Protein AF-A0A4V0YIN4-F1 (afdb_monomer)

Secondary structure (DSSP, 8-state):
---------------------------------------S-----------EE--THHHHHHHHHHHHHHHHHHHHHHHHTTTTHHHHHHHHHHHHHHHHHHHHHHHHHH-EEEE-SSEEEEEE-SSS-EEEEEEGGGEEEEEEEEEHHHHHTTEEEEEEEESSSSS-SEEEEEEEHHHHHHHHHHHHHHHHHHHHTTS-S---SS-SSSTTTS-EEEEE--HHHHHHHHHH---HHHHHHHHHHHHHTHHHHHHHH---SS-HHHHHHHHHHHHTT---HHHHHHHHHHHHHHHHHHHHHHHHHHHTT-EEEEETTEEEEEE-SSEEEEEEEEGGGEEEEEEEEEHHHHHTT-EEEEEEESS--TTTTSEEEEEEEE-HHHHHHHHHTTSS--PPPTT--EEPPTHHHHHHHHHHHHHHHHHHHHHHHH-GGGGGGGGGHHHHHHHHHHHHHH-EEEEETTEEEEEE-SSEEEEEEEEGGGEEEEEEE--HHHHHTTEEEEEEEETT--TTS--EEEEEEHHHHHHHHHHHHHHHHHHHHHT--

pLDDT: mean 79.29, std 19.13, range [27.84, 97.19]

Sequence (545 aa):
MQGQPAGSPYRRYRQQPGRGAWAQPRGRRKHARRHPCADPAGGVVSDVAADRRIHPGAIALRFLRAAPRTVLAIPAAVAFASDRGLLGGLAVAAVIGAALLFGQWLHWYHFRYGVGAHEIVIESGLLNRNRRSIPFDRIQDVDIERALLARLFGLAKVKIETGAGGKDEGVLDSVSTGEAARLREAVRAWRDDAGRHLAPAVELAAGGEADDLLQRPLFTMPLDRVLLFGLFDFSLVYIGGVFAALQAFDDPLKALFGIDIYDAGRWIGLADKAAHSSISLAAIAFVTILAILLGVITSILRVLARDFGFRLTAEGDRFRRERGLLTRTEAVIAKKRIQLAYVETGLVRRRFGWFWLSFQTLGEGADGSGHQVAAPFAQRDEIDLILDETVRFRLPPPPTLQMVSQRHVVRALIRKLLPPTIVIVVAAFWWRPALFFLAGLPVVGLVAAIERRFHRYALDGDLLFVARGVLKQRLFVVPVASMQTVSIVRGWLQRRLGVASVMIDTAGASLTKSPSIIDLPLETARMLAAEIAARRLAARRRGGA

Solvent-accessible surface area (backbone atoms only — not comparable to full-atom values): 30362 Å² total; per-residue (Å²): 143,84,84,87,86,86,85,87,90,84,87,80,91,77,92,79,88,81,87,79,90,80,87,85,82,89,86,82,93,78,94,76,83,87,71,85,78,82,77,96,68,87,73,75,76,72,86,56,60,54,80,43,62,55,42,74,66,36,34,59,52,53,50,60,69,44,36,74,67,50,58,60,44,42,59,54,42,36,60,73,22,64,91,56,48,71,69,42,15,50,51,54,44,50,52,53,50,50,53,53,48,49,52,37,45,51,50,53,73,48,28,25,30,22,79,49,95,59,32,39,29,41,34,36,52,90,88,65,76,43,76,45,78,46,43,50,90,47,54,72,39,68,32,42,39,26,40,52,71,35,49,76,70,49,23,25,28,39,40,34,33,36,77,79,71,56,52,70,74,41,73,48,73,28,31,40,46,67,56,50,51,50,53,51,48,51,54,50,50,52,50,52,50,59,51,52,77,75,47,88,90,80,86,91,82,70,85,84,74,53,71,78,77,55,59,48,73,67,45,73,41,56,70,68,56,32,49,53,45,6,65,73,60,60,57,69,70,54,52,54,49,52,52,52,51,54,56,72,44,32,66,58,35,31,74,76,69,68,45,68,84,76,48,60,67,60,53,47,53,52,45,48,63,36,50,79,56,60,74,41,73,64,55,57,48,49,55,50,50,50,54,51,49,52,44,37,51,53,23,24,56,48,35,37,34,55,43,30,70,24,36,26,28,40,54,90,70,26,37,40,37,38,25,15,64,43,43,32,39,38,44,60,43,52,48,85,45,50,37,32,42,38,40,36,28,39,59,70,40,50,79,74,51,36,31,28,35,30,33,32,27,61,35,40,35,100,85,76,61,8,60,46,78,67,37,78,74,32,42,65,69,54,48,44,58,58,28,54,77,56,71,72,48,72,76,84,63,89,87,62,66,41,66,47,38,75,60,36,29,58,53,42,34,54,69,63,44,50,60,58,52,50,52,32,57,60,44,26,74,84,41,61,75,40,54,63,61,59,74,53,49,64,57,55,46,50,50,25,51,51,41,42,78,36,27,27,36,36,79,56,89,67,33,37,38,41,34,34,46,69,66,50,33,36,36,38,40,31,32,41,75,38,51,73,47,80,45,80,51,65,53,75,67,30,59,76,66,55,24,26,25,42,40,42,41,42,61,49,54,52,88,91,72,49,58,65,49,66,30,28,44,46,65,58,42,50,51,52,50,51,51,49,51,52,53,26,54,52,45,51,60,66,72,72,110

Structure (mmCIF, N/CA/C/O backbone):
data_AF-A0A4V0YIN4-F1
#
_entry.id   AF-A0A4V0YIN4-F1
#
loop_
_atom_site.group_PDB
_atom_site.id
_atom_site.type_symbol
_atom_site.label_atom_id
_atom_site.label_alt_id
_atom_site.label_comp_id
_atom_site.label_asym_id
_atom_site.label_entity_id
_atom_site.label_seq_id
_atom_site.pdbx_PDB_ins_code
_atom_site.Cartn_x
_atom_site.Cartn_y
_atom_site.Cartn_z
_atom_site.occupancy
_atom_site.B_iso_or_equiv
_atom_site.auth_seq_id
_atom_site.auth_comp_id
_atom_site.auth_asym_id
_atom_site.auth_atom_id
_atom_site.pdbx_PDB_model_num
ATOM 1 N N . MET A 1 1 ? 5.498 42.102 -50.483 1.00 37.88 1 MET A N 1
ATOM 2 C CA . MET A 1 1 ? 6.237 41.710 -49.262 1.00 37.88 1 MET A CA 1
ATOM 3 C C . MET A 1 1 ? 5.254 41.668 -48.096 1.00 37.88 1 MET A C 1
ATOM 5 O O . MET A 1 1 ? 4.932 42.704 -47.537 1.00 37.88 1 MET A O 1
ATOM 9 N N . GLN A 1 2 ? 4.692 40.494 -47.810 1.00 33.38 2 GLN A N 1
ATOM 10 C CA . GLN A 1 2 ? 3.706 40.239 -46.749 1.00 33.38 2 GLN A CA 1
ATOM 11 C C . GLN A 1 2 ? 3.943 38.826 -46.195 1.00 33.38 2 GLN A C 1
ATOM 13 O O . GLN A 1 2 ? 4.221 37.926 -46.984 1.00 33.38 2 GLN A O 1
ATOM 18 N N . GLY A 1 3 ? 3.788 38.639 -44.876 1.00 27.84 3 GLY A N 1
ATOM 19 C CA . GLY A 1 3 ? 3.571 37.320 -44.259 1.00 27.84 3 GLY A CA 1
ATOM 20 C C . GLY A 1 3 ? 4.339 37.025 -42.960 1.00 27.84 3 GLY A C 1
ATOM 21 O O . GLY A 1 3 ? 5.432 36.477 -43.000 1.00 27.84 3 GLY A O 1
ATOM 22 N N . GLN A 1 4 ? 3.726 37.332 -41.811 1.00 37.44 4 GLN A N 1
ATOM 23 C CA . GLN A 1 4 ? 3.963 36.748 -40.463 1.00 37.44 4 GLN A CA 1
ATOM 24 C C . GLN A 1 4 ? 3.744 35.194 -40.454 1.00 37.44 4 GLN A C 1
ATOM 26 O O . GLN A 1 4 ? 3.189 34.735 -41.455 1.00 37.44 4 GLN A O 1
ATOM 31 N N . PRO A 1 5 ? 4.042 34.362 -39.395 1.00 46.94 5 PRO A N 1
ATOM 32 C CA . PRO A 1 5 ? 3.700 34.654 -37.983 1.00 46.94 5 PRO A CA 1
ATOM 33 C C . P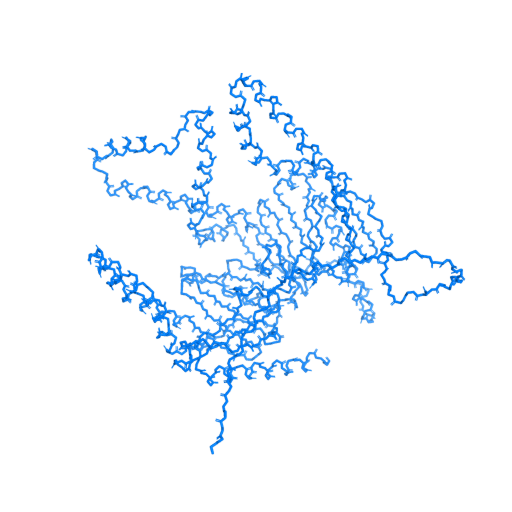RO A 1 5 ? 4.411 33.930 -36.786 1.00 46.94 5 PRO A C 1
ATOM 35 O O . PRO A 1 5 ? 5.173 32.979 -36.914 1.00 46.94 5 PRO A O 1
ATOM 38 N N . ALA A 1 6 ? 4.016 34.420 -35.596 1.00 32.12 6 ALA A N 1
ATOM 39 C CA . ALA A 1 6 ? 3.615 33.753 -34.336 1.00 32.12 6 ALA A CA 1
ATOM 40 C C . ALA A 1 6 ? 4.598 32.955 -33.447 1.00 32.12 6 ALA A C 1
ATOM 42 O O . ALA A 1 6 ? 5.044 31.851 -33.748 1.00 32.12 6 ALA A O 1
ATOM 43 N N . GLY A 1 7 ? 4.775 33.499 -32.235 1.00 29.23 7 GLY A N 1
ATOM 44 C CA . GLY A 1 7 ? 5.466 32.907 -31.096 1.00 29.23 7 GLY A CA 1
ATOM 45 C C . GLY A 1 7 ? 4.603 32.067 -30.139 1.00 29.23 7 GLY A C 1
ATOM 46 O O . GLY A 1 7 ? 3.376 32.033 -30.178 1.00 29.23 7 GLY A O 1
ATOM 47 N N . SER A 1 8 ? 5.349 31.386 -29.271 1.00 30.80 8 SER A N 1
ATOM 48 C CA . SER A 1 8 ? 5.004 30.405 -28.233 1.00 30.80 8 SER A CA 1
ATOM 49 C C . SER A 1 8 ? 4.109 30.920 -27.084 1.00 30.80 8 SER A C 1
ATOM 51 O O . SER A 1 8 ? 4.332 32.036 -26.613 1.00 30.80 8 SER A O 1
ATOM 53 N N . PRO A 1 9 ? 3.196 30.096 -26.517 1.00 38.75 9 PRO A N 1
ATOM 54 C CA . PRO A 1 9 ? 2.507 30.396 -25.267 1.00 38.75 9 PRO A CA 1
ATOM 55 C C . PRO A 1 9 ? 2.984 29.492 -24.113 1.00 38.75 9 PRO A C 1
ATOM 57 O O . PRO A 1 9 ? 2.715 28.295 -24.095 1.00 38.75 9 PRO A O 1
ATOM 60 N N . TYR A 1 10 ? 3.604 30.070 -23.082 1.00 31.25 10 TYR A N 1
ATOM 61 C CA . TYR A 1 10 ? 3.584 29.503 -21.725 1.00 31.25 10 TYR A CA 1
ATOM 62 C C . TYR A 1 10 ? 3.506 30.640 -20.699 1.00 31.25 10 TYR A C 1
ATOM 64 O O . TYR A 1 10 ? 4.492 31.306 -20.393 1.00 31.25 10 TYR A O 1
ATOM 72 N N . ARG A 1 11 ? 2.298 30.868 -20.166 1.00 32.34 11 ARG A N 1
ATOM 73 C CA . ARG A 1 11 ? 1.997 31.843 -19.107 1.00 32.34 11 ARG A CA 1
ATOM 74 C C . ARG A 1 11 ? 2.069 31.139 -17.745 1.00 32.34 11 ARG A C 1
ATOM 76 O O . ARG A 1 11 ? 1.261 30.259 -17.465 1.00 32.34 11 ARG A O 1
ATOM 83 N N . ARG A 1 12 ? 3.022 31.532 -16.891 1.00 31.02 12 ARG A N 1
ATOM 84 C CA . ARG A 1 12 ? 3.016 31.255 -15.440 1.00 31.02 12 ARG A CA 1
ATOM 85 C C . ARG A 1 12 ? 2.318 32.414 -14.730 1.00 31.02 12 ARG A C 1
ATOM 87 O O . ARG A 1 12 ? 2.761 33.550 -14.859 1.00 31.02 12 ARG A O 1
ATOM 94 N N . TYR A 1 13 ? 1.279 32.126 -13.951 1.00 29.86 13 TYR A N 1
ATOM 95 C CA . TYR A 1 13 ? 0.720 33.080 -12.993 1.00 29.86 13 TYR A CA 1
ATOM 96 C C . TYR A 1 13 ? 1.623 33.155 -11.755 1.00 29.86 13 TYR A C 1
ATOM 98 O O . TYR A 1 13 ? 1.870 32.146 -11.095 1.00 29.86 13 TYR A O 1
ATOM 106 N N . ARG A 1 14 ? 2.112 34.360 -11.449 1.00 29.91 14 ARG A N 1
ATOM 107 C CA . ARG A 1 14 ? 2.771 34.724 -10.190 1.00 29.91 14 ARG A CA 1
ATOM 108 C C . ARG A 1 14 ? 1.871 35.752 -9.510 1.00 29.91 14 ARG A C 1
ATOM 110 O O . ARG A 1 14 ? 1.542 36.765 -10.118 1.00 29.91 14 ARG A O 1
ATOM 117 N N . GLN A 1 15 ? 1.436 35.454 -8.291 1.00 32.38 15 GLN A N 1
ATOM 118 C CA . GLN A 1 15 ? 0.645 36.362 -7.465 1.00 32.38 15 GLN A CA 1
ATOM 119 C C . GLN A 1 15 ? 1.544 37.484 -6.920 1.00 32.38 15 GLN A C 1
ATOM 121 O O . GLN A 1 15 ? 2.651 37.214 -6.453 1.00 32.38 15 GLN A O 1
ATOM 126 N N . GLN A 1 16 ? 1.060 38.725 -6.968 1.00 31.11 16 GLN A N 1
ATOM 127 C CA . GLN A 1 16 ? 1.580 39.866 -6.209 1.00 31.11 16 GLN A CA 1
ATOM 128 C C . GLN A 1 16 ? 0.425 40.469 -5.390 1.00 31.11 16 GLN A C 1
ATOM 130 O O . GLN A 1 16 ? -0.693 40.534 -5.905 1.00 31.11 16 GLN A O 1
ATOM 135 N N . PRO A 1 17 ? 0.662 40.897 -4.136 1.00 32.84 17 PRO A N 1
ATOM 136 C CA . PRO A 1 17 ? -0.373 41.440 -3.266 1.00 32.84 17 PRO A CA 1
ATOM 137 C C . PRO A 1 17 ? -0.510 42.958 -3.461 1.00 32.84 17 PRO A C 1
ATOM 139 O O . PRO A 1 17 ? 0.460 43.703 -3.328 1.00 32.84 17 PRO A O 1
ATOM 142 N N . GLY A 1 18 ? -1.724 43.423 -3.754 1.00 29.83 18 GLY A N 1
ATOM 143 C CA . GLY A 1 18 ? -2.053 44.846 -3.820 1.00 29.83 18 GLY A CA 1
ATOM 144 C C . GLY A 1 18 ? -2.460 45.391 -2.452 1.00 29.83 18 GLY A C 1
ATOM 145 O O . GLY A 1 18 ? -3.486 44.995 -1.905 1.00 29.83 18 GLY A O 1
ATOM 146 N N . ARG A 1 19 ? -1.660 46.321 -1.917 1.00 33.06 19 ARG A N 1
ATOM 147 C CA . ARG A 1 19 ? -2.083 47.281 -0.888 1.00 33.06 19 ARG A CA 1
ATOM 148 C C . ARG A 1 19 ? -3.012 48.312 -1.538 1.00 33.06 19 ARG A C 1
ATOM 150 O O . ARG A 1 19 ? -2.677 48.839 -2.592 1.00 33.06 19 ARG A O 1
ATOM 157 N N . GLY A 1 20 ? -4.123 48.641 -0.885 1.00 30.03 20 GLY A N 1
ATOM 158 C CA . GLY A 1 20 ? -5.011 49.731 -1.291 1.00 30.03 20 GLY A CA 1
ATOM 159 C C . GLY A 1 20 ? -5.926 50.128 -0.139 1.00 30.03 20 GLY A C 1
ATOM 160 O O . GLY A 1 20 ? -6.839 49.389 0.214 1.00 30.03 20 GLY A O 1
ATOM 161 N N . ALA A 1 21 ? -5.606 51.261 0.480 1.00 32.19 21 ALA A N 1
ATOM 162 C CA . ALA A 1 21 ? -6.331 51.878 1.580 1.00 32.19 21 ALA A CA 1
ATOM 163 C C . ALA A 1 21 ? -7.722 52.362 1.138 1.00 32.19 21 ALA A C 1
ATOM 165 O O . ALA A 1 21 ? -7.857 52.927 0.056 1.00 32.19 21 ALA A O 1
ATOM 166 N N . TRP A 1 22 ? -8.727 52.210 2.004 1.00 31.45 22 TRP A N 1
ATOM 167 C CA . TRP A 1 22 ? -10.036 52.841 1.831 1.00 31.45 22 TRP A CA 1
ATOM 168 C C . TRP A 1 22 ? -10.365 53.712 3.041 1.00 31.45 22 TRP A C 1
ATOM 170 O O . TRP A 1 22 ? -10.489 53.232 4.168 1.00 31.45 22 TRP A O 1
ATOM 180 N N . ALA A 1 23 ? -10.483 55.011 2.771 1.00 30.31 23 ALA A N 1
ATOM 181 C CA . ALA A 1 23 ? -11.002 56.026 3.669 1.00 30.31 23 ALA A CA 1
ATOM 182 C C . ALA A 1 23 ? -12.524 55.868 3.838 1.00 30.31 23 ALA A C 1
ATOM 184 O O . ALA A 1 23 ? -13.248 55.626 2.873 1.00 30.31 23 ALA A O 1
ATOM 185 N N . GLN A 1 24 ? -13.008 56.029 5.070 1.00 34.97 24 GLN A N 1
ATOM 186 C CA . GLN A 1 24 ? -14.434 56.125 5.388 1.00 34.97 24 GLN A CA 1
ATOM 187 C C . GLN A 1 24 ? -14.949 57.553 5.164 1.00 34.97 24 GLN A C 1
ATOM 189 O O . GLN A 1 24 ? -14.273 58.503 5.563 1.00 34.97 24 GLN A O 1
ATOM 194 N N . PRO A 1 25 ? -16.210 57.714 4.731 1.00 32.97 25 PRO A N 1
ATOM 195 C CA . PRO A 1 25 ? -17.023 58.850 5.128 1.00 32.97 25 PRO A CA 1
ATOM 196 C C . PRO A 1 25 ? -18.183 58.414 6.035 1.00 32.97 25 PRO A C 1
ATOM 198 O O . PRO A 1 25 ? -18.895 57.440 5.788 1.00 32.97 25 PRO A O 1
ATOM 201 N N . ARG A 1 26 ? -18.371 59.180 7.112 1.00 32.56 26 ARG A N 1
ATOM 202 C CA . ARG A 1 26 ? -19.504 59.094 8.038 1.00 32.56 26 ARG A CA 1
ATOM 203 C C . ARG A 1 26 ? -20.794 59.605 7.384 1.00 32.56 26 ARG A C 1
ATOM 205 O O . ARG A 1 26 ? -20.802 60.688 6.812 1.00 32.56 26 ARG A O 1
ATOM 212 N N . GLY A 1 27 ? -21.902 58.916 7.671 1.00 31.05 27 GLY A N 1
ATOM 213 C CA . GLY A 1 27 ? -23.199 59.553 7.930 1.00 31.05 27 GLY A CA 1
ATOM 214 C C . GLY A 1 27 ? -24.347 59.217 6.973 1.00 31.05 27 GLY A C 1
ATOM 215 O O . GLY A 1 27 ? -24.418 59.751 5.877 1.00 31.05 27 GLY A O 1
ATOM 216 N N . ARG A 1 28 ? -25.337 58.454 7.459 1.00 31.19 28 ARG A N 1
ATOM 217 C CA . ARG A 1 28 ? -26.711 58.922 7.773 1.00 31.19 28 ARG A CA 1
ATOM 218 C C . ARG A 1 28 ? -27.649 57.729 7.995 1.00 31.19 28 ARG A C 1
ATOM 220 O O . ARG A 1 28 ? -27.735 56.816 7.184 1.00 31.19 28 ARG A O 1
ATOM 227 N N . ARG A 1 29 ? -28.383 57.775 9.112 1.00 37.53 29 ARG A N 1
ATOM 228 C CA . ARG A 1 29 ? -29.499 56.880 9.448 1.00 37.53 29 ARG A CA 1
ATOM 229 C C . ARG A 1 29 ? -30.652 57.068 8.459 1.00 37.53 29 ARG A C 1
ATOM 231 O O . ARG A 1 29 ? -31.077 58.206 8.281 1.00 37.53 29 ARG A O 1
ATOM 238 N N . LYS A 1 30 ? -31.243 55.974 7.967 1.00 32.53 30 LYS A N 1
ATOM 239 C CA . LYS A 1 30 ? -32.690 55.876 7.702 1.00 32.53 30 LYS A CA 1
ATOM 240 C C . LYS A 1 30 ? -33.177 54.453 7.990 1.00 32.53 30 LYS A C 1
ATOM 242 O O . LYS A 1 30 ? -32.625 53.483 7.487 1.00 32.53 30 LYS A O 1
ATOM 247 N N . HIS A 1 31 ? -34.193 54.369 8.845 1.00 38.03 31 HIS A N 1
ATOM 248 C CA . HIS A 1 31 ? -34.966 53.167 9.135 1.00 38.03 31 HIS A CA 1
ATOM 249 C C . HIS A 1 31 ? -35.627 52.639 7.855 1.00 38.03 31 HIS A C 1
ATOM 251 O O . HIS A 1 31 ? -36.320 53.393 7.177 1.00 38.03 31 HIS A O 1
ATOM 257 N N . ALA A 1 32 ? -35.479 51.345 7.574 1.00 33.53 32 ALA A N 1
ATOM 258 C CA . ALA A 1 32 ? -36.335 50.624 6.640 1.00 33.53 32 ALA A CA 1
ATOM 259 C C . ALA A 1 32 ? -36.618 49.220 7.192 1.00 33.53 32 ALA A C 1
ATOM 261 O O . ALA A 1 32 ? -35.765 48.579 7.802 1.00 33.53 32 ALA A O 1
ATOM 262 N N . ARG A 1 33 ? -37.881 48.828 7.049 1.00 32.50 33 ARG A N 1
ATOM 263 C CA . ARG A 1 33 ? -38.572 47.703 7.683 1.00 32.50 33 ARG A CA 1
ATOM 264 C C . ARG A 1 33 ? -37.908 46.362 7.345 1.00 32.50 33 ARG A C 1
ATOM 266 O O . ARG A 1 33 ? -37.580 46.107 6.191 1.00 32.50 33 ARG A O 1
ATOM 273 N N . ARG A 1 34 ? -37.747 45.495 8.350 1.00 29.58 34 ARG A N 1
ATOM 274 C CA . ARG A 1 34 ? -37.333 44.099 8.158 1.00 29.58 34 ARG A CA 1
ATOM 275 C C . ARG A 1 34 ? -38.500 43.319 7.551 1.00 29.58 34 ARG A C 1
ATOM 277 O O . ARG A 1 34 ? -39.437 42.976 8.264 1.00 29.58 34 ARG A O 1
ATOM 284 N N . HIS A 1 35 ? -38.430 43.039 6.256 1.00 33.84 35 HIS A N 1
ATOM 285 C CA . HIS A 1 35 ? -39.064 41.849 5.697 1.00 33.84 35 HIS A CA 1
ATOM 286 C C . HIS A 1 35 ? -38.120 40.664 5.960 1.00 33.84 35 HIS A C 1
ATOM 288 O O . HIS A 1 35 ? -36.915 40.817 5.742 1.00 33.84 35 HIS A O 1
ATOM 294 N N . PRO A 1 36 ? -38.600 39.509 6.451 1.00 35.44 36 PRO A N 1
ATOM 295 C CA . PRO A 1 36 ? -37.772 38.318 6.505 1.00 35.44 36 PRO A CA 1
ATOM 296 C C . PRO A 1 36 ? -37.576 37.813 5.073 1.00 35.44 36 PRO A C 1
ATOM 298 O O . PRO A 1 36 ? -38.519 37.338 4.444 1.00 35.44 36 PRO A O 1
ATOM 301 N N . CYS A 1 37 ? -36.357 37.938 4.546 1.00 33.78 37 CYS A N 1
ATOM 302 C CA . CYS A 1 37 ? -35.935 37.123 3.414 1.00 33.78 37 CYS A CA 1
ATOM 303 C C . CYS A 1 37 ? -35.925 35.666 3.881 1.00 33.78 37 CYS A C 1
ATOM 305 O O . CYS A 1 37 ? -35.163 35.307 4.777 1.00 33.78 37 CYS A O 1
ATOM 307 N N . ALA A 1 38 ? -36.787 34.849 3.284 1.00 37.94 38 ALA A N 1
ATOM 308 C CA . ALA A 1 38 ? -36.620 33.408 3.285 1.00 37.94 38 ALA A CA 1
ATOM 309 C C . ALA A 1 38 ? -35.352 33.086 2.481 1.00 37.94 38 ALA A C 1
ATOM 311 O O . ALA A 1 38 ? -35.265 33.430 1.303 1.00 37.94 38 ALA A O 1
ATOM 312 N N . ASP A 1 39 ? -34.370 32.477 3.139 1.00 34.38 39 ASP A N 1
ATOM 313 C CA . ASP A 1 39 ? -33.147 31.969 2.520 1.00 34.38 39 ASP A CA 1
ATOM 314 C C . ASP A 1 39 ? -33.454 30.614 1.849 1.00 34.38 39 ASP A C 1
ATOM 316 O O . ASP A 1 39 ? -33.822 29.664 2.548 1.00 34.38 39 ASP A O 1
ATOM 320 N N . PRO A 1 40 ? -33.316 30.460 0.518 1.00 42.31 40 PRO A N 1
ATOM 321 C CA . PRO A 1 40 ? -33.465 29.180 -0.154 1.00 42.31 40 PRO A CA 1
ATOM 322 C C . PRO A 1 40 ? -32.092 28.499 -0.238 1.00 42.31 40 PRO A C 1
ATOM 324 O O . PRO A 1 40 ? -31.500 28.373 -1.306 1.00 42.31 40 PRO A O 1
ATOM 327 N N . ALA A 1 41 ? -31.559 28.086 0.908 1.00 40.12 41 ALA A N 1
ATOM 328 C CA . ALA A 1 41 ? -30.404 27.196 0.992 1.00 40.12 41 ALA A CA 1
ATOM 329 C C . ALA A 1 41 ? -30.452 26.472 2.340 1.00 40.12 41 ALA A C 1
ATOM 331 O O . ALA A 1 41 ? -29.819 26.879 3.311 1.00 40.12 41 ALA A O 1
ATOM 332 N N . GLY A 1 42 ? -31.258 25.410 2.404 1.00 35.97 42 GLY A N 1
ATOM 333 C CA . GLY A 1 42 ? -31.388 24.547 3.574 1.00 35.97 42 GLY A CA 1
ATOM 334 C C . GLY A 1 42 ? -30.080 23.828 3.900 1.00 35.97 42 GLY A C 1
ATOM 335 O O . GLY A 1 42 ? -29.891 22.668 3.549 1.00 35.97 42 GLY A O 1
ATOM 336 N N . GLY A 1 43 ? -29.177 24.508 4.603 1.00 37.88 43 GLY A N 1
ATOM 337 C CA . GLY A 1 43 ? -28.279 23.846 5.531 1.00 37.88 43 GLY A CA 1
ATOM 338 C C . GLY A 1 43 ? -29.129 23.399 6.707 1.00 37.88 43 GLY A C 1
ATOM 339 O O . GLY A 1 43 ? -29.402 24.199 7.597 1.00 37.88 43 GLY A O 1
ATOM 340 N N . VAL A 1 44 ? -29.603 22.153 6.685 1.00 50.09 44 VAL A N 1
ATOM 341 C CA . VAL A 1 44 ? -30.217 21.546 7.868 1.00 50.09 44 VAL A CA 1
ATOM 342 C C . VAL A 1 44 ? -29.152 21.593 8.958 1.00 50.09 44 VAL A C 1
ATOM 344 O O . VAL A 1 44 ? -28.116 20.932 8.863 1.00 50.09 44 VAL A O 1
ATOM 347 N N . VAL A 1 45 ? -29.353 22.449 9.956 1.00 53.19 45 VAL A N 1
ATOM 348 C CA . VAL A 1 45 ? -28.579 22.371 11.188 1.00 53.19 45 VAL A CA 1
ATOM 349 C C . VAL A 1 45 ? -28.988 21.041 11.799 1.00 53.19 45 VAL A C 1
ATOM 351 O O . VAL A 1 45 ? -30.126 20.883 12.207 1.00 53.19 45 VAL A O 1
ATOM 354 N N . SER A 1 46 ? -28.086 20.063 11.758 1.00 59.22 46 SER A N 1
ATOM 355 C CA . SER A 1 46 ? -28.248 18.755 12.402 1.00 59.22 46 SER A CA 1
ATOM 356 C C . SER A 1 46 ? -28.839 18.926 13.809 1.00 59.22 46 SER A C 1
ATOM 358 O O . SER A 1 46 ? -28.169 19.519 14.664 1.00 59.22 46 SER A O 1
ATOM 360 N N . ASP A 1 47 ? -30.037 18.402 14.060 1.00 67.88 47 ASP A N 1
ATOM 361 C CA . ASP A 1 47 ? -30.668 18.418 15.391 1.00 67.88 47 ASP A CA 1
ATOM 362 C C . ASP A 1 47 ? -30.035 17.386 16.342 1.00 67.88 47 ASP A C 1
ATOM 364 O O . ASP A 1 47 ? -30.331 17.331 17.536 1.00 67.88 47 ASP A O 1
ATOM 368 N N . VAL A 1 48 ? -29.119 16.563 15.824 1.00 78.81 48 VAL A N 1
ATOM 369 C CA . VAL A 1 48 ? -28.395 15.557 16.596 1.00 78.81 48 VAL A CA 1
ATOM 370 C C . VAL A 1 48 ? -27.359 16.228 17.500 1.00 78.81 48 VAL A C 1
ATOM 372 O O . VAL A 1 48 ? -26.356 16.797 17.052 1.00 78.81 48 VAL A O 1
ATOM 375 N N . ALA A 1 49 ? -27.590 16.130 18.807 1.00 82.94 49 ALA A N 1
ATOM 376 C CA . ALA A 1 49 ? -26.651 16.575 19.825 1.00 82.94 49 ALA A CA 1
ATOM 377 C C . ALA A 1 49 ? -25.482 15.584 19.970 1.00 82.94 49 ALA A C 1
ATOM 379 O O . ALA A 1 49 ? -25.686 14.373 20.033 1.00 82.94 49 ALA A O 1
ATOM 380 N N . ALA A 1 50 ? -24.250 16.095 20.075 1.00 84.31 50 ALA A N 1
ATOM 381 C CA . ALA A 1 50 ? -23.080 15.300 20.450 1.00 84.31 50 ALA A CA 1
ATOM 382 C C . ALA A 1 50 ? -23.030 15.118 21.980 1.00 84.31 50 ALA A C 1
ATOM 384 O O . ALA A 1 50 ? -22.266 15.775 22.694 1.00 84.31 50 ALA A O 1
ATOM 385 N N . ASP A 1 51 ? -23.907 14.264 22.498 1.00 88.31 51 ASP A N 1
ATOM 386 C CA . ASP A 1 51 ? -24.137 14.057 23.930 1.00 88.31 51 ASP A CA 1
ATOM 387 C C . ASP A 1 51 ? -23.157 13.058 24.569 1.00 88.31 51 ASP A C 1
ATOM 389 O O . ASP A 1 51 ? -22.859 13.149 25.764 1.00 88.31 51 ASP A O 1
ATOM 393 N N . ARG A 1 52 ? -22.592 12.139 23.779 1.00 90.75 52 ARG A N 1
ATOM 394 C CA . ARG A 1 52 ? -21.713 11.070 24.267 1.00 90.75 52 ARG A CA 1
ATOM 395 C C . ARG A 1 52 ? -20.244 11.442 24.176 1.00 90.75 52 ARG A C 1
ATOM 397 O O . ARG A 1 52 ? -19.807 12.207 23.322 1.00 90.75 52 ARG A O 1
ATOM 404 N N . ARG A 1 53 ? -19.447 10.844 25.060 1.00 91.31 53 ARG A N 1
ATOM 405 C CA . ARG A 1 53 ? -17.980 10.929 25.045 1.00 91.31 53 ARG A CA 1
ATOM 406 C C . ARG A 1 53 ? -17.381 9.599 24.631 1.00 91.31 53 ARG A C 1
ATOM 408 O O . ARG A 1 53 ? -17.981 8.543 24.829 1.00 91.31 53 ARG A O 1
ATOM 415 N N . ILE A 1 54 ? -16.168 9.652 24.091 1.00 92.19 54 ILE A N 1
ATOM 416 C CA . ILE A 1 54 ? -15.351 8.449 23.894 1.00 92.19 54 ILE A CA 1
ATOM 417 C C . ILE A 1 54 ? -15.002 7.804 25.244 1.00 92.19 54 ILE A C 1
ATOM 419 O O . ILE A 1 54 ? -15.122 8.421 26.308 1.00 92.19 54 ILE A O 1
ATOM 423 N N . HIS A 1 55 ? -14.569 6.545 25.213 1.00 93.06 55 HIS A N 1
ATOM 424 C CA . HIS A 1 55 ? -14.319 5.783 26.430 1.00 93.06 55 HIS A CA 1
ATOM 425 C C . HIS A 1 55 ? -13.205 6.439 27.276 1.00 93.06 55 HIS A C 1
ATOM 427 O O . HIS A 1 55 ? -12.180 6.827 26.714 1.00 93.06 55 HIS A O 1
ATOM 433 N N . PRO A 1 56 ? -13.327 6.539 28.615 1.00 90.62 56 PRO A N 1
ATOM 434 C CA . PRO A 1 56 ? -12.304 7.164 29.471 1.00 90.62 56 PRO A CA 1
ATOM 435 C C . PRO A 1 56 ? -10.932 6.482 29.382 1.00 90.62 56 PRO A C 1
ATOM 437 O O . PRO A 1 56 ? -9.894 7.138 29.464 1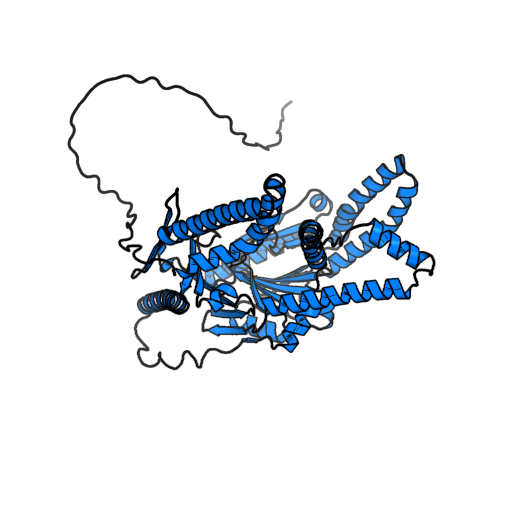.00 90.62 56 PRO A O 1
ATOM 440 N N . GLY A 1 57 ? -10.911 5.178 29.095 1.00 91.00 57 GLY A N 1
ATOM 441 C CA . GLY A 1 57 ? -9.688 4.429 28.774 1.00 91.00 57 GLY A CA 1
ATOM 442 C C . GLY A 1 57 ? -8.883 4.995 27.590 1.00 91.00 57 GLY A C 1
ATOM 443 O O . GLY A 1 57 ? -7.704 4.676 27.459 1.00 91.00 57 GLY A O 1
ATOM 444 N N . ALA A 1 58 ? -9.462 5.885 26.772 1.00 88.81 58 ALA A N 1
ATOM 445 C CA . ALA A 1 58 ? -8.743 6.650 25.756 1.00 88.81 58 ALA A CA 1
ATOM 446 C C . ALA A 1 58 ? -7.583 7.467 26.345 1.00 88.81 58 ALA A C 1
ATOM 448 O O . ALA A 1 58 ? -6.547 7.597 25.695 1.00 88.81 58 ALA A O 1
ATOM 449 N N . ILE A 1 59 ? -7.725 7.988 27.571 1.00 90.69 59 ILE A N 1
ATOM 450 C CA . ILE A 1 59 ? -6.680 8.771 28.247 1.00 90.69 59 ILE A CA 1
ATOM 451 C C . ILE A 1 59 ? -5.444 7.894 28.465 1.00 90.69 59 ILE A C 1
ATOM 453 O O . ILE A 1 59 ? -4.361 8.212 27.970 1.00 90.69 59 ILE A O 1
ATOM 457 N N . ALA A 1 60 ? -5.630 6.754 29.139 1.00 89.88 60 ALA A N 1
ATOM 458 C CA . ALA A 1 60 ? -4.564 5.799 29.425 1.00 89.88 60 ALA A CA 1
ATOM 459 C C . ALA A 1 60 ? -3.947 5.240 28.135 1.00 89.88 60 ALA A C 1
ATOM 461 O O . ALA A 1 60 ? -2.726 5.207 27.986 1.00 89.88 60 ALA A O 1
ATOM 462 N N . LEU A 1 61 ? -4.782 4.870 27.159 1.00 90.06 61 LEU A N 1
ATOM 463 C CA . LEU A 1 61 ? -4.333 4.313 25.887 1.00 90.06 61 LEU A CA 1
ATOM 464 C C . LEU A 1 61 ? -3.492 5.307 25.074 1.00 90.06 61 LEU A C 1
ATOM 466 O O . LEU A 1 61 ? -2.453 4.934 24.528 1.00 90.06 61 LEU A O 1
ATOM 470 N N . ARG A 1 62 ? -3.915 6.572 24.978 1.00 88.19 62 ARG A N 1
ATOM 471 C CA . ARG A 1 62 ? -3.178 7.611 24.241 1.00 88.19 62 ARG A CA 1
ATOM 472 C C . ARG A 1 62 ? -1.896 8.010 24.949 1.00 88.19 62 ARG A C 1
ATOM 474 O O . ARG A 1 62 ? -0.886 8.211 24.278 1.00 88.19 62 ARG A O 1
ATOM 481 N N . PHE A 1 63 ? -1.923 8.075 26.277 1.00 86.50 63 PHE A N 1
ATOM 482 C CA . PHE A 1 63 ? -0.726 8.297 27.076 1.00 86.50 63 PHE A CA 1
ATOM 483 C C . PHE A 1 63 ? 0.301 7.179 26.853 1.00 86.50 63 PHE A C 1
ATOM 485 O O . PHE A 1 63 ? 1.447 7.454 26.502 1.00 86.50 63 PHE A O 1
ATOM 492 N N . LEU A 1 64 ? -0.128 5.916 26.925 1.00 86.94 64 LEU A N 1
ATOM 493 C CA . LEU A 1 64 ? 0.750 4.765 26.714 1.00 86.94 64 LEU A CA 1
ATOM 494 C C . LEU A 1 64 ? 1.267 4.672 25.269 1.00 86.94 64 LEU A C 1
ATOM 496 O O . LEU A 1 64 ? 2.425 4.336 25.047 1.00 86.94 64 LEU A O 1
ATOM 500 N N . ARG A 1 65 ? 0.454 5.034 24.267 1.00 84.94 65 ARG A N 1
ATOM 501 C CA . ARG A 1 65 ? 0.911 5.141 22.866 1.00 84.94 65 ARG A CA 1
ATOM 502 C C . ARG A 1 65 ? 1.933 6.262 22.656 1.00 84.94 65 ARG A C 1
ATOM 504 O O . ARG A 1 65 ? 2.767 6.146 21.762 1.00 84.94 65 ARG A O 1
ATOM 511 N N . ALA A 1 66 ? 1.869 7.338 23.440 1.00 81.69 66 ALA A N 1
ATOM 512 C CA . ALA A 1 66 ? 2.856 8.413 23.394 1.00 81.69 66 ALA A CA 1
ATOM 513 C C . ALA A 1 66 ? 4.174 8.031 24.094 1.00 81.69 66 ALA A C 1
ATOM 515 O O . ALA A 1 66 ? 5.210 8.601 2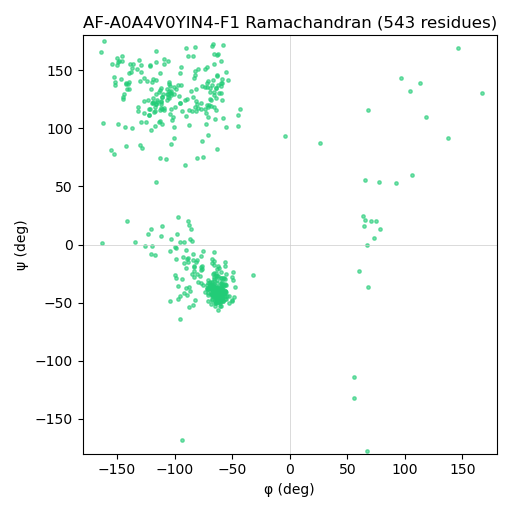3.752 1.00 81.69 66 ALA A O 1
ATOM 516 N N . ALA A 1 67 ? 4.145 7.030 24.989 1.00 76.62 67 ALA A N 1
ATOM 517 C CA . ALA A 1 67 ? 5.259 6.622 25.844 1.00 76.62 67 ALA A CA 1
ATOM 518 C C . ALA A 1 67 ? 6.605 6.438 25.124 1.00 76.62 67 ALA A C 1
ATOM 520 O O . ALA A 1 67 ? 7.581 6.977 25.626 1.00 76.62 67 ALA A O 1
ATOM 521 N N . PRO A 1 68 ? 6.727 5.783 23.950 1.00 73.69 68 PRO A N 1
ATOM 522 C CA . PRO A 1 68 ? 8.035 5.617 23.304 1.00 73.69 68 PRO A CA 1
ATOM 523 C C . PRO A 1 68 ? 8.728 6.948 22.974 1.00 73.69 68 PRO A C 1
ATOM 525 O O . PRO A 1 68 ? 9.947 7.051 23.058 1.00 73.69 68 PRO A O 1
ATOM 528 N N . ARG A 1 69 ? 7.952 7.991 22.644 1.00 70.12 69 ARG A N 1
ATOM 529 C CA . ARG A 1 69 ? 8.486 9.344 22.412 1.00 70.12 69 ARG A CA 1
ATOM 530 C C . ARG A 1 69 ? 8.860 10.032 23.722 1.00 70.12 69 ARG A C 1
ATOM 532 O O . ARG A 1 69 ? 9.827 10.780 23.760 1.00 70.12 69 ARG A O 1
ATOM 539 N N . THR A 1 70 ? 8.108 9.777 24.786 1.00 68.12 70 THR A N 1
ATOM 540 C CA . THR A 1 70 ? 8.360 10.339 26.116 1.00 68.12 70 THR A CA 1
ATOM 541 C C . THR A 1 70 ? 9.504 9.657 26.850 1.00 68.12 70 THR A C 1
ATOM 543 O O . THR A 1 70 ? 10.225 10.325 27.575 1.00 68.12 70 THR A O 1
ATOM 546 N N . VAL A 1 71 ? 9.714 8.357 26.644 1.00 66.50 71 VAL A N 1
ATOM 547 C CA . VAL A 1 71 ? 10.831 7.599 27.222 1.00 66.50 71 VAL A CA 1
ATOM 548 C C . VAL A 1 71 ? 12.161 8.138 26.701 1.00 66.50 71 VAL A C 1
ATOM 550 O O . VAL A 1 71 ? 13.087 8.271 27.486 1.00 66.50 71 VAL A O 1
ATOM 553 N N . LEU A 1 72 ? 12.237 8.566 25.434 1.00 62.53 72 LEU A N 1
ATOM 554 C CA . LEU A 1 72 ? 13.396 9.295 24.893 1.00 62.53 72 LEU A CA 1
ATOM 555 C C . LEU A 1 72 ? 13.592 10.682 25.531 1.00 62.53 72 LEU A C 1
ATOM 557 O O . LEU A 1 72 ? 14.715 11.171 25.615 1.00 62.53 72 LEU A O 1
ATOM 561 N N . ALA A 1 73 ? 12.518 11.316 26.010 1.00 64.25 73 ALA A N 1
ATOM 562 C CA . ALA A 1 73 ? 12.604 12.598 26.703 1.00 64.25 73 ALA A CA 1
ATOM 563 C C . ALA A 1 73 ? 13.131 12.462 28.144 1.00 64.25 73 ALA A C 1
ATOM 565 O O . ALA A 1 73 ? 13.598 13.451 28.697 1.00 64.25 73 ALA A O 1
ATOM 566 N N . ILE A 1 74 ? 13.098 11.264 28.746 1.00 66.12 74 ILE A N 1
ATOM 567 C CA . ILE A 1 74 ? 13.584 11.033 30.117 1.00 66.12 74 ILE A CA 1
ATOM 568 C C . ILE A 1 74 ? 15.116 11.181 30.195 1.00 66.12 74 ILE A C 1
ATOM 570 O O . ILE A 1 74 ? 15.561 11.986 31.006 1.00 66.12 74 ILE A O 1
ATOM 574 N N . PRO A 1 75 ? 15.943 10.532 29.346 1.00 62.12 75 PRO A N 1
ATOM 575 C CA . PRO A 1 75 ? 17.384 10.778 29.306 1.00 62.12 75 PRO A CA 1
ATOM 576 C C . PRO A 1 75 ? 17.736 12.231 28.992 1.00 62.12 75 PRO A C 1
ATOM 578 O O . PRO A 1 75 ? 18.626 12.779 29.625 1.00 62.12 75 PRO A O 1
ATOM 581 N N . ALA A 1 76 ? 17.012 12.884 28.075 1.00 64.44 76 ALA A N 1
ATOM 582 C CA . ALA A 1 76 ? 17.220 14.301 27.773 1.00 64.44 76 ALA A CA 1
ATOM 583 C C . ALA A 1 76 ? 16.891 15.204 28.976 1.00 64.44 76 ALA A C 1
ATOM 585 O O . ALA A 1 76 ? 17.630 16.140 29.262 1.00 64.44 76 ALA A O 1
ATOM 586 N N . ALA A 1 77 ? 15.821 14.902 29.718 1.00 64.50 77 ALA A N 1
ATOM 587 C CA . ALA A 1 77 ? 15.460 15.606 30.947 1.00 64.50 77 ALA A CA 1
ATOM 588 C C . ALA A 1 77 ? 16.462 15.348 32.084 1.00 64.50 77 ALA A C 1
ATOM 590 O O . ALA A 1 77 ? 16.762 16.262 32.846 1.00 64.50 77 ALA A O 1
ATOM 591 N N . VAL A 1 78 ? 17.004 14.131 32.181 1.00 63.56 78 VAL A N 1
ATOM 592 C CA . VAL A 1 78 ? 18.044 13.755 33.152 1.00 63.56 78 VAL A CA 1
ATOM 593 C C . VAL A 1 78 ? 19.387 14.407 32.805 1.00 63.56 78 VAL A C 1
ATOM 595 O O . VAL A 1 78 ? 20.040 14.937 33.696 1.00 63.56 78 VAL A O 1
ATOM 598 N N . ALA A 1 79 ? 19.766 14.450 31.526 1.00 64.38 79 ALA A N 1
ATOM 599 C CA . ALA A 1 79 ? 20.968 15.128 31.043 1.00 64.38 79 ALA A CA 1
ATOM 600 C C . ALA A 1 79 ? 20.872 16.653 31.198 1.00 64.38 79 ALA A C 1
ATOM 602 O O . ALA A 1 79 ? 21.836 17.289 31.601 1.00 64.38 79 ALA A O 1
ATOM 603 N N . PHE A 1 80 ? 19.697 17.244 30.952 1.00 63.31 80 PHE A N 1
ATOM 604 C CA . PHE A 1 80 ? 19.436 18.659 31.240 1.00 63.31 80 PHE A CA 1
ATOM 605 C C . PHE A 1 80 ? 19.441 18.958 32.749 1.00 63.31 80 PHE A C 1
ATOM 607 O O . PHE A 1 80 ? 19.720 20.077 33.169 1.00 63.31 80 PHE A O 1
ATOM 614 N N . ALA A 1 81 ? 19.147 17.955 33.580 1.00 63.84 81 ALA A N 1
ATOM 615 C CA . ALA A 1 81 ? 19.231 18.034 35.033 1.00 63.84 81 ALA A CA 1
ATOM 616 C C . ALA A 1 81 ? 20.627 17.667 35.578 1.00 63.84 81 ALA A C 1
ATOM 618 O O . ALA A 1 81 ? 20.726 17.353 36.767 1.00 63.84 81 ALA A O 1
ATOM 619 N N . SER A 1 82 ? 21.687 17.726 34.754 1.00 63.28 82 SER A N 1
ATOM 620 C CA . SER A 1 82 ? 23.069 17.359 35.118 1.00 63.28 82 SER A CA 1
ATOM 621 C C . SER A 1 82 ? 23.554 17.995 36.423 1.00 63.28 82 SER A C 1
ATOM 623 O O . SER A 1 82 ? 24.288 17.357 37.171 1.00 63.28 82 SER A O 1
ATOM 625 N N . ASP A 1 83 ? 23.066 19.193 36.753 1.00 63.19 83 ASP A N 1
ATOM 626 C CA . ASP A 1 83 ? 23.467 19.933 37.956 1.00 63.19 83 ASP A CA 1
ATOM 627 C C . ASP A 1 83 ? 22.605 19.621 39.202 1.00 63.19 83 ASP A C 1
ATOM 629 O O . ASP A 1 83 ? 22.881 20.123 40.289 1.00 63.19 83 ASP A O 1
ATOM 633 N N . ARG A 1 84 ? 21.535 18.815 39.076 1.00 66.25 84 ARG A N 1
ATOM 634 C CA . ARG A 1 84 ? 20.547 18.539 40.150 1.00 66.25 84 ARG A CA 1
ATOM 635 C C . ARG A 1 84 ? 20.420 17.065 40.560 1.00 66.25 84 ARG A C 1
ATOM 637 O O . ARG A 1 84 ? 19.628 16.748 41.450 1.00 66.25 84 ARG A O 1
ATOM 644 N N . GLY A 1 85 ? 21.169 16.164 39.924 1.00 69.69 85 GLY A N 1
ATOM 645 C CA . GLY A 1 85 ? 21.158 14.729 40.224 1.00 69.69 85 GLY A CA 1
ATOM 646 C C . GLY A 1 85 ? 19.845 14.002 39.875 1.00 69.69 85 GLY A C 1
ATOM 647 O O . GLY A 1 85 ? 18.891 14.579 39.348 1.00 69.69 85 GLY A O 1
ATOM 648 N N . LEU A 1 86 ? 19.790 12.699 40.183 1.00 69.31 86 LEU A N 1
ATOM 649 C CA . LEU A 1 86 ? 18.695 11.786 39.807 1.00 69.31 86 LEU A CA 1
ATOM 650 C C . LEU A 1 86 ? 17.310 12.259 40.289 1.00 69.31 86 LEU A C 1
ATOM 652 O O . LEU A 1 86 ? 16.336 12.178 39.543 1.00 69.31 86 LEU A O 1
ATOM 656 N N . LEU A 1 87 ? 17.221 12.801 41.509 1.00 76.19 87 LEU A N 1
ATOM 657 C CA . LEU A 1 87 ? 15.966 13.318 42.072 1.00 76.19 87 LEU A CA 1
ATOM 658 C C . LEU A 1 87 ? 15.430 14.522 41.280 1.00 76.19 87 LEU A C 1
ATOM 660 O O . LEU A 1 87 ? 14.228 14.600 41.025 1.00 76.19 87 LEU A O 1
ATOM 664 N N . GLY A 1 88 ? 16.311 15.425 40.836 1.00 73.81 88 GLY A N 1
ATOM 665 C CA . GLY A 1 88 ? 15.941 16.553 39.981 1.00 73.81 88 GLY A CA 1
ATOM 666 C C . GLY A 1 88 ? 15.433 16.099 38.612 1.00 73.81 88 GLY A C 1
ATOM 667 O O . GLY A 1 88 ? 14.401 16.583 38.147 1.00 73.81 88 GLY A O 1
ATOM 668 N N . GLY A 1 89 ? 16.105 15.118 38.002 1.00 73.19 89 GLY A N 1
ATOM 669 C CA . GLY A 1 89 ? 15.669 14.507 36.743 1.00 73.19 89 GLY A CA 1
ATOM 670 C C . GLY A 1 89 ? 14.299 13.825 36.853 1.00 73.19 89 GLY A C 1
ATOM 671 O O . GLY A 1 89 ? 13.434 14.035 36.001 1.00 73.19 89 GLY A O 1
ATOM 672 N N . LEU A 1 90 ? 14.058 13.072 37.933 1.00 77.31 90 LEU A N 1
ATOM 673 C CA . LEU A 1 90 ? 12.768 12.423 38.198 1.00 77.31 90 LEU A CA 1
ATOM 674 C C . LEU A 1 90 ? 11.639 13.435 38.429 1.00 77.31 90 LEU A C 1
ATOM 676 O O . LEU A 1 90 ? 10.541 13.239 37.910 1.00 77.31 90 LEU A O 1
ATOM 680 N N . ALA A 1 91 ? 11.895 14.531 39.149 1.00 82.19 91 ALA A N 1
ATOM 681 C CA . ALA A 1 91 ? 10.905 15.588 39.357 1.00 82.19 91 ALA A CA 1
ATOM 682 C C . ALA A 1 91 ? 10.502 16.260 38.033 1.00 82.19 91 ALA A C 1
ATOM 684 O O . ALA A 1 91 ? 9.313 16.432 37.760 1.00 82.19 91 ALA A O 1
ATOM 685 N N . VAL A 1 92 ? 11.474 16.577 37.169 1.00 79.56 92 VAL A N 1
ATOM 686 C CA . VAL A 1 92 ? 11.207 17.132 35.830 1.00 79.56 92 VAL A CA 1
ATOM 687 C C . VAL A 1 92 ? 10.420 16.135 34.975 1.00 79.56 92 VAL A C 1
ATOM 689 O O . VAL A 1 92 ? 9.414 16.506 34.368 1.00 79.56 92 VAL A O 1
ATOM 692 N N . ALA A 1 93 ? 10.816 14.860 34.971 1.00 77.56 93 ALA A N 1
ATOM 693 C CA . ALA A 1 93 ? 10.102 13.811 34.249 1.00 77.56 93 ALA A CA 1
ATOM 694 C C . ALA A 1 93 ? 8.653 13.642 34.746 1.00 77.56 93 ALA A C 1
ATOM 696 O O . ALA A 1 93 ? 7.743 13.496 33.929 1.00 77.56 93 ALA A O 1
ATOM 697 N N . ALA A 1 94 ? 8.418 13.720 36.060 1.00 84.69 94 ALA A N 1
ATOM 698 C CA . ALA A 1 94 ? 7.084 13.646 36.653 1.00 84.69 94 ALA A CA 1
ATOM 699 C C . ALA A 1 94 ? 6.199 14.831 36.238 1.00 84.69 94 ALA A C 1
ATOM 701 O O . ALA A 1 94 ? 5.049 14.624 35.849 1.00 84.69 94 ALA A O 1
ATOM 702 N N . VAL A 1 95 ? 6.735 16.058 36.243 1.00 87.94 95 VAL A N 1
ATOM 703 C CA . VAL A 1 95 ? 6.011 17.259 35.786 1.00 87.94 95 VAL A CA 1
ATOM 704 C C . VAL A 1 95 ? 5.647 17.150 34.304 1.00 87.94 95 VAL A C 1
ATOM 706 O O . VAL A 1 95 ? 4.500 17.402 33.932 1.00 87.94 95 VAL A O 1
ATOM 709 N N . ILE A 1 96 ? 6.586 16.713 33.458 1.00 84.12 96 ILE A N 1
ATOM 710 C CA . ILE A 1 96 ? 6.329 16.480 32.028 1.00 84.12 96 ILE A CA 1
ATOM 711 C C . ILE A 1 96 ? 5.257 15.396 31.850 1.00 84.12 96 ILE A C 1
ATOM 713 O O . ILE A 1 96 ? 4.309 15.580 31.087 1.00 84.12 96 ILE A O 1
ATOM 717 N N . GLY A 1 97 ? 5.365 14.283 32.581 1.00 84.94 97 GLY A N 1
ATOM 718 C CA . GLY A 1 97 ? 4.386 13.198 32.559 1.00 84.94 97 GLY A CA 1
ATOM 719 C C . GLY A 1 97 ? 2.982 13.664 32.951 1.00 84.94 97 GLY A C 1
ATOM 720 O O . GLY A 1 97 ? 2.018 13.370 32.242 1.00 84.94 97 GLY A O 1
ATOM 721 N N . ALA A 1 98 ? 2.868 14.451 34.023 1.00 89.31 98 ALA A N 1
ATOM 722 C CA . ALA A 1 98 ? 1.608 15.025 34.489 1.00 89.31 98 ALA A CA 1
ATOM 723 C C . ALA A 1 98 ? 1.006 16.005 33.470 1.00 89.31 98 ALA A C 1
ATOM 725 O O . ALA A 1 98 ? -0.183 15.912 33.162 1.00 89.31 98 ALA A O 1
ATOM 726 N N . ALA A 1 99 ? 1.817 16.891 32.883 1.00 89.75 99 ALA A N 1
ATOM 727 C CA . ALA A 1 99 ? 1.369 17.817 31.844 1.00 89.75 99 ALA A CA 1
ATOM 728 C C . ALA A 1 99 ? 0.841 17.076 30.601 1.00 89.75 99 ALA A C 1
ATOM 730 O O . ALA A 1 99 ? -0.191 17.443 30.035 1.00 89.75 99 ALA A O 1
ATOM 731 N N . LEU A 1 100 ? 1.506 15.989 30.198 1.00 89.06 100 LEU A N 1
ATOM 732 C CA . LEU A 1 100 ? 1.068 15.155 29.078 1.00 89.06 100 LEU A CA 1
ATOM 733 C C . LEU A 1 100 ? -0.221 14.388 29.389 1.00 89.06 100 LEU A C 1
ATOM 735 O O . LEU A 1 100 ? -1.109 14.344 28.535 1.00 89.06 100 LEU A O 1
ATOM 739 N N . LEU A 1 101 ? -0.353 13.819 30.593 1.00 90.06 101 LEU A N 1
ATOM 740 C CA . LEU A 1 101 ? -1.595 13.191 31.060 1.00 90.06 101 LEU A CA 1
ATOM 741 C C . LEU A 1 101 ? -2.752 14.189 31.058 1.00 90.06 101 LEU A C 1
ATOM 743 O O . LEU A 1 101 ? -3.820 13.882 30.528 1.00 90.06 101 LEU A O 1
ATOM 747 N N . PHE A 1 102 ? -2.522 15.396 31.578 1.00 92.00 102 PHE A N 1
ATOM 748 C CA . PHE A 1 102 ? -3.509 16.470 31.580 1.00 92.00 102 PHE A CA 1
ATOM 749 C C . PHE A 1 102 ? -3.935 16.851 30.156 1.00 92.00 102 PHE A C 1
ATOM 751 O O . PHE A 1 102 ? -5.127 16.978 29.878 1.00 92.00 102 PHE A O 1
ATOM 758 N N . GLY A 1 103 ? -2.988 16.927 29.217 1.00 90.62 103 GLY A N 1
ATOM 759 C CA . GLY A 1 103 ? -3.290 17.134 27.800 1.00 90.62 103 GLY A CA 1
ATOM 760 C C . GLY A 1 103 ? -4.187 16.039 27.201 1.00 90.62 103 GLY A C 1
ATOM 761 O O . GLY A 1 103 ? -5.121 16.348 26.457 1.00 90.62 103 GLY A O 1
ATOM 762 N N . GLN A 1 104 ? -3.957 14.761 27.541 1.00 91.12 104 GLN A N 1
ATOM 763 C CA . GLN A 1 104 ? -4.822 13.661 27.083 1.00 91.12 104 GLN A CA 1
ATOM 764 C C . GLN A 1 104 ? -6.202 13.682 27.749 1.00 91.12 104 GLN A C 1
ATOM 766 O O . GLN A 1 104 ? -7.201 13.410 27.081 1.00 91.12 104 GLN A O 1
ATOM 771 N N . TRP A 1 105 ? -6.273 14.036 29.033 1.00 92.94 105 TRP A N 1
ATOM 772 C CA . TRP A 1 105 ? -7.536 14.225 29.744 1.00 92.94 105 TRP A CA 1
ATOM 773 C C . TRP A 1 105 ? -8.369 15.345 29.118 1.00 92.94 105 TRP A C 1
ATOM 775 O O . TRP A 1 105 ? -9.551 15.148 28.840 1.00 92.94 105 TRP A O 1
ATOM 785 N N . LEU A 1 106 ? -7.746 16.485 28.806 1.00 92.31 106 LEU A N 1
ATOM 786 C CA . LEU A 1 106 ? -8.423 17.616 28.178 1.00 92.31 106 LEU A CA 1
ATOM 787 C C . LEU A 1 106 ? -8.941 17.241 26.784 1.00 92.31 106 LEU A C 1
ATOM 789 O O . LEU A 1 106 ? -10.067 17.577 26.422 1.00 92.31 106 LEU A O 1
ATOM 793 N N . HIS A 1 107 ? -8.164 16.466 26.021 1.00 90.31 107 HIS A N 1
ATOM 794 C CA . HIS A 1 107 ? -8.639 15.919 24.756 1.00 90.31 107 HIS A CA 1
ATOM 795 C C . HIS A 1 107 ? -9.877 15.030 24.933 1.00 90.31 107 HIS A C 1
ATOM 797 O O . HIS A 1 107 ? -10.855 15.215 24.216 1.00 90.31 107 HIS A O 1
ATOM 803 N N . TRP A 1 108 ? -9.851 14.087 25.881 1.00 92.81 108 TRP A N 1
ATOM 804 C CA . TRP A 1 108 ? -10.997 13.221 26.177 1.00 92.81 108 TRP A CA 1
ATOM 805 C C . TRP A 1 108 ? -12.233 14.023 26.608 1.00 92.81 108 TRP A C 1
ATOM 807 O O . TRP A 1 108 ? -13.338 13.750 26.147 1.00 92.81 108 TRP A O 1
ATOM 817 N N . TYR A 1 109 ? -12.051 15.044 27.448 1.00 90.75 109 TYR A N 1
ATOM 818 C CA . TYR A 1 109 ? -13.143 15.869 27.963 1.00 90.75 109 TYR A CA 1
ATOM 819 C C . TYR A 1 109 ? -13.867 16.657 26.858 1.00 90.75 109 TYR A C 1
ATOM 821 O O . TYR A 1 109 ? -15.092 16.811 26.897 1.00 90.75 109 TYR A O 1
ATOM 829 N N . HIS A 1 110 ? -13.114 17.145 25.868 1.00 89.75 110 HIS A N 1
ATOM 830 C CA . HIS A 1 110 ? -13.638 17.933 24.751 1.00 89.75 110 HIS A CA 1
ATOM 831 C C . HIS A 1 110 ? -14.105 17.101 23.550 1.00 89.75 110 HIS A C 1
ATOM 833 O O . HIS A 1 110 ? -14.799 17.642 22.694 1.00 89.75 110 HIS A O 1
ATOM 839 N N . PHE A 1 111 ? -13.744 15.818 23.464 1.00 93.25 111 PHE A N 1
ATOM 840 C CA . PHE A 1 111 ? -14.147 14.961 22.352 1.00 93.25 111 PHE A CA 1
ATOM 841 C C . PHE A 1 111 ? -15.534 14.360 22.603 1.00 93.25 111 PHE A C 1
ATOM 843 O O . PHE A 1 111 ? -15.716 13.542 23.512 1.00 93.25 111 PHE A O 1
ATOM 850 N N . ARG A 1 112 ? -16.510 14.739 21.775 1.00 92.56 112 ARG A N 1
ATOM 851 C CA . ARG A 1 112 ? -17.897 14.273 21.872 1.00 92.56 112 ARG A CA 1
ATOM 852 C C . ARG A 1 112 ? -18.409 13.754 20.539 1.00 92.56 112 ARG A C 1
ATOM 854 O O . ARG A 1 112 ? -17.926 14.148 19.481 1.00 92.56 112 ARG A O 1
ATOM 861 N N . TYR A 1 113 ? -19.385 12.863 20.588 1.00 93.88 113 TYR A N 1
ATOM 862 C CA . TYR A 1 113 ? -20.083 12.383 19.405 1.00 93.88 113 TYR A CA 1
ATOM 863 C C . TYR A 1 113 ? -21.554 12.113 19.720 1.00 93.88 113 TYR A C 1
ATOM 865 O O . TYR A 1 113 ? -21.925 11.922 20.875 1.00 93.88 113 TYR A O 1
ATOM 873 N N . GLY A 1 114 ? -22.381 12.108 18.684 1.00 92.06 114 GLY A N 1
ATOM 874 C CA . GLY A 1 114 ? -23.802 11.787 18.741 1.00 92.06 114 GLY A CA 1
ATOM 875 C C . GLY A 1 114 ? -24.190 10.953 17.530 1.00 92.06 114 GLY A C 1
ATOM 876 O O . GLY A 1 114 ? -23.606 11.102 16.456 1.00 92.06 114 GLY A O 1
ATOM 877 N N . VAL A 1 115 ? -25.153 10.053 17.708 1.00 90.75 115 VAL A N 1
ATOM 878 C CA . VAL A 1 115 ? -25.680 9.194 16.641 1.00 90.75 115 VAL A CA 1
ATOM 879 C C . VAL A 1 115 ? -27.172 9.463 16.546 1.00 90.75 115 VAL A C 1
ATOM 881 O O . VAL A 1 115 ? -27.905 9.156 17.483 1.00 90.75 115 VAL A O 1
ATOM 884 N N . GLY A 1 116 ? -27.600 10.077 15.448 1.00 86.75 116 GLY A N 1
ATOM 885 C CA . GLY A 1 116 ? -29.010 10.309 15.154 1.00 86.75 116 GLY A CA 1
ATOM 886 C C . GLY A 1 116 ? -29.618 9.207 14.297 1.00 86.75 116 GLY A C 1
ATOM 887 O O . GLY A 1 116 ? -29.005 8.169 14.061 1.00 86.75 116 GLY A O 1
ATOM 888 N N . ALA A 1 117 ? -30.823 9.467 13.785 1.00 84.06 117 ALA A N 1
ATOM 889 C CA . ALA A 1 117 ? -31.521 8.551 12.880 1.00 84.06 117 ALA A CA 1
ATOM 890 C C . ALA A 1 117 ? -30.879 8.472 11.482 1.00 84.06 117 ALA A C 1
ATOM 892 O O . ALA A 1 117 ? -30.954 7.434 10.827 1.00 84.06 117 ALA A O 1
ATOM 893 N N . HIS A 1 118 ? -30.259 9.564 11.020 1.00 85.81 118 HIS A N 1
ATOM 894 C CA . HIS A 1 118 ? -29.743 9.692 9.650 1.00 85.81 118 HIS A CA 1
ATOM 895 C C . HIS A 1 118 ? -28.327 10.274 9.571 1.00 85.81 118 HIS A C 1
ATOM 897 O O . HIS A 1 118 ? -27.818 10.481 8.476 1.00 85.81 118 HIS A O 1
ATOM 903 N N . GLU A 1 119 ? -27.679 10.571 10.698 1.00 89.06 119 GLU A N 1
ATOM 904 C CA . GLU A 1 119 ? -26.356 11.199 10.710 1.00 89.06 119 GLU A CA 1
ATOM 905 C C . GLU A 1 119 ? -25.565 10.880 11.984 1.00 89.06 119 GLU A C 1
ATOM 907 O O . GLU A 1 119 ? -26.129 10.605 13.047 1.00 89.06 119 GLU A O 1
ATOM 912 N N . ILE A 1 120 ? -24.239 10.960 11.879 1.00 91.31 120 ILE A N 1
ATOM 913 C CA . ILE A 1 120 ? -23.303 10.935 13.005 1.00 91.31 120 ILE A CA 1
ATOM 914 C C . ILE A 1 120 ? -22.683 12.318 13.133 1.00 91.31 120 ILE A C 1
ATOM 916 O O . ILE A 1 120 ? -22.093 12.834 12.185 1.00 91.31 120 ILE A O 1
ATOM 920 N N . VAL A 1 121 ? -22.749 12.890 14.331 1.00 91.81 121 VAL A N 1
ATOM 921 C CA . VAL A 1 121 ? -22.096 14.160 14.652 1.00 91.81 121 VAL A CA 1
ATOM 922 C C . VAL A 1 121 ? -20.854 13.887 15.488 1.00 91.81 121 VAL A C 1
ATOM 924 O O . VAL A 1 121 ? -20.916 13.173 16.485 1.00 91.81 121 VAL A O 1
ATOM 927 N N . ILE A 1 122 ? -19.719 14.471 15.102 1.00 93.06 122 ILE A N 1
ATOM 928 C CA . ILE A 1 122 ? -18.449 14.390 15.832 1.00 93.06 122 ILE A CA 1
ATOM 929 C C . ILE A 1 122 ? -17.966 15.803 16.150 1.00 93.06 122 ILE A C 1
ATOM 931 O O . ILE A 1 122 ? -17.769 16.630 15.256 1.00 93.06 122 ILE A O 1
ATOM 935 N N . GLU A 1 123 ? -17.722 16.062 17.429 1.00 92.00 123 GLU A N 1
ATOM 936 C CA . GLU A 1 123 ? -17.196 17.316 17.955 1.00 92.00 123 GLU A CA 1
ATOM 937 C C . GLU A 1 123 ? -15.817 17.085 18.573 1.00 92.00 123 GLU A C 1
ATOM 939 O O . GLU A 1 123 ? -15.624 16.235 19.442 1.00 92.00 123 GLU A O 1
ATOM 944 N N . SER A 1 124 ? -14.822 17.837 18.105 1.00 89.50 124 SER A N 1
ATOM 945 C CA . SER A 1 124 ? -13.438 17.669 18.547 1.00 89.50 124 SER A CA 1
ATOM 946 C C . SER A 1 124 ? -12.647 18.974 18.500 1.00 89.50 124 SER A C 1
ATOM 948 O O . SER A 1 124 ? -13.002 19.910 17.790 1.00 89.50 124 SER A O 1
ATOM 950 N N . GLY A 1 125 ? -11.536 19.017 19.238 1.00 85.75 125 GLY A N 1
ATOM 951 C CA . GLY A 1 125 ? -10.596 20.139 19.245 1.00 85.75 125 GLY A CA 1
ATOM 952 C C . GLY A 1 125 ? -10.561 20.890 20.576 1.00 85.75 125 GLY A C 1
ATOM 953 O O . GLY A 1 125 ? -11.587 21.100 21.215 1.00 85.75 125 GLY A O 1
ATOM 954 N N . LEU A 1 126 ? -9.349 21.260 21.007 1.00 84.69 126 LEU A N 1
ATOM 955 C CA . LEU A 1 126 ? -9.119 21.936 22.290 1.00 84.69 126 LEU A CA 1
ATOM 956 C C . LEU A 1 126 ? -9.253 23.460 22.152 1.00 84.69 126 LEU A C 1
ATOM 958 O O . LEU A 1 126 ? -10.025 24.083 22.872 1.00 84.69 126 LEU A O 1
ATOM 962 N N . LEU A 1 127 ? -8.511 24.049 21.208 1.00 84.50 127 LEU A N 1
ATOM 963 C CA . LEU A 1 127 ? -8.517 25.493 20.935 1.00 84.50 127 LEU A CA 1
ATOM 964 C C . LEU A 1 127 ? -9.447 25.843 19.770 1.00 84.50 127 LEU A C 1
ATOM 966 O O . LEU A 1 127 ? -10.258 26.757 19.863 1.00 84.50 127 LEU A O 1
ATOM 970 N N . ASN A 1 128 ? -9.340 25.084 18.679 1.00 87.06 128 ASN A N 1
ATOM 971 C CA . ASN A 1 128 ? -10.192 25.222 17.508 1.00 87.06 128 ASN A CA 1
ATOM 972 C C . ASN A 1 128 ? -11.240 24.106 17.523 1.00 87.06 128 ASN A C 1
ATOM 974 O O . ASN A 1 128 ? -10.890 22.941 17.323 1.00 87.06 128 ASN A O 1
ATOM 978 N N . ARG A 1 129 ? -12.496 24.453 17.816 1.00 87.12 129 ARG A N 1
ATOM 979 C CA . ARG A 1 129 ? -13.600 23.491 17.900 1.00 87.12 129 ARG A CA 1
ATOM 980 C C . ARG A 1 129 ? -14.100 23.163 16.500 1.00 87.12 129 ARG A C 1
ATOM 982 O O . ARG A 1 129 ? -14.540 24.043 15.770 1.00 87.12 129 ARG A O 1
ATOM 989 N N . ASN A 1 130 ? -14.042 21.889 16.148 1.00 88.88 130 ASN A N 1
ATOM 990 C CA . ASN A 1 130 ? -14.497 21.359 14.878 1.00 88.88 130 ASN A CA 1
ATOM 991 C C . ASN A 1 130 ? -15.727 20.480 15.112 1.00 88.88 130 ASN A C 1
ATOM 993 O O . ASN A 1 130 ? -15.651 19.519 15.880 1.00 88.88 130 ASN A O 1
ATOM 997 N N . ARG A 1 131 ? -16.835 20.795 14.441 1.00 90.56 131 ARG A N 1
ATOM 998 C CA . ARG A 1 131 ? -18.072 20.011 14.459 1.00 90.56 131 ARG A CA 1
ATOM 999 C C . ARG A 1 131 ? -18.326 19.486 13.057 1.00 90.56 131 ARG A C 1
ATOM 1001 O O . ARG A 1 131 ? -18.430 20.269 12.117 1.00 90.56 131 ARG A O 1
ATOM 1008 N N . ARG A 1 132 ? -18.398 18.168 12.917 1.00 89.56 132 ARG A N 1
ATOM 1009 C CA . ARG A 1 132 ? -18.629 17.486 11.642 1.00 89.56 132 ARG A CA 1
ATOM 1010 C C . ARG A 1 132 ? -19.913 16.689 11.751 1.00 89.56 132 ARG A C 1
ATOM 1012 O O . ARG A 1 132 ? -20.000 15.846 12.637 1.00 89.56 132 ARG A O 1
ATOM 1019 N N . SER A 1 133 ? -20.875 16.959 10.873 1.00 90.38 133 SER A N 1
ATOM 1020 C CA . SER A 1 133 ? -22.015 16.064 10.681 1.00 90.38 133 SER A CA 1
ATOM 1021 C C . SER A 1 133 ? -21.787 15.216 9.436 1.00 90.38 133 SER A C 1
ATOM 1023 O O . SER A 1 133 ? -21.444 15.751 8.379 1.00 90.38 133 SER A O 1
ATOM 1025 N N . ILE A 1 134 ? -21.947 13.906 9.588 1.00 90.38 134 ILE A N 1
ATOM 1026 C CA . ILE A 1 134 ? -21.749 12.899 8.553 1.00 90.38 134 ILE A CA 1
ATOM 1027 C C . ILE A 1 134 ? -23.081 12.156 8.379 1.00 90.38 134 ILE A C 1
ATOM 1029 O O . ILE A 1 134 ? -23.384 11.264 9.175 1.00 90.38 134 ILE A O 1
ATOM 1033 N N . PRO A 1 135 ? -23.891 12.513 7.368 1.00 88.81 135 PRO A N 1
ATOM 1034 C CA . PRO A 1 135 ? -25.109 11.782 7.037 1.00 88.81 135 PRO A CA 1
ATOM 1035 C C . PRO A 1 135 ? -24.805 10.322 6.697 1.00 88.81 135 PRO A C 1
ATOM 1037 O O . PRO A 1 135 ? -23.815 10.047 6.014 1.00 88.81 135 PRO A O 1
ATOM 1040 N N . PHE A 1 136 ? -25.668 9.396 7.111 1.00 88.31 136 PHE A N 1
ATOM 1041 C CA . PHE A 1 136 ? -25.535 7.972 6.809 1.00 88.31 136 PHE A CA 1
ATOM 1042 C C . PHE A 1 136 ? -25.516 7.705 5.297 1.00 88.31 136 PHE A C 1
ATOM 1044 O O . PHE A 1 136 ? -24.734 6.865 4.859 1.00 88.31 136 PHE A O 1
ATOM 1051 N N . ASP A 1 137 ? -26.229 8.503 4.490 1.00 83.12 137 ASP A N 1
ATOM 1052 C CA . ASP A 1 137 ? -26.180 8.454 3.017 1.00 83.12 137 ASP A CA 1
ATOM 1053 C C . ASP A 1 137 ? -24.772 8.641 2.441 1.00 83.12 137 ASP A C 1
ATOM 1055 O O . ASP A 1 137 ? -24.457 8.165 1.347 1.00 83.12 137 ASP A O 1
ATOM 1059 N N . ARG A 1 138 ? -23.916 9.386 3.152 1.00 84.44 138 ARG A N 1
ATOM 1060 C CA . ARG A 1 138 ? -22.547 9.669 2.714 1.00 84.44 138 ARG A CA 1
ATOM 1061 C C . ARG A 1 138 ? -21.553 8.628 3.197 1.00 84.44 138 ARG A C 1
ATOM 1063 O O . ARG A 1 138 ? -20.476 8.548 2.603 1.00 84.44 138 ARG A O 1
ATOM 1070 N N . ILE A 1 139 ? -21.888 7.859 4.233 1.00 85.19 139 ILE A N 1
ATOM 1071 C CA . ILE A 1 139 ? -21.014 6.822 4.780 1.00 85.19 139 ILE A CA 1
ATOM 1072 C C . ILE A 1 139 ? -20.966 5.659 3.798 1.00 85.19 139 ILE A C 1
ATOM 1074 O O . ILE A 1 139 ? -21.979 5.043 3.479 1.00 85.19 139 ILE A O 1
ATOM 1078 N N . GLN A 1 140 ? -19.766 5.357 3.314 1.00 77.38 140 GLN A N 1
ATOM 1079 C CA . GLN A 1 140 ? -19.559 4.276 2.358 1.00 77.38 140 GLN A CA 1
ATOM 1080 C C . GLN A 1 140 ? -18.949 3.054 3.030 1.00 77.38 140 GLN A C 1
ATOM 1082 O O . GLN A 1 140 ? -19.483 1.958 2.859 1.00 77.38 140 GLN A O 1
ATOM 1087 N N . ASP A 1 141 ? -17.886 3.263 3.814 1.00 78.00 141 ASP A N 1
ATOM 1088 C CA . ASP A 1 141 ? -17.209 2.213 4.573 1.00 78.00 141 ASP A CA 1
ATOM 1089 C C . ASP A 1 141 ? -17.035 2.621 6.041 1.00 78.00 141 ASP A C 1
ATOM 1091 O O . ASP A 1 141 ? -16.875 3.798 6.384 1.00 78.00 141 ASP A O 1
ATOM 1095 N N . VAL A 1 142 ? -17.067 1.608 6.909 1.00 86.12 142 VAL A N 1
ATOM 1096 C CA . VAL A 1 142 ? -16.810 1.730 8.344 1.00 86.12 142 VAL A CA 1
ATOM 1097 C C . VAL A 1 142 ? -15.782 0.674 8.727 1.00 86.12 142 VAL A C 1
ATOM 1099 O O . VAL A 1 142 ? -16.103 -0.512 8.822 1.00 86.12 142 VAL A O 1
ATOM 1102 N N . ASP A 1 143 ? -14.555 1.121 8.962 1.00 86.69 143 ASP A N 1
ATOM 1103 C CA . ASP A 1 143 ? -13.429 0.263 9.314 1.00 86.69 143 ASP A CA 1
ATOM 1104 C C . ASP A 1 143 ? -13.222 0.244 10.831 1.00 86.69 143 ASP A C 1
ATOM 1106 O O . ASP A 1 143 ? -13.269 1.281 11.506 1.00 86.69 143 ASP A O 1
ATOM 1110 N N . ILE A 1 144 ? -12.956 -0.943 11.381 1.00 90.62 144 ILE A N 1
ATOM 1111 C CA . ILE A 1 144 ? -12.731 -1.140 12.817 1.00 90.62 144 ILE A CA 1
ATOM 1112 C C . ILE A 1 144 ? -11.297 -1.618 13.048 1.00 90.62 144 ILE A C 1
ATOM 1114 O O . ILE A 1 144 ? -10.874 -2.680 12.589 1.00 90.62 144 ILE A O 1
ATOM 1118 N N . GLU A 1 145 ? -10.542 -0.846 13.828 1.00 91.56 145 GLU A N 1
ATOM 1119 C CA . GLU A 1 145 ? -9.159 -1.145 14.192 1.00 91.56 145 GLU A CA 1
ATOM 1120 C C . GLU A 1 145 ? -9.014 -1.375 15.698 1.00 91.56 145 GLU A C 1
ATOM 1122 O O . GLU A 1 145 ? -9.402 -0.555 16.534 1.00 91.56 145 GLU A O 1
ATOM 1127 N N . ARG A 1 146 ? -8.381 -2.488 16.067 1.00 92.69 146 ARG A N 1
ATOM 1128 C CA . ARG A 1 146 ? -8.118 -2.883 17.455 1.00 92.69 146 ARG A CA 1
ATOM 1129 C C . ARG A 1 146 ? -6.642 -3.224 17.633 1.00 92.69 146 ARG A C 1
ATOM 1131 O O . ARG A 1 146 ? -6.239 -4.385 17.572 1.00 92.69 146 ARG A O 1
ATOM 1138 N N . ALA A 1 147 ? -5.829 -2.190 17.848 1.00 91.25 147 ALA A N 1
ATOM 1139 C CA . ALA A 1 147 ? -4.424 -2.329 18.246 1.00 91.25 147 ALA A CA 1
ATOM 1140 C C . ALA A 1 147 ? -4.287 -3.086 19.577 1.00 91.25 147 ALA A C 1
ATOM 1142 O O . ALA A 1 147 ? -5.214 -3.062 20.382 1.00 91.25 147 ALA A O 1
ATOM 1143 N N . LEU A 1 148 ? -3.122 -3.684 19.847 1.00 90.81 148 LEU A N 1
ATOM 1144 C CA . LEU A 1 148 ? -2.920 -4.596 20.981 1.00 90.81 148 LEU A CA 1
ATOM 1145 C C . LEU A 1 148 ? -3.356 -3.962 22.303 1.00 90.81 148 LEU A C 1
ATOM 1147 O O . LEU A 1 148 ? -4.176 -4.527 23.018 1.00 90.81 148 LEU A O 1
ATOM 1151 N N . LEU A 1 149 ? -2.876 -2.746 22.571 1.00 90.00 149 LEU A N 1
ATOM 1152 C CA . LEU A 1 149 ? -3.253 -1.990 23.763 1.00 90.00 149 LEU A CA 1
ATOM 1153 C C . LEU A 1 149 ? -4.758 -1.696 23.796 1.00 90.00 149 LEU A C 1
ATOM 1155 O O . LEU A 1 149 ? -5.397 -1.910 24.816 1.00 90.00 149 LEU A O 1
ATOM 1159 N N . ALA A 1 150 ? -5.356 -1.280 22.676 1.00 90.50 150 ALA A N 1
ATOM 1160 C CA . ALA A 1 150 ? -6.800 -1.046 22.614 1.00 90.50 150 ALA A CA 1
ATOM 1161 C C . ALA A 1 150 ? -7.583 -2.331 22.918 1.00 90.50 150 ALA A C 1
ATOM 1163 O O . ALA A 1 150 ? -8.536 -2.297 23.683 1.00 90.50 150 ALA A O 1
ATOM 1164 N N . ARG A 1 151 ? -7.129 -3.479 22.401 1.00 90.50 151 ARG A N 1
ATOM 1165 C CA . ARG A 1 151 ? -7.740 -4.787 22.644 1.00 90.50 151 ARG A CA 1
ATOM 1166 C C . ARG A 1 151 ? -7.669 -5.191 24.116 1.00 90.50 151 ARG A C 1
ATOM 1168 O O . ARG A 1 151 ? -8.673 -5.679 24.621 1.00 90.50 151 ARG A O 1
ATOM 1175 N N . LEU A 1 152 ? -6.537 -4.950 24.784 1.00 90.19 152 LEU A N 1
ATOM 1176 C CA . LEU A 1 152 ? -6.370 -5.189 26.224 1.00 90.19 152 LEU A CA 1
ATOM 1177 C C . LEU A 1 152 ? -7.323 -4.328 27.067 1.00 90.19 152 LEU A C 1
ATOM 1179 O O . LEU A 1 152 ? -7.864 -4.813 28.051 1.00 90.19 152 LEU A O 1
ATOM 1183 N N . PHE A 1 153 ? -7.587 -3.087 26.650 1.00 88.69 153 PHE A N 1
ATOM 1184 C CA . PHE A 1 153 ? -8.541 -2.191 27.317 1.00 88.69 153 PHE A CA 1
ATOM 1185 C C . PHE A 1 153 ? -10.001 -2.350 26.839 1.00 88.69 153 PHE A C 1
ATOM 1187 O O . PHE A 1 153 ? -10.855 -1.562 27.237 1.00 88.69 153 PHE A O 1
ATOM 1194 N N . GLY A 1 154 ? -10.313 -3.319 25.966 1.00 91.00 154 GLY A N 1
ATOM 1195 C CA . GLY A 1 154 ? -11.673 -3.514 25.435 1.00 91.00 154 GLY A CA 1
ATOM 1196 C C . GLY A 1 154 ? -12.151 -2.425 24.459 1.00 91.00 154 GLY A C 1
ATOM 1197 O O . GLY A 1 154 ? -13.355 -2.273 24.235 1.00 91.00 154 GLY A O 1
ATOM 1198 N N . LEU A 1 155 ? -11.216 -1.681 23.864 1.00 94.44 155 LEU A N 1
ATOM 1199 C CA . LEU A 1 155 ? -11.442 -0.526 22.995 1.00 94.44 155 LEU A CA 1
ATOM 1200 C C . LEU A 1 155 ? -11.200 -0.840 21.516 1.00 94.44 155 LEU A C 1
ATOM 1202 O O . LEU A 1 155 ? -10.456 -1.754 21.145 1.00 94.44 155 LEU A O 1
ATOM 1206 N N . ALA A 1 156 ? -11.812 -0.022 20.669 1.00 93.44 156 ALA A N 1
ATOM 1207 C CA . ALA A 1 156 ? -11.667 -0.023 19.227 1.00 93.44 156 ALA A CA 1
ATOM 1208 C C . ALA A 1 156 ? -11.597 1.413 18.694 1.00 93.44 156 ALA A C 1
ATOM 1210 O O . ALA A 1 156 ? -12.081 2.364 19.310 1.00 93.44 156 ALA A O 1
ATOM 1211 N N . LYS A 1 157 ? -10.971 1.566 17.534 1.00 93.12 157 LYS A N 1
ATOM 1212 C CA . LYS A 1 157 ? -10.992 2.786 16.737 1.00 93.12 157 LYS A CA 1
ATOM 1213 C C . LYS A 1 157 ? -11.895 2.540 15.535 1.00 93.12 157 LYS A C 1
ATOM 1215 O O . LYS A 1 157 ? -11.689 1.557 14.831 1.00 93.12 157 LYS A O 1
ATOM 1220 N N . VAL A 1 158 ? -12.867 3.418 15.319 1.00 92.62 158 VAL A N 1
ATOM 1221 C CA . VAL A 1 158 ? -13.776 3.366 14.167 1.00 92.62 158 VAL A CA 1
ATOM 1222 C C . VAL A 1 158 ? -13.385 4.472 13.199 1.00 92.62 158 VAL A C 1
ATOM 1224 O O . VAL A 1 158 ? -13.304 5.640 13.591 1.00 92.62 158 VAL A O 1
ATOM 1227 N N . LYS A 1 159 ? -13.110 4.107 11.951 1.00 89.69 159 LYS A N 1
ATOM 1228 C CA . LYS A 1 159 ? -12.856 5.040 10.852 1.00 89.69 159 LYS A CA 1
ATOM 1229 C C . LYS A 1 159 ? -14.070 5.045 9.936 1.00 89.69 159 LYS A C 1
ATOM 1231 O O . LYS A 1 159 ? -14.557 3.984 9.559 1.00 89.69 159 LYS A O 1
ATOM 1236 N N . ILE A 1 160 ? -14.570 6.234 9.632 1.00 87.88 160 ILE A N 1
ATOM 1237 C CA . ILE A 1 160 ? -15.743 6.448 8.791 1.00 87.88 160 ILE A CA 1
ATOM 1238 C C . ILE A 1 160 ? -15.260 7.120 7.513 1.00 87.88 160 ILE A C 1
ATOM 1240 O O . ILE A 1 160 ? -14.761 8.252 7.544 1.00 87.88 160 ILE A O 1
ATOM 1244 N N . GLU A 1 161 ? -15.424 6.415 6.401 1.00 81.12 161 GLU A N 1
ATOM 1245 C CA . GLU A 1 161 ? -15.083 6.909 5.076 1.00 81.12 161 GLU A CA 1
ATOM 1246 C C . GLU A 1 161 ? -16.342 7.314 4.319 1.00 81.12 161 GLU A C 1
ATOM 1248 O O . GLU A 1 161 ? -17.349 6.599 4.271 1.00 81.12 161 GLU A O 1
ATOM 1253 N N . THR A 1 162 ? -16.258 8.463 3.667 1.00 78.44 162 THR A N 1
ATOM 1254 C CA . THR A 1 162 ? -17.291 8.985 2.780 1.00 78.44 162 THR A CA 1
ATOM 1255 C C . THR A 1 162 ? -16.704 9.198 1.389 1.00 78.44 162 THR A C 1
ATOM 1257 O O . THR A 1 162 ? -15.508 9.428 1.203 1.00 78.44 162 THR A O 1
ATOM 1260 N N . GLY A 1 163 ? -17.545 9.141 0.360 1.00 60.91 163 GLY A N 1
ATOM 1261 C CA . GLY A 1 163 ? -17.077 9.234 -1.029 1.00 60.91 163 GLY A CA 1
ATOM 1262 C C . GLY A 1 163 ? -16.471 10.583 -1.436 1.00 60.91 163 GLY A C 1
ATOM 1263 O O . GLY A 1 163 ? -15.979 10.704 -2.559 1.00 60.91 163 GLY A O 1
ATOM 1264 N N . ALA A 1 164 ? -16.523 11.608 -0.577 1.00 54.12 164 ALA A N 1
ATOM 1265 C CA . ALA A 1 164 ? -16.166 12.983 -0.902 1.00 54.12 164 ALA A CA 1
ATOM 1266 C C . ALA A 1 164 ? -14.779 13.356 -0.352 1.00 54.12 164 ALA A C 1
ATOM 1268 O O . ALA A 1 164 ? -14.634 13.971 0.696 1.00 54.12 164 ALA A O 1
ATOM 1269 N N . GLY A 1 165 ? -13.736 13.061 -1.130 1.00 53.22 165 GLY A N 1
ATOM 1270 C CA . GLY A 1 165 ? -12.455 13.754 -0.978 1.00 53.22 165 GLY A CA 1
ATOM 1271 C C . GLY A 1 165 ? -11.437 13.099 -0.051 1.00 53.22 165 GLY A C 1
ATOM 1272 O O . GLY A 1 165 ? -10.857 13.786 0.783 1.00 53.22 165 GLY A O 1
ATOM 1273 N N . GLY A 1 166 ? -11.140 11.818 -0.274 1.00 51.84 166 GLY A N 1
ATOM 1274 C CA . GLY A 1 166 ? -9.874 11.169 0.094 1.00 51.84 166 GLY A CA 1
ATOM 1275 C C . GLY A 1 166 ? -9.586 10.996 1.588 1.00 51.84 166 GLY A C 1
ATOM 1276 O O . GLY A 1 166 ? -9.058 9.984 1.975 1.00 51.84 166 GLY A O 1
ATOM 1277 N N . LYS A 1 167 ? -9.938 11.901 2.489 1.00 59.34 167 LYS A N 1
ATOM 1278 C CA . LYS A 1 167 ? -9.607 11.750 3.913 1.00 59.34 167 LYS A CA 1
ATOM 1279 C C . LYS A 1 167 ? -10.766 11.131 4.684 1.00 59.34 167 LYS A C 1
ATOM 1281 O O . LYS A 1 167 ? -11.911 11.454 4.383 1.00 59.34 167 LYS A O 1
ATOM 1286 N N . ASP A 1 168 ? -10.453 10.353 5.728 1.00 64.56 168 ASP A N 1
ATOM 1287 C CA . ASP A 1 168 ? -11.418 9.929 6.752 1.00 64.56 168 ASP A CA 1
ATOM 1288 C C . ASP A 1 168 ? -12.272 11.139 7.178 1.00 64.56 168 ASP A C 1
ATOM 1290 O O . ASP A 1 168 ? -11.770 12.095 7.793 1.00 64.56 168 ASP A O 1
ATOM 1294 N N . GLU A 1 169 ? -13.563 11.124 6.842 1.00 76.25 169 GLU A N 1
ATOM 1295 C CA . GLU A 1 169 ? -14.468 12.225 7.186 1.00 76.25 169 GLU A CA 1
ATOM 1296 C C . GLU A 1 169 ? -14.704 12.261 8.705 1.00 76.25 169 GLU A C 1
ATOM 1298 O O . GLU A 1 169 ? -14.768 13.344 9.305 1.00 76.25 169 GLU A O 1
ATOM 1303 N N . GLY A 1 170 ? -14.694 11.085 9.349 1.00 83.62 170 GLY A N 1
ATOM 1304 C CA . GLY A 1 170 ? -14.813 10.926 10.796 1.00 83.62 170 GLY A CA 1
ATOM 1305 C C . GLY A 1 170 ? -13.940 9.805 11.358 1.00 83.62 170 GLY A C 1
ATOM 1306 O O . GLY A 1 170 ? -13.871 8.711 10.808 1.00 83.62 170 GLY A O 1
ATOM 1307 N N . VAL A 1 171 ? -13.294 10.061 12.499 1.00 88.31 171 VAL A N 1
ATOM 1308 C CA . VAL A 1 171 ? -12.528 9.048 13.240 1.00 88.31 171 VAL A CA 1
ATOM 1309 C C . VAL A 1 171 ? -12.926 9.093 14.707 1.00 88.31 171 VAL A C 1
ATOM 1311 O O . VAL A 1 171 ? -12.697 10.092 15.387 1.00 88.31 171 VAL A O 1
ATOM 1314 N N . LEU A 1 172 ? -13.471 7.987 15.203 1.00 90.31 172 LEU A N 1
ATOM 1315 C CA . LEU A 1 172 ? -13.760 7.770 16.616 1.00 90.31 172 LEU A CA 1
ATOM 1316 C C . LEU A 1 172 ? -12.643 6.902 17.202 1.00 90.31 172 LEU A C 1
ATOM 1318 O O . LEU A 1 172 ? -12.679 5.672 17.138 1.00 90.31 172 LEU A O 1
ATOM 1322 N N . ASP A 1 173 ? -11.602 7.543 17.733 1.00 86.94 173 ASP A N 1
ATOM 1323 C CA . ASP A 1 173 ? -10.495 6.840 18.385 1.00 86.94 173 ASP A CA 1
ATOM 1324 C C . ASP A 1 173 ? -10.874 6.496 19.826 1.00 86.94 173 ASP A C 1
ATOM 1326 O O . ASP A 1 173 ? -11.062 7.393 20.646 1.00 86.94 173 ASP A O 1
ATOM 1330 N N . SER A 1 174 ? -10.905 5.195 20.140 1.00 88.50 174 SER A N 1
ATOM 1331 C CA . SER A 1 174 ? -11.110 4.653 21.490 1.00 88.50 174 SER A CA 1
ATOM 1332 C C . SER A 1 174 ? -12.567 4.669 21.986 1.00 88.50 174 SER A C 1
ATOM 1334 O O . SER A 1 174 ? -12.871 5.152 23.077 1.00 88.50 174 SER A O 1
ATOM 1336 N N . VAL A 1 175 ? -13.472 4.082 21.201 1.00 92.06 175 VAL A N 1
ATOM 1337 C CA . VAL A 1 175 ? -14.810 3.652 21.654 1.00 92.06 175 VAL A CA 1
ATOM 1338 C C . VAL A 1 175 ? -14.752 2.222 22.201 1.00 92.06 175 VAL A C 1
ATOM 1340 O O . VAL A 1 175 ? -13.787 1.502 21.941 1.00 92.06 175 VAL A O 1
ATOM 1343 N N . SER A 1 176 ? -15.749 1.789 22.978 1.00 92.62 176 SER A N 1
ATOM 1344 C CA . SER A 1 176 ? -15.804 0.385 23.408 1.00 92.62 176 SER A CA 1
ATOM 1345 C C . SER A 1 176 ? -16.038 -0.534 22.205 1.00 92.62 176 SER A C 1
ATOM 1347 O O . SER A 1 176 ? -16.566 -0.129 21.169 1.00 92.62 176 SER A O 1
ATOM 1349 N N . THR A 1 177 ? -15.627 -1.790 22.323 1.00 89.25 177 THR A N 1
ATOM 1350 C CA . THR A 1 177 ? -15.800 -2.776 21.243 1.00 89.25 177 THR A CA 1
ATOM 1351 C C . THR A 1 177 ? -17.263 -3.051 20.900 1.00 89.25 177 THR A C 1
ATOM 1353 O O . THR A 1 177 ? -17.587 -3.139 19.718 1.00 89.25 177 THR A O 1
ATOM 1356 N N . GLY A 1 178 ? -18.145 -3.109 21.902 1.00 90.94 178 GLY A N 1
ATOM 1357 C CA . GLY A 1 178 ? -19.591 -3.200 21.682 1.00 90.94 178 GLY A CA 1
ATOM 1358 C C . GLY A 1 178 ? -20.165 -1.948 21.013 1.00 90.94 178 GLY A C 1
ATOM 1359 O O . GLY A 1 178 ? -20.968 -2.060 20.095 1.00 90.94 178 GLY A O 1
ATOM 1360 N N . GLU A 1 179 ? -19.692 -0.756 21.392 1.00 91.50 179 GLU A N 1
ATOM 1361 C CA . GLU A 1 179 ? -20.110 0.501 20.756 1.00 91.50 179 GLU A CA 1
ATOM 1362 C C . GLU A 1 179 ? -19.697 0.558 19.281 1.00 91.50 179 GLU A C 1
ATOM 1364 O O . GLU A 1 179 ? -20.487 0.963 18.434 1.00 91.50 179 GLU A O 1
ATOM 1369 N N . ALA A 1 180 ? -18.478 0.118 18.958 1.00 91.62 180 ALA A N 1
ATOM 1370 C CA . ALA A 1 180 ? -18.002 0.040 17.580 1.00 91.62 180 ALA A CA 1
ATOM 1371 C C . ALA A 1 180 ? -18.862 -0.904 16.725 1.00 91.62 180 ALA A C 1
ATOM 1373 O O . ALA A 1 180 ? -19.213 -0.553 15.598 1.00 91.62 180 ALA A O 1
ATOM 1374 N N . ALA A 1 181 ? -19.231 -2.070 17.268 1.00 89.56 181 ALA A N 1
ATOM 1375 C CA . ALA A 1 181 ? -20.138 -3.002 16.602 1.00 89.56 181 ALA A CA 1
ATOM 1376 C C . ALA A 1 181 ? -21.523 -2.372 16.390 1.00 89.56 181 ALA A C 1
ATOM 1378 O O . ALA A 1 181 ? -22.011 -2.356 15.261 1.00 89.56 181 ALA A O 1
ATOM 1379 N N . ARG A 1 182 ? -22.083 -1.735 17.428 1.00 91.00 182 ARG A N 1
ATOM 1380 C CA . ARG A 1 182 ? -23.382 -1.054 17.359 1.00 91.00 182 ARG A CA 1
ATOM 1381 C C . ARG A 1 182 ? -23.403 0.077 16.330 1.00 91.00 182 ARG A C 1
ATOM 1383 O O . ARG A 1 182 ? -24.381 0.232 15.611 1.00 91.00 182 ARG A O 1
ATOM 1390 N N . LEU A 1 183 ? -22.345 0.888 16.251 1.00 89.50 183 LEU A N 1
ATOM 1391 C CA . LEU A 1 183 ? -22.225 1.969 15.261 1.00 89.50 183 LEU A CA 1
ATOM 1392 C C . LEU A 1 183 ? -22.254 1.430 13.831 1.00 89.50 183 LEU A C 1
ATOM 1394 O O . LEU A 1 183 ? -22.946 1.971 12.974 1.00 89.50 183 LEU A O 1
ATOM 1398 N N . ARG A 1 184 ? -21.520 0.346 13.582 1.00 86.94 184 ARG A N 1
ATOM 1399 C CA . ARG A 1 184 ? -21.503 -0.316 12.280 1.00 86.94 184 ARG A CA 1
ATOM 1400 C C . ARG A 1 184 ? -22.863 -0.920 11.935 1.00 86.94 184 ARG A C 1
ATOM 1402 O O . ARG A 1 184 ? -23.321 -0.763 10.808 1.00 86.94 184 ARG A O 1
ATOM 1409 N N . GLU A 1 185 ? -23.498 -1.592 12.890 1.00 86.75 185 GLU A N 1
ATOM 1410 C CA . GLU A 1 185 ? -24.842 -2.153 12.723 1.00 86.75 185 GLU A CA 1
ATOM 1411 C C . GLU A 1 185 ? -25.878 -1.063 12.457 1.00 86.75 185 GLU A C 1
ATOM 1413 O O . GLU A 1 185 ? -26.694 -1.233 11.563 1.00 86.75 185 GLU A O 1
ATOM 1418 N N . ALA A 1 186 ? -25.799 0.087 13.132 1.00 86.62 186 ALA A N 1
ATOM 1419 C CA . ALA A 1 186 ? -26.686 1.222 12.880 1.00 86.62 186 ALA A CA 1
ATOM 1420 C C . ALA A 1 186 ? -26.555 1.754 11.441 1.00 86.62 186 ALA A C 1
ATOM 1422 O O . ALA A 1 186 ? -27.562 1.960 10.766 1.00 86.62 186 ALA A O 1
ATOM 1423 N N . VAL A 1 187 ? -25.322 1.912 10.939 1.00 86.56 187 VAL A N 1
ATOM 1424 C CA . VAL A 1 187 ? -25.074 2.320 9.542 1.00 86.56 187 VAL A CA 1
ATOM 1425 C C . VAL A 1 187 ? -25.577 1.258 8.559 1.00 86.56 187 VAL A C 1
ATOM 1427 O O . VAL A 1 187 ? -26.159 1.595 7.527 1.00 86.56 187 VAL A O 1
ATOM 1430 N N . ARG A 1 188 ? -25.377 -0.031 8.868 1.00 82.75 188 ARG A N 1
ATOM 1431 C CA . ARG A 1 188 ? -25.869 -1.141 8.041 1.00 82.75 188 ARG A CA 1
ATOM 1432 C C . ARG A 1 188 ? -27.400 -1.160 7.996 1.00 82.75 188 ARG A C 1
ATOM 1434 O O . ARG A 1 188 ? -27.954 -1.169 6.903 1.00 82.75 188 ARG A O 1
ATOM 1441 N N . ALA A 1 189 ? -28.056 -1.104 9.151 1.00 84.38 189 ALA A N 1
ATOM 1442 C CA . ALA A 1 189 ? -29.507 -1.149 9.285 1.00 84.38 189 ALA A CA 1
ATOM 1443 C C . ALA A 1 189 ? -30.186 0.012 8.552 1.00 84.38 189 ALA A C 1
ATOM 1445 O O . ALA A 1 189 ? -31.106 -0.227 7.776 1.00 84.38 189 ALA A O 1
ATOM 1446 N N . TRP A 1 190 ? -29.678 1.242 8.709 1.00 85.00 190 TRP A N 1
ATOM 1447 C CA . TRP A 1 190 ? -30.197 2.402 7.979 1.00 85.00 190 TRP A CA 1
ATOM 1448 C C . TRP A 1 190 ? -30.112 2.208 6.459 1.00 85.00 190 TRP A C 1
ATOM 1450 O O . TRP A 1 190 ? -31.048 2.534 5.732 1.00 85.00 190 TRP A O 1
ATOM 1460 N N . ARG A 1 191 ? -29.009 1.636 5.963 1.00 77.88 191 ARG A N 1
ATOM 1461 C CA . ARG A 1 191 ? -28.829 1.386 4.529 1.00 77.88 191 ARG A CA 1
ATOM 1462 C C . ARG A 1 191 ? -29.756 0.284 4.018 1.00 77.88 191 ARG A C 1
ATOM 1464 O O . ARG A 1 191 ? -30.239 0.371 2.891 1.00 77.88 191 ARG A O 1
ATOM 1471 N N . ASP A 1 192 ? -29.988 -0.741 4.832 1.00 78.56 192 ASP A N 1
ATOM 1472 C CA . ASP A 1 192 ? -30.906 -1.830 4.507 1.00 78.56 192 ASP A CA 1
ATOM 1473 C C . ASP A 1 192 ? -32.366 -1.319 4.502 1.00 78.56 192 ASP A C 1
ATOM 1475 O O . ASP A 1 192 ? -33.121 -1.668 3.598 1.00 78.56 192 ASP A O 1
ATOM 1479 N N . ASP A 1 193 ? -32.742 -0.411 5.413 1.00 74.44 193 ASP A N 1
ATOM 1480 C CA . ASP A 1 193 ? -34.032 0.305 5.391 1.00 74.44 193 ASP A CA 1
ATOM 1481 C C . ASP A 1 193 ? -34.178 1.234 4.180 1.00 74.44 193 ASP A C 1
ATOM 1483 O O . ASP A 1 193 ? -35.200 1.204 3.492 1.00 74.44 193 ASP A O 1
ATOM 1487 N N . ALA A 1 194 ? -33.142 2.011 3.852 1.00 66.56 194 ALA A N 1
ATOM 1488 C CA . ALA A 1 194 ? -33.128 2.836 2.647 1.00 66.56 194 ALA A CA 1
ATOM 1489 C C . ALA A 1 194 ? -33.293 1.978 1.377 1.00 66.56 194 ALA A C 1
ATOM 1491 O O . ALA A 1 194 ? -34.014 2.362 0.460 1.00 66.56 194 ALA A O 1
ATOM 1492 N N . GLY A 1 195 ? -32.685 0.786 1.339 1.00 58.97 195 GLY A N 1
ATOM 1493 C CA . GLY A 1 195 ? -32.862 -0.192 0.263 1.00 58.97 195 GLY A CA 1
ATOM 1494 C C . GLY A 1 195 ? -34.272 -0.794 0.203 1.00 58.97 195 GLY A C 1
ATOM 1495 O O . GLY A 1 195 ? -34.815 -0.952 -0.891 1.00 58.97 195 GLY A O 1
ATOM 1496 N N . ARG A 1 196 ? -34.898 -1.066 1.358 1.00 57.53 196 ARG A N 1
ATOM 1497 C CA . ARG A 1 196 ? -36.293 -1.538 1.463 1.00 57.53 196 ARG A CA 1
ATOM 1498 C C . ARG A 1 196 ? -37.307 -0.518 0.939 1.00 57.53 196 ARG A C 1
ATOM 1500 O O . ARG A 1 196 ? -38.333 -0.911 0.400 1.00 57.53 196 ARG A O 1
ATOM 1507 N N . HIS A 1 197 ? -37.026 0.779 1.038 1.00 53.03 197 HIS A N 1
ATOM 1508 C CA . HIS A 1 197 ? -37.903 1.821 0.491 1.00 53.03 197 HIS A CA 1
ATOM 1509 C C . HIS A 1 197 ? -37.813 1.991 -1.039 1.00 53.03 197 HIS A C 1
ATOM 1511 O O . HIS A 1 197 ? -38.656 2.674 -1.618 1.00 53.03 197 HIS A O 1
ATOM 1517 N N . LEU A 1 198 ? -36.842 1.352 -1.708 1.00 48.94 198 LEU A N 1
ATOM 1518 C CA . LEU A 1 198 ? -36.678 1.363 -3.171 1.00 48.94 198 LEU A CA 1
ATOM 1519 C C . LEU A 1 198 ? -37.123 0.064 -3.873 1.00 48.94 198 LEU A C 1
ATOM 1521 O O . LEU A 1 198 ? -37.153 0.032 -5.102 1.00 48.94 198 LEU A O 1
ATOM 1525 N N . ALA A 1 199 ? -37.502 -0.984 -3.136 1.00 36.97 199 ALA A N 1
ATOM 1526 C CA . ALA A 1 199 ? -38.024 -2.233 -3.694 1.00 36.97 199 ALA A CA 1
ATOM 1527 C C . ALA A 1 199 ? -39.378 -2.580 -3.044 1.00 36.97 199 ALA A C 1
ATOM 1529 O O . ALA A 1 199 ? -39.444 -2.682 -1.819 1.00 36.97 199 ALA A O 1
ATOM 1530 N N . PRO A 1 200 ? -40.475 -2.758 -3.809 1.00 38.59 200 PRO A N 1
ATOM 1531 C CA . PRO A 1 200 ? -41.756 -3.097 -3.211 1.00 38.59 200 PRO A CA 1
ATOM 1532 C C . PRO A 1 200 ? -41.724 -4.524 -2.645 1.00 38.59 200 PRO A C 1
ATOM 1534 O O . PRO A 1 200 ? -41.403 -5.484 -3.338 1.00 38.59 200 PRO A O 1
ATOM 1537 N N . ALA A 1 201 ? -42.064 -4.600 -1.360 1.00 42.50 201 ALA A N 1
ATOM 1538 C CA . ALA A 1 201 ? -42.505 -5.739 -0.560 1.00 42.50 201 ALA A CA 1
ATOM 1539 C C . ALA A 1 201 ? -42.705 -7.093 -1.278 1.00 42.50 201 ALA A C 1
ATOM 1541 O O . ALA A 1 201 ? -43.818 -7.421 -1.679 1.00 42.50 201 ALA A O 1
ATOM 1542 N N . VAL A 1 202 ? -41.668 -7.933 -1.282 1.00 41.12 202 VAL A N 1
ATOM 1543 C CA . VAL A 1 202 ? -41.774 -9.390 -1.082 1.00 41.12 202 VAL A CA 1
ATOM 1544 C C . VAL A 1 202 ? -40.527 -9.804 -0.291 1.00 41.12 202 VAL A C 1
ATOM 1546 O O . VAL A 1 202 ? -39.435 -9.426 -0.685 1.00 41.12 202 VAL A O 1
ATOM 1549 N N . GLU A 1 203 ? -40.704 -10.545 0.809 1.00 40.03 203 GLU A N 1
ATOM 1550 C CA . GLU A 1 203 ? -39.683 -11.092 1.743 1.00 40.03 203 GLU A CA 1
ATOM 1551 C C . GLU A 1 203 ? -39.570 -10.403 3.115 1.00 40.03 203 GLU A C 1
ATOM 1553 O O . GLU A 1 203 ? -38.518 -9.957 3.562 1.00 40.03 203 GLU A O 1
ATOM 1558 N N . LEU A 1 204 ? -40.676 -10.424 3.860 1.00 39.03 204 LEU A N 1
ATOM 1559 C CA . LEU A 1 204 ? -40.688 -10.302 5.320 1.00 39.03 204 LEU A CA 1
ATOM 1560 C C . LEU A 1 204 ? -41.034 -11.672 5.922 1.00 39.03 204 LEU A C 1
ATOM 1562 O O . LEU A 1 204 ? -42.162 -11.875 6.354 1.00 39.03 204 LEU A O 1
ATOM 1566 N N . ALA A 1 205 ? -40.097 -12.632 5.898 1.00 36.62 205 ALA A N 1
ATOM 1567 C CA . ALA A 1 205 ? -40.242 -13.876 6.680 1.00 36.62 205 ALA A CA 1
ATOM 1568 C C . ALA A 1 205 ? -38.967 -14.725 6.915 1.00 36.62 205 ALA A C 1
ATOM 1570 O O . ALA A 1 205 ? -39.088 -15.768 7.548 1.00 36.62 205 ALA A O 1
ATOM 1571 N N . ALA A 1 206 ? -37.760 -14.351 6.455 1.00 37.84 206 ALA A N 1
ATOM 1572 C CA . ALA A 1 206 ? -36.601 -15.271 6.528 1.00 37.84 206 ALA A CA 1
ATOM 1573 C C . ALA A 1 206 ? -35.233 -14.634 6.877 1.00 37.84 206 ALA A C 1
ATOM 1575 O O . ALA A 1 206 ? -34.188 -15.211 6.594 1.00 37.84 206 ALA A O 1
ATOM 1576 N N . GLY A 1 207 ? -35.201 -13.441 7.479 1.00 37.50 207 GLY A N 1
ATOM 1577 C CA . GLY A 1 207 ? -33.970 -12.635 7.576 1.00 37.50 207 GLY A CA 1
ATOM 1578 C C . GLY A 1 207 ? -33.086 -12.805 8.822 1.00 37.50 207 GLY A C 1
ATOM 1579 O O . GLY A 1 207 ? -32.118 -12.066 8.948 1.00 37.50 207 GLY A O 1
ATOM 1580 N N . GLY A 1 208 ? -33.412 -13.699 9.762 1.00 37.09 208 GLY A N 1
ATOM 1581 C CA . GLY A 1 208 ? -32.744 -13.737 11.078 1.00 37.09 208 GLY A CA 1
ATOM 1582 C C . GLY A 1 208 ? -31.602 -14.747 11.229 1.00 37.09 208 GLY A C 1
ATOM 1583 O O . GLY A 1 208 ? -30.617 -14.452 11.894 1.00 37.09 208 GLY A O 1
ATOM 1584 N N . GLU A 1 209 ? -31.710 -15.923 10.603 1.00 33.53 209 GLU A N 1
ATOM 1585 C CA . GLU A 1 209 ? -30.778 -17.048 10.828 1.00 33.53 209 GLU A CA 1
ATOM 1586 C C . GLU A 1 209 ? -29.974 -17.447 9.573 1.00 33.53 209 GLU A C 1
ATOM 1588 O O . GLU A 1 209 ? -29.012 -18.207 9.660 1.00 33.53 209 GLU A O 1
ATOM 1593 N N . ALA A 1 210 ? -30.312 -16.902 8.398 1.00 38.47 210 ALA A N 1
ATOM 1594 C CA . ALA A 1 210 ? -29.655 -17.240 7.131 1.00 38.47 210 ALA A CA 1
ATOM 1595 C C . ALA A 1 210 ? -28.338 -16.471 6.869 1.00 38.47 210 ALA A C 1
ATOM 1597 O O . ALA A 1 210 ? -27.519 -16.925 6.071 1.00 38.47 210 ALA A O 1
ATOM 1598 N N . ASP A 1 211 ? -28.097 -15.334 7.535 1.00 44.62 211 ASP A N 1
ATOM 1599 C CA . ASP A 1 211 ? -26.948 -14.449 7.240 1.00 44.62 211 ASP A CA 1
ATOM 1600 C C . ASP A 1 211 ? -25.609 -14.981 7.805 1.00 44.62 211 ASP A C 1
ATOM 1602 O O . ASP A 1 211 ? -24.538 -14.679 7.277 1.00 44.62 211 ASP A O 1
ATOM 1606 N N . ASP A 1 212 ? -25.649 -15.849 8.824 1.00 44.00 212 ASP A N 1
ATOM 1607 C CA . ASP A 1 212 ? -24.457 -16.543 9.346 1.00 44.00 212 ASP A CA 1
ATOM 1608 C C . ASP A 1 212 ? -24.102 -17.802 8.526 1.00 44.00 212 ASP A C 1
ATOM 1610 O O . ASP A 1 212 ? -22.939 -18.205 8.468 1.00 44.00 212 ASP A O 1
ATOM 1614 N N . LEU A 1 213 ? -25.072 -18.380 7.803 1.00 43.62 213 LEU A N 1
ATOM 1615 C CA . LEU A 1 213 ? -24.880 -19.540 6.918 1.00 43.62 213 LEU A CA 1
ATOM 1616 C C . LEU A 1 213 ? -24.366 -19.163 5.512 1.00 43.62 213 LEU A C 1
ATOM 1618 O O . LEU A 1 213 ? -23.907 -20.037 4.774 1.00 43.62 213 LEU A O 1
ATOM 1622 N N . LEU A 1 214 ? -24.396 -17.877 5.138 1.00 51.75 214 LEU A N 1
ATOM 1623 C CA . LEU A 1 214 ? -23.968 -17.371 3.822 1.00 51.75 214 LEU A CA 1
ATOM 1624 C C . LEU A 1 214 ? -22.551 -16.768 3.797 1.00 51.75 214 LEU A C 1
ATOM 1626 O O . LEU A 1 214 ? -22.066 -16.389 2.728 1.00 51.75 214 LEU A O 1
ATOM 1630 N N . GLN A 1 215 ? -21.846 -16.704 4.933 1.00 66.19 215 GLN A N 1
ATOM 1631 C CA . GLN A 1 215 ? -20.472 -16.188 5.005 1.00 66.19 215 GLN A CA 1
ATOM 1632 C C . GLN A 1 215 ? -19.463 -17.202 4.448 1.00 66.19 215 GLN A C 1
ATOM 1634 O O . GLN A 1 215 ? -18.715 -17.853 5.181 1.00 66.19 215 GLN A O 1
ATOM 1639 N N . ARG A 1 216 ? -19.412 -17.340 3.120 1.00 77.69 216 ARG A N 1
ATOM 1640 C CA . ARG A 1 216 ? -18.463 -18.234 2.451 1.00 77.69 216 ARG A CA 1
ATOM 1641 C C . ARG A 1 216 ? -17.038 -17.662 2.554 1.00 77.69 216 ARG A C 1
ATOM 1643 O O . ARG A 1 216 ? -16.779 -16.575 2.021 1.00 77.69 216 ARG A O 1
ATOM 1650 N N . PRO A 1 217 ? -16.082 -18.355 3.205 1.00 88.12 217 PRO A N 1
ATOM 1651 C CA . PRO A 1 217 ? -14.684 -17.945 3.176 1.00 88.12 217 PRO A CA 1
ATOM 1652 C C . PRO A 1 217 ? -14.137 -18.135 1.759 1.00 88.12 217 PRO A C 1
ATOM 1654 O O . PRO A 1 217 ? -14.124 -19.245 1.235 1.00 88.12 217 PRO A O 1
ATOM 1657 N N . LEU A 1 218 ? -13.688 -17.043 1.142 1.00 92.44 218 LEU A N 1
ATOM 1658 C CA . LEU A 1 218 ? -13.075 -17.059 -0.188 1.00 92.44 218 LEU A CA 1
ATOM 1659 C C . LEU A 1 218 ? -11.574 -17.306 -0.109 1.00 92.44 218 LEU A C 1
ATOM 1661 O O . LEU A 1 218 ? -11.000 -17.971 -0.964 1.00 92.44 218 LEU A O 1
ATOM 1665 N N . PHE A 1 219 ? -10.928 -16.751 0.917 1.00 95.69 219 PHE A N 1
ATOM 1666 C CA . PHE A 1 219 ? -9.494 -16.890 1.100 1.00 95.69 219 PHE A CA 1
ATOM 1667 C C . PHE A 1 219 ? -9.113 -16.811 2.574 1.00 95.69 219 PHE A C 1
ATOM 1669 O O . PHE A 1 219 ? -9.590 -15.953 3.318 1.00 95.69 219 PHE A O 1
ATOM 1676 N N . THR A 1 220 ? -8.206 -17.688 2.994 1.00 96.12 220 THR A N 1
ATOM 1677 C CA . THR A 1 220 ? -7.651 -17.702 4.349 1.00 96.12 220 THR A CA 1
ATOM 1678 C C . THR A 1 220 ? -6.154 -17.951 4.309 1.00 96.12 220 THR A C 1
ATOM 1680 O O . THR A 1 220 ? -5.665 -18.688 3.451 1.00 96.12 220 THR A O 1
ATOM 1683 N N . MET A 1 221 ? -5.425 -17.392 5.273 1.00 96.25 221 MET A N 1
ATOM 1684 C CA . MET A 1 221 ? -4.022 -17.741 5.488 1.00 96.25 221 MET A CA 1
ATOM 1685 C C . MET A 1 221 ? -3.848 -18.512 6.795 1.00 96.25 221 MET A C 1
ATOM 1687 O O . MET A 1 221 ? -3.864 -17.893 7.864 1.00 96.25 221 MET A O 1
ATOM 1691 N N . PRO A 1 222 ? -3.660 -19.841 6.731 1.00 95.56 222 PRO A N 1
ATOM 1692 C CA . PRO A 1 222 ? -3.227 -20.601 7.895 1.00 95.56 222 PRO A CA 1
ATOM 1693 C C . PRO A 1 222 ? -1.802 -20.198 8.315 1.00 95.56 222 PRO A C 1
ATOM 1695 O O . PRO A 1 222 ? -1.081 -19.520 7.575 1.00 95.56 222 PRO A O 1
ATOM 1698 N N . LEU A 1 223 ? -1.410 -20.563 9.540 1.00 96.25 223 LEU A N 1
ATOM 1699 C CA . LEU A 1 223 ? -0.164 -20.100 10.165 1.00 96.25 223 LEU A CA 1
ATOM 1700 C C . LEU A 1 223 ? 1.078 -20.438 9.328 1.00 96.25 223 LEU A C 1
ATOM 1702 O O . LEU A 1 223 ? 1.932 -19.580 9.131 1.00 96.25 223 LEU A O 1
ATOM 1706 N N . ASP A 1 224 ? 1.157 -21.652 8.796 1.00 96.81 224 ASP A N 1
ATOM 1707 C CA . ASP A 1 224 ? 2.208 -22.109 7.884 1.00 96.81 224 ASP A CA 1
ATOM 1708 C C . ASP A 1 224 ? 2.343 -21.193 6.656 1.00 96.81 224 ASP A C 1
ATOM 1710 O O . ASP A 1 224 ? 3.447 -20.766 6.315 1.00 96.81 224 ASP A O 1
ATOM 1714 N N . ARG A 1 225 ? 1.220 -20.791 6.049 1.00 96.38 225 ARG A N 1
ATOM 1715 C CA . ARG A 1 225 ? 1.208 -19.867 4.908 1.00 96.38 225 ARG A CA 1
ATOM 1716 C C . ARG A 1 225 ? 1.639 -18.453 5.304 1.00 96.38 225 ARG A C 1
ATOM 1718 O O . ARG A 1 225 ? 2.313 -17.784 4.522 1.00 96.38 225 ARG A O 1
ATOM 1725 N N . VAL A 1 226 ? 1.297 -17.992 6.509 1.00 96.75 226 VAL A N 1
ATOM 1726 C CA . VAL A 1 226 ? 1.756 -16.697 7.052 1.00 96.75 226 VAL A CA 1
ATOM 1727 C C . VAL A 1 226 ? 3.271 -16.710 7.294 1.00 96.75 226 VAL A C 1
ATOM 1729 O O . VAL A 1 226 ? 3.960 -15.766 6.906 1.00 96.75 226 VAL A O 1
ATOM 1732 N N . LEU A 1 227 ? 3.811 -17.785 7.876 1.00 96.25 227 LEU A N 1
ATOM 1733 C CA . LEU A 1 227 ? 5.253 -17.949 8.095 1.00 96.25 227 LEU A CA 1
ATOM 1734 C C . LEU A 1 227 ? 6.016 -18.031 6.764 1.00 96.25 227 LEU A C 1
ATOM 1736 O O . LEU A 1 227 ? 7.021 -17.338 6.585 1.00 96.25 227 LEU A O 1
ATOM 1740 N N . LEU A 1 228 ? 5.497 -18.804 5.803 1.00 95.69 228 LEU A N 1
ATOM 1741 C CA . LEU A 1 228 ? 6.043 -18.896 4.450 1.00 95.69 228 LEU A CA 1
ATOM 1742 C C . LEU A 1 228 ? 6.034 -17.529 3.757 1.00 95.69 228 LEU A C 1
ATOM 1744 O O . LEU A 1 228 ? 7.037 -17.126 3.173 1.00 95.69 228 LEU A O 1
ATOM 1748 N N . PHE A 1 229 ? 4.935 -16.778 3.860 1.00 95.44 229 PHE A N 1
ATOM 1749 C CA . PHE A 1 229 ? 4.861 -15.424 3.318 1.00 95.44 229 PHE A CA 1
ATOM 1750 C C . PHE A 1 229 ? 5.930 -14.509 3.930 1.00 95.44 229 PHE A C 1
ATOM 1752 O O . PHE A 1 229 ? 6.584 -13.771 3.193 1.00 95.44 229 PHE A O 1
ATOM 1759 N N . GLY A 1 230 ? 6.171 -14.615 5.241 1.00 93.75 230 GLY A N 1
ATOM 1760 C CA . GLY A 1 230 ? 7.260 -13.933 5.943 1.00 93.75 230 GLY A CA 1
ATOM 1761 C C . GLY A 1 230 ? 8.618 -14.115 5.270 1.00 93.75 230 GLY A C 1
ATOM 1762 O O . GLY A 1 230 ? 9.284 -13.126 4.974 1.00 93.75 230 GLY A O 1
ATOM 1763 N N . LEU A 1 231 ? 8.972 -15.354 4.920 1.00 93.06 231 LEU A N 1
ATOM 1764 C CA . LEU A 1 231 ? 10.216 -15.676 4.211 1.00 93.06 231 LEU A CA 1
ATOM 1765 C C . LEU A 1 231 ? 10.323 -14.972 2.843 1.00 93.06 231 LEU A C 1
ATOM 1767 O O . LEU A 1 231 ? 11.408 -14.568 2.427 1.00 93.06 231 LEU A O 1
ATOM 1771 N N . PHE A 1 232 ? 9.196 -14.783 2.149 1.00 91.31 232 PHE A N 1
ATOM 1772 C CA . PHE A 1 232 ? 9.142 -14.112 0.848 1.00 91.31 232 PHE A CA 1
ATOM 1773 C C . PHE A 1 232 ? 8.939 -12.587 0.919 1.00 91.31 232 PHE A C 1
ATOM 1775 O O . PHE A 1 232 ? 9.051 -11.926 -0.120 1.00 91.31 232 PHE A O 1
ATOM 1782 N N . ASP A 1 233 ? 8.588 -12.004 2.071 1.00 88.62 233 ASP A N 1
ATOM 1783 C CA . ASP A 1 233 ? 8.359 -10.555 2.277 1.00 88.62 233 ASP A CA 1
ATOM 1784 C C . ASP A 1 233 ? 9.589 -9.832 2.850 1.00 88.62 233 ASP A C 1
ATOM 1786 O O . ASP A 1 233 ? 9.500 -8.761 3.458 1.00 88.62 233 ASP A O 1
ATOM 1790 N N . PHE A 1 234 ? 10.768 -10.411 2.622 1.00 84.31 234 PHE A N 1
ATOM 1791 C CA . PHE A 1 234 ? 12.044 -9.827 2.998 1.00 84.31 234 PHE A CA 1
ATOM 1792 C C . PHE A 1 234 ? 12.286 -8.483 2.289 1.00 84.31 234 PHE A C 1
ATOM 1794 O O . PHE A 1 234 ? 12.162 -8.356 1.068 1.00 84.31 234 PHE A O 1
ATOM 1801 N N . SER A 1 235 ? 12.661 -7.458 3.057 1.00 80.75 235 SER A N 1
ATOM 1802 C CA . SER A 1 235 ? 12.998 -6.132 2.533 1.00 80.75 235 SER A CA 1
ATOM 1803 C C . SER A 1 235 ? 14.129 -5.505 3.347 1.00 80.75 235 SER A C 1
ATOM 1805 O O . SER A 1 235 ? 14.034 -5.371 4.569 1.00 80.75 235 SER A O 1
ATOM 1807 N N . LEU A 1 236 ? 15.183 -5.083 2.641 1.00 77.88 236 LEU A N 1
ATOM 1808 C CA . LEU A 1 236 ? 16.385 -4.463 3.213 1.00 77.88 236 LEU A CA 1
ATOM 1809 C C . LEU A 1 236 ? 16.090 -3.173 3.984 1.00 77.88 236 LEU A C 1
ATOM 1811 O O . LEU A 1 236 ? 16.782 -2.860 4.947 1.00 77.88 236 LEU A O 1
ATOM 1815 N N . VAL A 1 237 ? 15.036 -2.446 3.597 1.00 76.38 237 VAL A N 1
ATOM 1816 C CA . VAL A 1 237 ? 14.619 -1.200 4.264 1.00 76.38 237 VAL A CA 1
ATOM 1817 C C . VAL A 1 237 ? 14.383 -1.434 5.753 1.00 76.38 237 VAL A C 1
ATOM 1819 O O . VAL A 1 237 ? 14.688 -0.580 6.578 1.00 76.38 237 VAL A O 1
ATOM 1822 N N . TYR A 1 238 ? 13.883 -2.613 6.117 1.00 76.81 238 TYR A N 1
ATOM 1823 C CA . TYR A 1 238 ? 13.609 -2.926 7.508 1.00 76.81 238 TYR A CA 1
ATOM 1824 C C . TYR A 1 238 ? 14.847 -3.296 8.309 1.00 76.81 238 TYR A C 1
ATOM 1826 O O . TYR A 1 238 ? 14.856 -3.049 9.507 1.00 76.81 238 TYR A O 1
ATOM 1834 N N . ILE A 1 239 ? 15.884 -3.838 7.668 1.00 74.38 239 ILE A N 1
ATOM 1835 C CA . ILE A 1 239 ? 17.189 -4.013 8.315 1.00 74.38 239 ILE A CA 1
ATOM 1836 C C . ILE A 1 239 ? 17.745 -2.633 8.671 1.00 74.38 239 ILE A C 1
ATOM 1838 O O . ILE A 1 239 ? 18.139 -2.414 9.810 1.00 74.38 239 ILE A O 1
ATOM 1842 N N . GLY A 1 240 ? 17.666 -1.673 7.741 1.00 76.94 240 GLY A N 1
ATOM 1843 C CA . GLY A 1 240 ? 18.003 -0.274 8.017 1.00 76.94 240 GLY A CA 1
ATOM 1844 C C . GLY A 1 240 ? 17.154 0.335 9.138 1.00 76.94 240 GLY A C 1
ATOM 1845 O O . GLY A 1 240 ? 17.679 1.049 9.980 1.00 76.94 240 GLY A O 1
ATOM 1846 N N . GLY A 1 241 ? 15.860 0.006 9.204 1.00 78.62 241 GLY A N 1
ATOM 1847 C CA . GLY A 1 241 ? 14.979 0.428 10.299 1.00 78.62 241 GLY A CA 1
ATOM 1848 C C . GLY A 1 241 ? 15.355 -0.166 11.661 1.00 78.62 241 GLY A C 1
ATOM 1849 O O . GLY A 1 241 ? 15.336 0.554 12.652 1.00 78.62 241 GLY A O 1
ATOM 1850 N N . VAL A 1 242 ? 15.730 -1.449 11.716 1.00 77.81 242 VAL A N 1
ATOM 1851 C CA . VAL A 1 242 ? 16.250 -2.089 12.938 1.00 77.81 242 VAL A CA 1
ATOM 1852 C C . VAL A 1 242 ? 17.565 -1.438 13.352 1.00 77.81 242 VAL A C 1
ATOM 1854 O O . VAL A 1 242 ? 17.724 -1.095 14.515 1.00 77.81 242 VAL A O 1
ATOM 1857 N N . PHE A 1 243 ? 18.470 -1.205 12.403 1.00 75.62 243 PHE A N 1
ATOM 1858 C CA . PHE A 1 243 ? 19.733 -0.520 12.655 1.00 75.62 243 PHE A CA 1
ATOM 1859 C C . PHE A 1 243 ? 19.517 0.903 13.185 1.00 75.62 243 PHE A C 1
ATOM 1861 O O . PHE A 1 243 ? 20.108 1.277 14.187 1.00 75.62 243 PHE A O 1
ATOM 1868 N N . ALA A 1 244 ? 18.617 1.673 12.571 1.00 77.62 244 ALA A N 1
ATOM 1869 C CA . ALA A 1 244 ? 18.266 3.014 13.030 1.00 77.62 244 ALA A CA 1
ATOM 1870 C C . ALA A 1 244 ? 17.608 3.000 14.418 1.00 77.62 244 ALA A C 1
ATOM 1872 O O . ALA A 1 244 ? 17.864 3.884 15.230 1.00 77.62 244 ALA A O 1
ATOM 1873 N N . ALA A 1 245 ? 16.772 1.997 14.706 1.00 76.81 245 ALA A N 1
ATOM 1874 C CA . ALA A 1 245 ? 16.196 1.822 16.033 1.00 76.81 245 ALA A CA 1
ATOM 1875 C C . ALA A 1 245 ? 17.289 1.526 17.065 1.00 76.81 245 ALA A C 1
ATOM 1877 O O . ALA A 1 245 ? 17.339 2.204 18.081 1.00 76.81 245 ALA A O 1
ATOM 1878 N N . LEU A 1 246 ? 18.185 0.576 16.787 1.00 75.31 246 LEU A N 1
ATOM 1879 C CA . LEU A 1 246 ? 19.324 0.260 17.652 1.00 75.31 246 LEU A CA 1
ATOM 1880 C C . LEU A 1 246 ? 20.212 1.489 17.887 1.00 75.31 246 LEU A C 1
ATOM 1882 O O . LEU A 1 246 ? 20.580 1.752 19.026 1.00 75.31 246 LEU A O 1
ATOM 1886 N N . GLN A 1 247 ? 20.466 2.288 16.849 1.00 75.38 247 GLN A N 1
ATOM 1887 C CA . GLN A 1 247 ? 21.208 3.542 16.960 1.00 75.38 247 GLN A CA 1
ATOM 1888 C C . GLN A 1 247 ? 20.502 4.561 17.869 1.00 75.38 247 GLN A C 1
ATOM 1890 O O . GLN A 1 247 ? 21.154 5.227 18.663 1.00 75.38 247 GLN A O 1
ATOM 1895 N N . ALA A 1 248 ? 19.170 4.658 17.816 1.00 71.44 248 ALA A N 1
ATOM 1896 C CA . ALA A 1 248 ? 18.411 5.542 18.706 1.00 71.44 248 ALA A CA 1
ATOM 1897 C C . ALA A 1 248 ? 18.477 5.127 20.191 1.00 71.44 248 ALA A C 1
ATOM 1899 O O . ALA A 1 248 ? 18.153 5.932 21.063 1.00 71.44 248 ALA A O 1
ATOM 1900 N N . PHE A 1 249 ? 18.873 3.883 20.480 1.00 72.25 249 PHE A N 1
ATOM 1901 C CA . PHE A 1 249 ? 19.067 3.373 21.839 1.00 72.25 249 PHE A CA 1
ATOM 1902 C C . PHE A 1 249 ? 20.528 3.373 22.292 1.00 72.25 249 PHE A C 1
ATOM 1904 O O . PHE A 1 249 ? 20.769 3.069 23.457 1.00 72.25 249 PHE A O 1
ATOM 1911 N N . ASP A 1 250 ? 21.474 3.760 21.436 1.00 73.25 250 ASP A N 1
ATOM 1912 C CA . ASP A 1 250 ? 22.898 3.768 21.773 1.00 73.25 250 ASP A CA 1
ATOM 1913 C C . ASP A 1 250 ? 23.217 4.778 22.886 1.00 73.25 250 ASP A C 1
ATOM 1915 O O . ASP A 1 250 ? 23.705 4.387 23.945 1.00 73.25 250 ASP A O 1
ATOM 1919 N N . ASP A 1 251 ? 22.817 6.048 22.726 1.00 69.19 251 ASP A N 1
ATOM 1920 C CA . ASP A 1 251 ? 23.056 7.082 23.747 1.00 69.19 251 ASP A CA 1
ATOM 1921 C C . ASP A 1 251 ? 22.408 6.739 25.111 1.00 69.19 251 ASP A C 1
ATOM 1923 O O . ASP A 1 251 ? 23.092 6.828 26.137 1.00 69.19 251 ASP A O 1
ATOM 1927 N N . PRO A 1 252 ? 21.129 6.296 25.186 1.00 69.00 252 PRO A N 1
ATOM 1928 C CA . PRO A 1 252 ? 20.537 5.841 26.445 1.00 69.00 252 PRO A CA 1
ATOM 1929 C C . PRO A 1 252 ? 21.238 4.626 27.064 1.00 69.00 252 PRO A C 1
ATOM 1931 O O . PRO A 1 252 ? 21.412 4.588 28.282 1.00 69.00 252 PRO A O 1
ATOM 1934 N N . LEU A 1 253 ? 21.624 3.626 26.262 1.00 68.88 253 LEU A N 1
ATOM 1935 C CA . LEU A 1 253 ? 22.298 2.419 26.756 1.00 68.88 253 LEU A CA 1
ATOM 1936 C C . LEU A 1 253 ? 23.688 2.740 27.306 1.00 68.88 253 LEU A C 1
ATOM 1938 O O . LEU A 1 253 ? 24.056 2.243 28.374 1.00 68.88 253 LEU A O 1
ATOM 1942 N N . LYS A 1 254 ? 24.416 3.627 26.629 1.00 72.81 254 LYS A N 1
ATOM 1943 C CA . LYS A 1 254 ? 25.700 4.154 27.083 1.00 72.81 254 LYS A CA 1
ATOM 1944 C C . LYS A 1 254 ? 25.561 4.918 28.396 1.00 72.81 254 LYS A C 1
ATOM 1946 O O . LYS A 1 254 ? 26.326 4.669 29.323 1.00 72.81 254 LYS A O 1
ATOM 1951 N N . ALA A 1 255 ? 24.563 5.794 28.506 1.00 68.19 255 ALA A N 1
ATOM 1952 C CA . ALA A 1 255 ? 24.337 6.601 29.704 1.00 68.19 255 ALA A CA 1
ATOM 1953 C C . ALA A 1 255 ? 23.878 5.779 30.924 1.00 68.19 255 ALA A C 1
ATOM 1955 O O . ALA A 1 255 ? 24.268 6.087 32.047 1.00 68.19 255 ALA A O 1
ATOM 1956 N N . LEU A 1 256 ? 23.046 4.751 30.722 1.00 67.25 256 LEU A N 1
ATOM 1957 C CA . LEU A 1 256 ? 22.458 3.964 31.815 1.00 67.25 256 LEU A CA 1
ATOM 1958 C C . LEU A 1 256 ? 23.304 2.756 32.224 1.00 67.25 256 LEU A C 1
ATOM 1960 O O . LEU A 1 256 ? 23.348 2.416 33.404 1.00 67.25 256 LEU A O 1
ATOM 1964 N N . PHE A 1 257 ? 23.942 2.090 31.261 1.00 70.25 257 PHE A N 1
ATOM 1965 C CA . PHE A 1 257 ? 24.605 0.800 31.475 1.00 70.25 257 PHE A CA 1
ATOM 1966 C C . PHE A 1 257 ? 26.076 0.794 31.045 1.00 70.25 257 PHE A C 1
ATOM 1968 O O . PHE A 1 257 ? 26.735 -0.236 31.171 1.00 70.25 257 PHE A O 1
ATOM 1975 N N . GLY A 1 258 ? 26.601 1.905 30.510 1.00 68.62 258 GLY A N 1
ATOM 1976 C CA . GLY A 1 258 ? 27.961 1.962 29.963 1.00 68.62 258 GLY A CA 1
ATOM 1977 C C . GLY A 1 258 ? 28.165 1.069 28.732 1.00 68.62 258 GLY A C 1
ATOM 1978 O O . GLY A 1 258 ? 29.302 0.768 28.374 1.00 68.62 258 GLY A O 1
ATOM 1979 N N . ILE A 1 259 ? 27.080 0.604 28.101 1.00 68.44 259 ILE A N 1
ATOM 1980 C CA . ILE A 1 259 ? 27.133 -0.278 26.933 1.00 68.44 259 ILE A CA 1
ATOM 1981 C C . ILE A 1 259 ? 27.148 0.592 25.680 1.00 68.44 259 ILE A C 1
ATOM 1983 O O . ILE A 1 259 ? 26.138 1.199 25.343 1.00 68.44 259 ILE A O 1
ATOM 1987 N N . ASP A 1 260 ? 28.283 0.607 24.987 1.00 69.81 260 ASP A N 1
ATOM 1988 C CA . ASP A 1 260 ? 28.443 1.267 23.691 1.00 69.81 260 ASP A CA 1
ATOM 1989 C C . ASP A 1 260 ? 28.394 0.205 22.576 1.00 69.81 260 ASP A C 1
ATOM 1991 O O . ASP A 1 260 ? 29.266 -0.672 22.487 1.00 69.81 260 ASP A O 1
ATOM 1995 N N . ILE A 1 261 ? 27.309 0.202 21.793 1.00 66.81 261 ILE A N 1
ATOM 1996 C CA . ILE A 1 261 ? 27.064 -0.807 20.748 1.00 66.81 261 ILE A CA 1
ATOM 1997 C C . ILE A 1 261 ? 27.800 -0.424 19.461 1.00 66.81 261 ILE A C 1
ATOM 1999 O O . ILE A 1 261 ? 28.188 -1.312 18.695 1.00 66.81 261 ILE A O 1
ATOM 2003 N N . TYR A 1 262 ? 28.016 0.872 19.234 1.00 67.06 262 TYR A N 1
ATOM 2004 C CA . TYR A 1 262 ? 28.551 1.422 17.989 1.00 67.06 262 TYR A CA 1
ATOM 2005 C C . TYR A 1 262 ? 29.955 2.022 18.114 1.00 67.06 262 TYR A C 1
ATOM 2007 O O . TYR A 1 262 ? 30.456 2.564 17.127 1.00 67.06 262 TYR A O 1
ATOM 2015 N N . ASP A 1 263 ? 30.624 1.868 19.260 1.00 70.44 263 ASP A N 1
ATOM 2016 C CA . ASP A 1 263 ? 32.035 2.210 19.426 1.00 70.44 263 ASP A CA 1
ATOM 2017 C C . ASP A 1 263 ? 32.897 1.476 18.392 1.00 70.44 263 ASP A C 1
ATOM 2019 O O . ASP A 1 263 ? 33.224 0.286 18.514 1.00 70.44 263 ASP A O 1
ATOM 2023 N N . ALA A 1 264 ? 33.278 2.220 17.354 1.00 59.12 264 ALA A N 1
ATOM 2024 C CA . ALA A 1 264 ? 34.144 1.738 16.299 1.00 59.12 264 ALA A CA 1
ATOM 2025 C C . ALA A 1 264 ? 35.460 1.210 16.881 1.00 59.12 264 ALA A C 1
ATOM 2027 O O . ALA A 1 264 ? 35.953 0.211 16.381 1.00 59.12 264 ALA A O 1
ATOM 2028 N N . GLY A 1 265 ? 35.989 1.784 17.968 1.00 63.25 265 GLY A N 1
ATOM 2029 C CA . GLY A 1 265 ? 37.218 1.324 18.617 1.00 63.25 265 GLY A CA 1
ATOM 2030 C C . GLY A 1 265 ? 37.089 -0.066 19.240 1.00 63.25 265 GLY A C 1
ATOM 2031 O O . GLY A 1 265 ? 38.029 -0.859 19.185 1.00 63.25 265 GLY A O 1
ATOM 2032 N N . ARG A 1 266 ? 35.909 -0.421 19.762 1.00 65.38 266 ARG A N 1
ATOM 2033 C CA . ARG A 1 266 ? 35.648 -1.744 20.349 1.00 65.38 266 ARG A CA 1
ATOM 2034 C C . ARG A 1 266 ? 35.522 -2.827 19.279 1.00 65.38 266 ARG A C 1
ATOM 2036 O O . ARG A 1 266 ? 36.080 -3.912 19.438 1.00 65.38 266 ARG A O 1
ATOM 2043 N N . TRP A 1 267 ? 34.846 -2.519 18.171 1.00 62.62 267 TRP A N 1
ATOM 2044 C CA . TRP A 1 267 ? 34.757 -3.406 17.008 1.00 62.62 267 TRP A CA 1
ATOM 2045 C C . TRP A 1 267 ? 36.069 -3.492 16.235 1.00 62.62 267 TRP A C 1
ATOM 2047 O O . TRP A 1 267 ? 36.423 -4.586 15.819 1.00 62.62 267 TRP A O 1
ATOM 2057 N N . ILE A 1 268 ? 36.809 -2.389 16.094 1.00 58.62 268 ILE A N 1
ATOM 2058 C CA . ILE A 1 268 ? 38.153 -2.354 15.502 1.00 58.62 268 ILE A CA 1
ATOM 2059 C C . ILE A 1 268 ? 39.127 -3.128 16.388 1.00 58.62 268 ILE A C 1
ATOM 2061 O O . ILE A 1 268 ? 39.889 -3.910 15.858 1.00 58.62 268 ILE A O 1
ATOM 2065 N N . GLY A 1 269 ? 39.050 -3.037 17.718 1.00 63.94 269 GLY A N 1
ATOM 2066 C CA . GLY A 1 269 ? 39.883 -3.837 18.624 1.00 63.94 269 GLY A CA 1
ATOM 2067 C C . GLY A 1 269 ? 39.542 -5.335 18.625 1.00 63.94 269 GLY A C 1
ATOM 2068 O O . GLY A 1 269 ? 40.436 -6.175 18.733 1.00 63.94 269 GLY A O 1
ATOM 2069 N N . LEU A 1 270 ? 38.261 -5.695 18.476 1.00 62.19 270 LEU A N 1
ATOM 2070 C CA . LEU A 1 270 ? 37.817 -7.076 18.230 1.00 62.19 270 LEU A CA 1
ATOM 2071 C C . LEU A 1 270 ? 38.249 -7.567 16.844 1.00 62.19 270 LEU A C 1
ATOM 2073 O O . LEU A 1 270 ? 38.695 -8.703 16.717 1.00 62.19 270 LEU A O 1
ATOM 2077 N N . ALA A 1 271 ? 38.147 -6.712 15.827 1.00 57.19 271 ALA A N 1
ATOM 2078 C CA . ALA A 1 271 ? 38.562 -6.988 14.462 1.00 57.19 271 ALA A CA 1
ATOM 2079 C C . ALA A 1 271 ? 40.084 -7.048 14.326 1.00 57.19 271 ALA A C 1
ATOM 2081 O O . ALA A 1 271 ? 40.541 -7.875 13.564 1.00 57.19 271 ALA A O 1
ATOM 2082 N N . ASP A 1 272 ? 40.865 -6.280 15.087 1.00 60.91 272 ASP A N 1
ATOM 2083 C CA . ASP A 1 272 ? 42.330 -6.331 15.136 1.00 60.91 272 ASP A CA 1
ATOM 2084 C C . ASP A 1 272 ? 42.789 -7.609 15.836 1.00 60.91 272 ASP A C 1
ATOM 2086 O O . ASP A 1 272 ? 43.653 -8.320 15.323 1.00 60.91 272 ASP A O 1
ATOM 2090 N N . LYS A 1 273 ? 42.157 -7.981 16.958 1.00 63.62 273 LYS A N 1
ATOM 2091 C CA . LYS A 1 273 ? 42.381 -9.286 17.606 1.00 63.62 273 LYS A CA 1
ATOM 2092 C C . LYS A 1 273 ? 41.963 -10.458 16.700 1.00 63.62 273 LYS A C 1
ATOM 2094 O O . LYS A 1 273 ? 42.615 -11.501 16.709 1.00 63.62 273 LYS A O 1
ATOM 2099 N N . ALA A 1 274 ? 40.925 -10.280 15.880 1.00 54.72 274 ALA A N 1
ATOM 2100 C CA . ALA A 1 274 ? 40.484 -11.247 14.871 1.00 54.72 274 ALA A CA 1
ATOM 2101 C C . ALA A 1 274 ? 41.307 -11.202 13.562 1.00 54.72 274 ALA A C 1
ATOM 2103 O O . ALA A 1 274 ? 41.400 -12.196 12.857 1.00 54.72 274 ALA A O 1
ATOM 2104 N N . ALA A 1 275 ? 41.940 -10.080 13.220 1.00 54.59 275 ALA A N 1
ATOM 2105 C CA . ALA A 1 275 ? 42.752 -9.902 12.016 1.00 54.59 275 ALA A CA 1
ATOM 2106 C C . ALA A 1 275 ? 44.147 -10.504 12.195 1.00 54.59 275 ALA A C 1
ATOM 2108 O O . ALA A 1 275 ? 44.683 -11.083 11.253 1.00 54.59 275 ALA A O 1
ATOM 2109 N N . HIS A 1 276 ? 44.678 -10.487 13.424 1.00 59.09 276 HIS A N 1
ATOM 2110 C CA . HIS A 1 276 ? 45.843 -11.293 13.805 1.00 59.09 276 HIS A CA 1
ATOM 2111 C C . HIS A 1 276 ? 45.541 -12.806 13.820 1.00 59.09 276 HIS A C 1
ATOM 2113 O O . HIS A 1 276 ? 46.462 -13.617 13.839 1.00 59.09 276 HIS A O 1
ATOM 2119 N N . SER A 1 277 ? 44.262 -13.196 13.744 1.00 57.81 277 SER A N 1
ATOM 2120 C CA . SER A 1 277 ? 43.797 -14.562 13.484 1.00 57.81 277 SER A CA 1
ATOM 2121 C C . SER A 1 277 ? 43.035 -14.633 12.157 1.00 57.81 277 SER A C 1
ATOM 2123 O O . SER A 1 277 ? 41.894 -15.068 12.132 1.00 57.81 277 SER A O 1
ATOM 2125 N N . SER A 1 278 ? 43.659 -14.166 11.061 1.00 59.12 278 SER A N 1
ATOM 2126 C CA . SER A 1 278 ? 43.196 -14.280 9.663 1.00 59.12 278 SER A CA 1
ATOM 2127 C C . SER A 1 278 ? 41.675 -14.413 9.534 1.00 59.12 278 SER A C 1
ATOM 2129 O O . SER A 1 278 ? 41.181 -15.542 9.512 1.00 59.12 278 SER A O 1
ATOM 2131 N N . ILE A 1 279 ? 40.937 -13.293 9.474 1.00 62.44 279 ILE A N 1
ATOM 2132 C CA . ILE A 1 279 ? 39.472 -13.290 9.307 1.00 62.44 279 ILE A CA 1
ATOM 2133 C C . ILE A 1 279 ? 39.108 -14.294 8.213 1.00 62.44 279 ILE A C 1
ATOM 2135 O O . ILE A 1 279 ? 39.308 -14.056 7.020 1.00 62.44 279 ILE A O 1
ATOM 2139 N N . SER A 1 280 ? 38.641 -15.465 8.635 1.00 74.06 280 SER A N 1
ATOM 2140 C CA . SER A 1 280 ? 38.444 -16.570 7.717 1.00 74.06 280 SER A CA 1
ATOM 2141 C C . SER A 1 280 ? 37.221 -16.257 6.865 1.00 74.06 280 SER A C 1
ATOM 2143 O O . SER A 1 280 ? 36.278 -15.600 7.317 1.00 74.06 280 SER A O 1
ATOM 2145 N N . LEU A 1 281 ? 37.183 -16.766 5.632 1.00 77.62 281 LEU A N 1
ATOM 2146 C CA . LEU A 1 281 ? 35.957 -16.743 4.824 1.00 77.62 281 LEU A CA 1
ATOM 2147 C C . LEU A 1 281 ? 34.754 -17.291 5.620 1.00 77.62 281 LEU A C 1
ATOM 2149 O O . LEU A 1 281 ? 33.629 -16.840 5.417 1.00 77.62 281 LEU A O 1
ATOM 2153 N N . ALA A 1 282 ? 35.002 -18.192 6.579 1.00 78.75 282 ALA A N 1
ATOM 2154 C CA . ALA A 1 282 ? 34.006 -18.709 7.508 1.00 78.75 282 ALA A CA 1
ATOM 2155 C C . ALA A 1 282 ? 33.452 -17.645 8.474 1.00 78.75 282 ALA A C 1
ATOM 2157 O O . ALA A 1 282 ? 32.248 -17.634 8.707 1.00 78.75 282 ALA A O 1
ATOM 2158 N N . ALA A 1 283 ? 34.268 -16.721 8.992 1.00 76.12 283 ALA A N 1
ATOM 2159 C CA . ALA A 1 283 ? 33.795 -15.633 9.853 1.00 76.12 283 ALA A CA 1
ATOM 2160 C C . ALA A 1 283 ? 32.891 -14.651 9.084 1.00 76.12 283 ALA A C 1
ATOM 2162 O O . ALA A 1 283 ? 31.810 -14.295 9.556 1.00 76.12 283 ALA A O 1
ATOM 2163 N N . ILE A 1 284 ? 33.285 -14.276 7.860 1.00 78.69 284 ILE A N 1
ATOM 2164 C CA . ILE A 1 284 ? 32.470 -13.418 6.981 1.00 78.69 284 ILE A CA 1
ATOM 2165 C C . ILE A 1 284 ? 31.162 -14.126 6.611 1.00 78.69 284 ILE A C 1
ATOM 2167 O O . ILE A 1 284 ? 30.085 -13.526 6.683 1.00 78.69 284 ILE A O 1
ATOM 2171 N N . ALA A 1 285 ? 31.236 -15.410 6.251 1.00 85.38 285 ALA A N 1
ATOM 2172 C CA . ALA A 1 285 ? 30.061 -16.221 5.957 1.00 85.38 285 ALA A CA 1
ATOM 2173 C C . ALA A 1 285 ? 29.134 -16.325 7.175 1.00 85.38 285 ALA A C 1
ATOM 2175 O O . ALA A 1 285 ? 27.933 -16.124 7.029 1.00 85.38 285 ALA A O 1
ATOM 2176 N N . PHE A 1 286 ? 29.675 -16.555 8.374 1.00 84.50 286 PHE A N 1
ATOM 2177 C CA . PHE A 1 286 ? 28.903 -16.643 9.612 1.00 84.50 286 PHE A CA 1
ATOM 2178 C C . PHE A 1 286 ? 28.143 -15.346 9.905 1.00 84.50 286 PHE A C 1
ATOM 2180 O O . PHE A 1 286 ? 26.929 -15.382 10.096 1.00 84.50 286 PHE A O 1
ATOM 2187 N N . VAL A 1 287 ? 28.822 -14.194 9.865 1.00 79.38 287 VAL A N 1
ATOM 2188 C CA . VAL A 1 287 ? 28.182 -12.883 10.078 1.00 79.38 287 VAL A CA 1
ATOM 2189 C C . VAL A 1 287 ? 27.111 -12.618 9.016 1.00 79.38 287 VAL A C 1
ATOM 2191 O O . VAL A 1 287 ? 26.018 -12.152 9.338 1.00 79.38 287 VAL A O 1
ATOM 2194 N N . THR A 1 288 ? 27.382 -12.969 7.757 1.00 82.50 288 THR A N 1
ATOM 2195 C CA . THR A 1 288 ? 26.424 -12.809 6.652 1.00 82.50 288 THR A CA 1
ATOM 2196 C C . THR A 1 288 ? 25.188 -13.688 6.848 1.00 82.50 288 THR A C 1
ATOM 2198 O O . THR A 1 288 ? 24.062 -13.209 6.713 1.00 82.50 288 THR A O 1
ATOM 2201 N N . ILE A 1 289 ? 25.377 -14.959 7.212 1.00 88.44 289 ILE A N 1
ATOM 2202 C CA . ILE A 1 289 ? 24.291 -15.902 7.503 1.00 88.44 289 ILE A CA 1
ATOM 2203 C C . ILE A 1 289 ? 23.469 -15.404 8.690 1.00 88.44 289 ILE A C 1
ATOM 2205 O O . ILE A 1 289 ? 22.242 -15.388 8.609 1.00 88.44 289 ILE A O 1
ATOM 2209 N N . LEU A 1 290 ? 24.121 -14.942 9.759 1.00 85.00 290 LEU A N 1
ATOM 2210 C CA . LEU A 1 290 ? 23.449 -14.396 10.934 1.00 85.00 290 LEU A CA 1
ATOM 2211 C C . LEU A 1 290 ? 22.610 -13.158 10.581 1.00 85.00 290 LEU A C 1
ATOM 2213 O O . LEU A 1 290 ? 21.459 -13.059 11.003 1.00 85.00 290 LEU A O 1
ATOM 2217 N N . ALA A 1 291 ? 23.141 -12.246 9.761 1.00 81.44 291 ALA A N 1
ATOM 2218 C CA . ALA A 1 291 ? 22.415 -11.064 9.300 1.00 81.44 291 ALA A CA 1
ATOM 2219 C C . ALA A 1 291 ? 21.199 -11.428 8.425 1.00 81.44 291 ALA A C 1
ATOM 2221 O O . ALA A 1 291 ? 20.118 -10.855 8.594 1.00 81.44 291 ALA A O 1
ATOM 2222 N N . ILE A 1 292 ? 21.347 -12.407 7.524 1.00 86.44 292 ILE A N 1
ATOM 2223 C CA . ILE A 1 292 ? 20.241 -12.933 6.711 1.0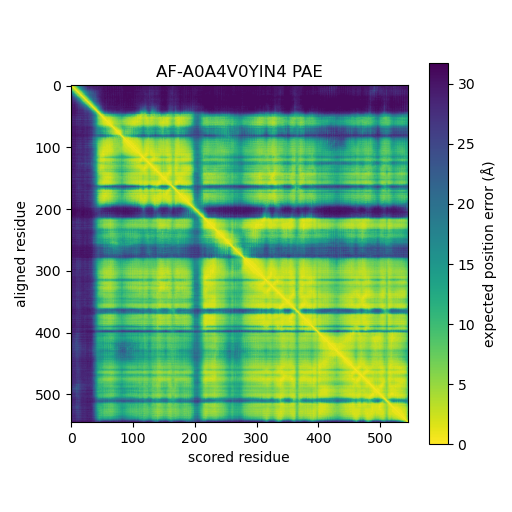0 86.44 292 ILE A CA 1
ATOM 2224 C C . ILE A 1 292 ? 19.183 -13.571 7.615 1.00 86.44 292 ILE A C 1
ATOM 2226 O O . ILE A 1 292 ? 18.002 -13.254 7.478 1.00 86.44 292 ILE A O 1
ATOM 2230 N N . LEU A 1 293 ? 19.593 -14.418 8.564 1.00 88.69 293 LEU A N 1
ATOM 2231 C CA . LEU A 1 293 ? 18.698 -15.094 9.499 1.00 88.69 293 LEU A CA 1
ATOM 2232 C C . LEU A 1 293 ? 17.911 -14.084 10.339 1.00 88.69 293 LEU A C 1
ATOM 2234 O O . LEU A 1 293 ? 16.688 -14.177 10.416 1.00 88.69 293 LEU A O 1
ATOM 2238 N N . LEU A 1 294 ? 18.584 -13.080 10.906 1.00 86.25 294 LEU A N 1
ATOM 2239 C CA . LEU A 1 294 ? 17.937 -12.021 11.680 1.00 86.25 294 LEU A CA 1
ATOM 2240 C C . LEU A 1 294 ? 16.930 -11.240 10.827 1.00 86.25 294 LEU A C 1
ATOM 2242 O O . LEU A 1 294 ? 15.814 -10.954 11.271 1.00 86.25 294 LEU A O 1
ATOM 2246 N N . GLY A 1 295 ? 17.291 -10.919 9.584 1.00 86.75 295 GLY A N 1
ATOM 2247 C CA . GLY A 1 295 ? 16.392 -10.254 8.650 1.00 86.75 295 GLY A CA 1
ATOM 2248 C C . GLY A 1 295 ? 15.175 -11.111 8.269 1.00 86.75 295 GLY A C 1
ATOM 2249 O O . GLY A 1 295 ? 14.059 -10.587 8.213 1.00 86.75 295 GLY A O 1
ATOM 2250 N N . VAL A 1 296 ? 15.352 -12.425 8.091 1.00 90.62 296 VAL A N 1
ATOM 2251 C CA . VAL A 1 296 ? 14.257 -13.382 7.864 1.00 90.62 296 VAL A CA 1
ATOM 2252 C C . VAL A 1 296 ? 13.350 -13.461 9.092 1.00 90.62 296 VAL A C 1
ATOM 2254 O O . VAL A 1 296 ? 12.146 -13.251 8.956 1.00 90.62 296 VAL A O 1
ATOM 2257 N N . ILE A 1 297 ? 13.901 -13.648 10.294 1.00 91.62 297 ILE A N 1
ATOM 2258 C CA . ILE A 1 297 ? 13.132 -13.669 11.550 1.00 91.62 297 ILE A CA 1
ATOM 2259 C C . ILE A 1 297 ? 12.323 -12.375 11.697 1.00 91.62 297 ILE A C 1
ATOM 2261 O O . ILE A 1 297 ? 11.116 -12.415 11.926 1.00 91.62 297 ILE A O 1
ATOM 2265 N N . THR A 1 298 ? 12.952 -11.220 11.471 1.00 90.62 298 THR A N 1
ATOM 2266 C CA . THR A 1 298 ? 12.286 -9.911 11.552 1.00 90.62 298 THR A CA 1
ATOM 2267 C C . THR A 1 298 ? 11.145 -9.793 10.537 1.00 90.62 298 THR A C 1
ATOM 2269 O O . THR A 1 298 ? 10.088 -9.234 10.842 1.00 90.62 298 THR A O 1
ATOM 2272 N N . SER A 1 299 ? 11.329 -10.316 9.320 1.00 92.50 299 SER A N 1
ATOM 2273 C CA . SER A 1 299 ? 10.282 -10.321 8.293 1.00 92.50 299 SER A CA 1
ATOM 2274 C C . SER A 1 299 ? 9.110 -11.238 8.652 1.00 92.50 299 SER A C 1
ATOM 2276 O O . SER A 1 299 ? 7.960 -10.811 8.537 1.00 92.50 299 SER A O 1
ATOM 2278 N N . ILE A 1 300 ? 9.385 -12.433 9.184 1.00 94.69 300 ILE A N 1
ATOM 2279 C CA . ILE A 1 300 ? 8.371 -13.383 9.651 1.00 94.69 300 ILE A CA 1
ATOM 2280 C C . ILE A 1 300 ? 7.564 -12.776 10.794 1.00 94.69 300 ILE A C 1
ATOM 2282 O O . ILE A 1 300 ? 6.339 -12.746 10.719 1.00 94.69 300 ILE A O 1
ATOM 2286 N N . LEU A 1 301 ? 8.229 -12.221 11.811 1.00 93.94 301 LEU A N 1
ATOM 2287 C CA . LEU A 1 301 ? 7.557 -11.579 12.942 1.00 93.94 301 LEU A CA 1
ATOM 2288 C C . LEU A 1 301 ? 6.659 -10.422 12.489 1.00 93.94 301 LEU A C 1
ATOM 2290 O O . LEU A 1 301 ? 5.555 -10.260 13.008 1.00 93.94 301 LEU A O 1
ATOM 2294 N N . ARG A 1 302 ? 7.082 -9.641 11.488 1.00 92.81 302 ARG A N 1
ATOM 2295 C CA . ARG A 1 302 ? 6.252 -8.563 10.934 1.00 92.81 302 ARG A CA 1
ATOM 2296 C C . ARG A 1 302 ? 5.024 -9.095 10.208 1.00 92.81 302 ARG A C 1
ATOM 2298 O O . ARG A 1 302 ? 3.931 -8.574 10.418 1.00 92.81 302 ARG A O 1
ATOM 2305 N N . VAL A 1 303 ? 5.200 -10.085 9.337 1.00 94.75 303 VAL A N 1
ATOM 2306 C CA . VAL A 1 303 ? 4.085 -10.683 8.593 1.00 94.75 303 VAL A CA 1
ATOM 2307 C C . VAL A 1 303 ? 3.112 -11.359 9.556 1.00 94.75 303 VAL A C 1
ATOM 2309 O O . VAL A 1 303 ? 1.911 -11.154 9.433 1.00 94.75 303 VAL A O 1
ATOM 2312 N N . LEU A 1 304 ? 3.610 -12.043 10.584 1.00 95.81 304 LEU A N 1
ATOM 2313 C CA . LEU A 1 304 ? 2.789 -12.589 11.660 1.00 95.81 304 LEU A CA 1
ATOM 2314 C C . LEU A 1 304 ? 2.021 -11.477 12.394 1.00 95.81 304 LEU A C 1
ATOM 2316 O O . LEU A 1 304 ? 0.808 -11.553 12.560 1.00 95.81 304 LEU A O 1
ATOM 2320 N N . ALA A 1 305 ? 2.683 -10.382 12.768 1.00 94.50 305 ALA A N 1
ATOM 2321 C CA . ALA A 1 305 ? 2.015 -9.251 13.406 1.00 94.50 305 ALA A CA 1
ATOM 2322 C C . ALA A 1 305 ? 0.902 -8.633 12.533 1.00 94.50 305 ALA A C 1
ATOM 2324 O O . ALA A 1 305 ? -0.133 -8.226 13.072 1.00 94.50 305 ALA A O 1
ATOM 2325 N N . ARG A 1 306 ? 1.116 -8.567 11.209 1.00 92.94 306 ARG A N 1
ATOM 2326 C CA . ARG A 1 306 ? 0.265 -7.862 10.234 1.00 92.94 306 ARG A CA 1
ATOM 2327 C C . ARG A 1 306 ? -0.863 -8.717 9.647 1.00 92.94 306 ARG A C 1
ATOM 2329 O O . ARG A 1 306 ? -1.972 -8.214 9.501 1.00 92.94 306 ARG A O 1
ATOM 2336 N N . ASP A 1 307 ? -0.584 -9.965 9.288 1.00 95.25 307 ASP A N 1
ATOM 2337 C CA . ASP A 1 307 ? -1.446 -10.818 8.455 1.00 95.25 307 ASP A CA 1
ATOM 2338 C C . ASP A 1 307 ? -1.832 -12.145 9.140 1.00 95.25 307 ASP A C 1
ATOM 2340 O O . ASP A 1 307 ? -2.443 -13.010 8.519 1.00 95.25 307 ASP A O 1
ATOM 2344 N N . PHE A 1 308 ? -1.527 -12.328 10.428 1.00 95.69 308 PHE A N 1
ATOM 2345 C CA . PHE A 1 308 ? -2.042 -13.478 11.177 1.00 95.69 308 PHE A CA 1
ATOM 2346 C C . PHE A 1 308 ? -3.573 -13.495 11.196 1.00 95.69 308 PHE A C 1
ATOM 2348 O O . PHE A 1 308 ? -4.213 -12.453 11.366 1.00 95.69 308 PHE A O 1
ATOM 2355 N N . GLY A 1 309 ? -4.152 -14.687 11.034 1.00 94.19 309 GLY A N 1
ATOM 2356 C CA . GLY A 1 309 ? -5.600 -14.867 10.979 1.00 94.19 309 GLY A CA 1
ATOM 2357 C C . GLY A 1 309 ? -6.252 -14.176 9.781 1.00 94.19 309 GLY A C 1
ATOM 2358 O O . GLY A 1 309 ? -7.421 -13.816 9.873 1.00 94.19 309 GLY A O 1
ATOM 2359 N N . PHE A 1 310 ? -5.508 -13.945 8.687 1.00 97.19 310 PHE A N 1
ATOM 2360 C CA . PHE A 1 310 ? -6.065 -13.316 7.492 1.00 97.19 310 PHE A CA 1
ATOM 2361 C C . PHE A 1 310 ? -7.226 -14.148 6.945 1.00 97.19 310 PHE A C 1
ATOM 2363 O O . PHE A 1 310 ? -7.055 -15.329 6.622 1.00 97.19 310 PHE A O 1
ATOM 2370 N N . ARG A 1 311 ? -8.385 -13.512 6.793 1.00 95.62 311 ARG A N 1
ATOM 2371 C CA . ARG A 1 311 ? -9.588 -14.104 6.213 1.00 95.62 311 ARG A CA 1
ATOM 2372 C C . ARG A 1 311 ? -10.299 -13.077 5.339 1.00 95.62 311 ARG A C 1
ATOM 2374 O O . ARG A 1 311 ? -10.490 -11.937 5.752 1.00 95.62 311 ARG A O 1
ATOM 2381 N N . LEU A 1 312 ? -10.690 -13.508 4.146 1.00 95.56 312 LEU A N 1
ATOM 2382 C CA . LEU A 1 312 ? -11.557 -12.788 3.225 1.00 95.56 312 LEU A CA 1
ATOM 2383 C C . LEU A 1 312 ? -12.838 -13.606 3.042 1.00 95.56 312 LEU A C 1
ATOM 2385 O O . LEU A 1 312 ? -12.780 -14.744 2.571 1.00 95.56 312 LEU A O 1
ATOM 2389 N N . THR A 1 313 ? -13.979 -13.042 3.416 1.00 93.44 313 THR A N 1
ATOM 2390 C CA . THR A 1 313 ? -15.307 -13.637 3.222 1.00 93.44 313 THR A CA 1
ATOM 2391 C C . THR A 1 313 ? -16.111 -12.814 2.220 1.00 93.44 313 THR A C 1
ATOM 2393 O O . THR A 1 313 ? -15.950 -11.593 2.130 1.00 93.44 313 THR A O 1
ATOM 2396 N N . ALA A 1 314 ? -16.967 -13.484 1.450 1.00 89.81 314 ALA A N 1
ATOM 2397 C CA . ALA A 1 314 ? -18.025 -12.816 0.699 1.00 89.81 314 ALA A CA 1
ATOM 2398 C C . ALA A 1 314 ? -19.259 -12.644 1.592 1.00 89.81 314 ALA A C 1
ATOM 2400 O O . ALA A 1 314 ? -19.698 -13.594 2.233 1.00 89.81 314 ALA A O 1
ATOM 2401 N N . GLU A 1 315 ? -19.814 -11.434 1.603 1.00 83.38 315 GLU A N 1
ATOM 2402 C CA . GLU A 1 315 ? -21.070 -11.081 2.270 1.00 83.38 315 GLU A CA 1
ATOM 2403 C C . GLU A 1 315 ? -21.933 -10.322 1.248 1.00 83.38 315 GLU A C 1
ATOM 2405 O O . GLU A 1 315 ? -21.853 -9.095 1.110 1.00 83.38 315 GLU A O 1
ATOM 2410 N N . GLY A 1 316 ? -22.683 -11.071 0.434 1.00 82.88 316 GLY A N 1
ATOM 2411 C CA . GLY A 1 316 ? -23.479 -10.529 -0.672 1.00 82.88 316 GLY A CA 1
ATOM 2412 C C . GLY A 1 316 ? -22.647 -9.700 -1.666 1.00 82.88 316 GLY A C 1
ATOM 2413 O O . GLY A 1 316 ? -21.758 -10.215 -2.350 1.00 82.88 316 GLY A O 1
ATOM 2414 N N . ASP A 1 317 ? -22.924 -8.392 -1.742 1.00 83.31 317 ASP A N 1
ATOM 2415 C CA . ASP A 1 317 ? -22.250 -7.420 -2.630 1.00 83.31 317 ASP A CA 1
ATOM 2416 C C . ASP A 1 317 ? -20.955 -6.821 -2.026 1.00 83.31 317 ASP A C 1
ATOM 2418 O O . ASP A 1 317 ? -20.436 -5.796 -2.484 1.00 83.31 317 ASP A O 1
ATOM 2422 N N . ARG A 1 318 ? -20.429 -7.414 -0.947 1.00 86.44 318 ARG A N 1
ATOM 2423 C CA . ARG A 1 318 ? -19.256 -6.915 -0.214 1.00 86.44 318 ARG A CA 1
ATOM 2424 C C . ARG A 1 318 ? -18.252 -8.029 0.063 1.00 86.44 318 ARG A C 1
ATOM 2426 O O . ARG A 1 318 ? -18.611 -9.195 0.206 1.00 86.44 318 ARG A O 1
ATOM 2433 N N . PHE A 1 319 ? -16.983 -7.652 0.160 1.00 90.62 319 PHE A N 1
ATOM 2434 C CA . PHE A 1 319 ? -15.954 -8.472 0.781 1.00 90.62 319 PHE A CA 1
ATOM 2435 C C . PHE A 1 319 ? -15.693 -7.969 2.188 1.00 90.62 319 PHE A C 1
ATOM 2437 O O . PHE A 1 319 ? -15.532 -6.767 2.398 1.00 90.62 319 PHE A O 1
ATOM 2444 N N . ARG A 1 320 ? -15.588 -8.889 3.138 1.00 90.19 320 ARG A N 1
ATOM 2445 C CA . ARG A 1 320 ? -15.166 -8.588 4.500 1.00 90.19 320 ARG A CA 1
ATOM 2446 C C . ARG A 1 320 ? -13.797 -9.198 4.730 1.00 90.19 320 ARG A C 1
ATOM 2448 O O . ARG A 1 320 ? -13.565 -10.376 4.465 1.00 90.19 320 ARG A O 1
ATOM 2455 N N . ARG A 1 321 ? -12.866 -8.365 5.182 1.00 92.75 321 ARG A N 1
ATOM 2456 C CA . ARG A 1 321 ? -11.476 -8.737 5.410 1.00 92.75 321 ARG A CA 1
ATOM 2457 C C . ARG A 1 321 ? -11.121 -8.552 6.870 1.00 92.75 321 ARG A C 1
ATOM 2459 O O . ARG A 1 321 ? -11.198 -7.444 7.392 1.00 92.75 321 ARG A O 1
ATOM 2466 N N . GLU A 1 322 ? -10.607 -9.609 7.476 1.00 93.38 322 GLU A N 1
ATOM 2467 C CA . GLU A 1 322 ? -10.053 -9.596 8.825 1.00 93.38 322 GLU A CA 1
ATOM 2468 C C . GLU A 1 322 ? -8.584 -10.001 8.793 1.00 93.38 322 GLU A C 1
ATOM 2470 O O . GLU A 1 322 ? -8.209 -10.901 8.044 1.00 93.38 322 GLU A O 1
ATOM 2475 N N . ARG A 1 323 ? -7.737 -9.343 9.594 1.00 94.44 323 ARG A N 1
ATOM 2476 C CA . ARG A 1 323 ? -6.331 -9.739 9.781 1.00 94.44 323 ARG A CA 1
ATOM 2477 C C . ARG A 1 323 ? -5.693 -9.100 11.013 1.00 94.44 323 ARG A C 1
ATOM 2479 O O . ARG A 1 323 ? -6.174 -8.080 11.505 1.00 94.44 323 ARG A O 1
ATOM 2486 N N . GLY A 1 324 ? -4.541 -9.636 11.405 1.00 93.81 324 GLY A N 1
ATOM 2487 C CA . GLY A 1 324 ? -3.565 -8.998 12.284 1.00 93.81 324 GLY A CA 1
ATOM 2488 C C . GLY A 1 324 ? -3.570 -9.551 13.706 1.00 93.81 324 GLY A C 1
ATOM 2489 O O . GLY A 1 324 ? -4.612 -9.668 14.351 1.00 93.81 324 GLY A O 1
ATOM 2490 N N . LEU A 1 325 ? -2.373 -9.857 14.219 1.00 93.31 325 LEU A N 1
ATOM 2491 C CA . LEU A 1 325 ? -2.174 -10.369 15.578 1.00 93.31 325 LEU A CA 1
ATOM 2492 C C . LEU A 1 325 ? -2.121 -9.231 16.600 1.00 93.31 325 LEU A C 1
ATOM 2494 O O . LEU A 1 325 ? -2.835 -9.257 17.607 1.00 93.31 325 LEU A O 1
ATOM 2498 N N . LEU A 1 326 ? -1.253 -8.246 16.333 1.00 90.69 326 LEU A N 1
ATOM 2499 C CA . LEU A 1 326 ? -1.030 -7.097 17.211 1.00 90.69 326 LEU A CA 1
ATOM 2500 C C . LEU A 1 326 ? -2.099 -6.037 16.986 1.00 90.69 326 LEU A C 1
ATOM 2502 O O . LEU A 1 326 ? -2.690 -5.556 17.940 1.00 90.69 326 LEU A O 1
ATOM 2506 N N . THR A 1 327 ? -2.372 -5.694 15.730 1.00 90.00 327 THR A N 1
ATOM 2507 C CA . THR A 1 327 ? -3.448 -4.767 15.374 1.00 90.00 327 THR A CA 1
ATOM 2508 C C . THR A 1 327 ? -4.452 -5.514 14.533 1.00 90.00 327 THR A C 1
ATOM 2510 O O . THR A 1 327 ? -4.204 -5.745 13.354 1.00 90.00 327 THR A O 1
ATOM 2513 N N . ARG A 1 328 ? -5.567 -5.913 15.153 1.00 91.88 328 ARG A N 1
ATOM 2514 C CA . ARG A 1 328 ? -6.651 -6.578 14.435 1.00 91.88 328 ARG A CA 1
ATOM 2515 C C . ARG A 1 328 ? -7.420 -5.519 13.658 1.00 91.88 328 ARG A C 1
ATOM 2517 O O . ARG A 1 328 ? -7.967 -4.598 14.263 1.00 91.88 328 ARG A O 1
ATOM 2524 N N . THR A 1 329 ? -7.412 -5.630 12.339 1.00 90.38 329 THR A N 1
ATOM 2525 C CA . THR A 1 329 ? -8.122 -4.726 11.432 1.00 90.38 329 THR A CA 1
ATOM 2526 C C . THR A 1 329 ? -9.236 -5.482 10.746 1.00 90.38 329 THR A C 1
ATOM 2528 O O . THR A 1 329 ? -8.993 -6.565 10.206 1.00 90.38 329 THR A O 1
ATOM 2531 N N . GLU A 1 330 ? -10.412 -4.881 10.725 1.00 89.31 330 GLU A N 1
ATOM 2532 C CA . GLU A 1 330 ? -11.560 -5.354 9.978 1.00 89.31 330 GLU A CA 1
ATOM 2533 C C . GLU A 1 330 ? -11.968 -4.275 8.979 1.00 89.31 330 GLU A C 1
ATOM 2535 O O . GLU A 1 330 ? -12.210 -3.134 9.375 1.00 89.31 330 GLU A O 1
ATOM 2540 N N . ALA A 1 331 ? -11.982 -4.639 7.698 1.00 85.50 331 ALA A N 1
ATOM 2541 C CA . ALA A 1 331 ? -12.314 -3.736 6.605 1.00 85.50 331 ALA A CA 1
ATOM 2542 C C . ALA A 1 331 ? -13.367 -4.361 5.696 1.00 85.50 331 ALA A C 1
ATOM 2544 O O . ALA A 1 331 ? -13.312 -5.560 5.399 1.00 85.50 331 ALA A O 1
ATOM 2545 N N . VAL A 1 332 ? -14.303 -3.536 5.240 1.00 84.56 332 VAL A N 1
ATOM 2546 C CA . VAL A 1 332 ? -15.390 -3.946 4.350 1.00 84.56 332 VAL A CA 1
ATOM 2547 C C . VAL A 1 332 ? -15.206 -3.258 3.003 1.00 84.56 332 VAL A C 1
ATOM 2549 O O . VAL A 1 332 ? -14.980 -2.059 2.933 1.00 84.56 332 VAL A O 1
ATOM 2552 N N . ILE A 1 333 ? -15.281 -4.031 1.922 1.00 85.19 333 ILE A N 1
ATOM 2553 C CA . ILE A 1 333 ? -15.015 -3.575 0.558 1.00 85.19 333 ILE A CA 1
ATOM 2554 C C . ILE A 1 333 ? -16.254 -3.841 -0.283 1.00 85.19 333 ILE A C 1
ATOM 2556 O O . ILE A 1 333 ? -16.564 -4.990 -0.590 1.00 85.19 333 ILE A O 1
ATOM 2560 N N . ALA A 1 334 ? -16.959 -2.798 -0.712 1.00 85.38 334 ALA A N 1
ATOM 2561 C CA . ALA A 1 334 ? -18.058 -2.970 -1.659 1.00 85.38 334 ALA A CA 1
ATOM 2562 C C . ALA A 1 334 ? -17.541 -3.408 -3.041 1.00 85.38 334 ALA A C 1
ATOM 2564 O O . ALA A 1 334 ? -16.745 -2.694 -3.659 1.00 85.38 334 ALA A O 1
ATOM 2565 N N . LYS A 1 335 ? -18.039 -4.540 -3.565 1.00 88.56 335 LYS A N 1
ATOM 2566 C CA . LYS A 1 335 ? -17.601 -5.122 -4.849 1.00 88.56 335 LYS A CA 1
ATOM 2567 C C . LYS A 1 335 ? -17.738 -4.115 -6.001 1.00 88.56 335 LYS A C 1
ATOM 2569 O O . LYS A 1 335 ? -16.820 -3.938 -6.799 1.00 88.56 335 LYS A O 1
ATOM 2574 N N . LYS A 1 336 ? -18.837 -3.352 -6.031 1.00 84.62 336 LYS A N 1
ATOM 2575 C CA . LYS A 1 336 ? -19.109 -2.305 -7.039 1.00 84.62 336 LYS A CA 1
ATOM 2576 C C . LYS A 1 336 ? -18.152 -1.107 -6.998 1.00 84.62 336 LYS A C 1
ATOM 2578 O O . LYS A 1 336 ? -17.990 -0.432 -8.015 1.00 84.62 336 LYS A O 1
ATOM 2583 N N . ARG A 1 337 ? -17.517 -0.832 -5.850 1.00 82.44 337 ARG A N 1
ATOM 2584 C CA . ARG A 1 337 ? -16.571 0.291 -5.683 1.00 82.44 337 ARG A CA 1
ATOM 2585 C C . ARG A 1 337 ? -15.153 -0.049 -6.129 1.00 82.44 337 ARG A C 1
ATOM 2587 O O . ARG A 1 337 ? -14.324 0.859 -6.215 1.00 82.44 337 ARG A O 1
ATOM 2594 N N . ILE A 1 338 ? -14.881 -1.312 -6.452 1.00 88.88 338 ILE A N 1
ATOM 2595 C CA . ILE A 1 338 ? -13.603 -1.753 -7.004 1.00 88.88 338 ILE A CA 1
ATOM 2596 C C . ILE A 1 338 ? -13.467 -1.213 -8.434 1.00 88.88 338 ILE A C 1
ATOM 2598 O O . ILE A 1 338 ? -14.277 -1.502 -9.313 1.00 88.88 338 ILE A O 1
ATOM 2602 N N . GLN A 1 339 ? -12.428 -0.412 -8.666 1.00 89.00 339 GLN A N 1
ATOM 2603 C CA . GLN A 1 339 ? -12.141 0.218 -9.960 1.00 89.00 339 GLN A CA 1
ATOM 2604 C C . GLN A 1 339 ? -11.078 -0.531 -10.762 1.00 89.00 339 GLN A C 1
ATOM 2606 O O . GLN A 1 339 ? -11.070 -0.482 -11.989 1.00 89.00 339 GLN A O 1
ATOM 2611 N N . LEU A 1 340 ? -10.168 -1.207 -10.066 1.00 90.62 340 LEU A N 1
ATOM 2612 C CA . LEU A 1 340 ? -9.038 -1.928 -10.638 1.00 90.62 340 LEU A CA 1
ATOM 2613 C C . LEU A 1 340 ? -8.682 -3.082 -9.693 1.00 90.62 340 LEU A C 1
ATOM 2615 O O . LEU A 1 340 ? -8.618 -2.885 -8.477 1.00 90.62 340 LEU A O 1
ATOM 2619 N N . ALA A 1 341 ? -8.356 -4.244 -10.259 1.00 93.00 341 ALA A N 1
ATOM 2620 C CA . ALA A 1 341 ? -7.640 -5.295 -9.546 1.00 93.00 341 ALA A CA 1
ATOM 2621 C C . ALA A 1 341 ? -6.147 -5.235 -9.894 1.00 93.00 341 ALA A C 1
ATOM 2623 O O . ALA A 1 341 ? -5.752 -5.087 -11.054 1.00 93.00 341 ALA A O 1
ATOM 2624 N N . TYR A 1 342 ? -5.310 -5.321 -8.869 1.00 91.44 342 TYR A N 1
ATOM 2625 C CA . TYR A 1 342 ? -3.864 -5.219 -8.960 1.00 91.44 342 TYR A CA 1
ATOM 2626 C C . TYR A 1 342 ? -3.229 -6.493 -8.416 1.00 91.44 342 TYR A C 1
ATOM 2628 O O . TYR A 1 342 ? -3.352 -6.801 -7.228 1.00 91.44 342 TYR A O 1
ATOM 2636 N N . VAL A 1 343 ? -2.530 -7.210 -9.293 1.00 94.31 343 VAL A N 1
ATOM 2637 C CA . VAL A 1 343 ? -1.830 -8.455 -8.980 1.00 94.31 343 VAL A CA 1
ATOM 2638 C C . VAL A 1 343 ? -0.327 -8.223 -9.080 1.00 94.31 343 VAL A C 1
ATOM 2640 O O . VAL A 1 343 ? 0.186 -7.832 -10.127 1.00 94.31 343 VAL A O 1
ATOM 2643 N N . GLU A 1 344 ? 0.410 -8.472 -8.004 1.00 93.38 344 GLU A N 1
ATOM 2644 C CA . GLU A 1 344 ? 1.867 -8.333 -7.959 1.00 93.38 344 GLU A CA 1
ATOM 2645 C C . GLU A 1 344 ? 2.544 -9.666 -7.649 1.00 93.38 344 GLU A C 1
ATOM 2647 O O . GLU A 1 344 ? 2.081 -10.445 -6.822 1.00 93.38 344 GLU A O 1
ATOM 2652 N N . THR A 1 345 ? 3.687 -9.925 -8.279 1.00 94.25 345 THR A N 1
ATOM 2653 C CA . THR A 1 345 ? 4.561 -11.040 -7.909 1.00 94.25 345 THR A CA 1
ATOM 2654 C C . THR A 1 345 ? 6.031 -10.653 -8.036 1.00 94.25 345 THR A C 1
ATOM 2656 O O . THR A 1 345 ? 6.437 -9.948 -8.964 1.00 94.25 345 THR A O 1
ATOM 2659 N N . GLY A 1 346 ? 6.844 -11.081 -7.071 1.00 92.00 346 GLY A N 1
ATOM 2660 C CA . GLY A 1 346 ? 8.299 -10.927 -7.113 1.00 92.00 346 GLY A CA 1
ATOM 2661 C C . GLY A 1 346 ? 8.961 -12.055 -7.903 1.00 92.00 346 GLY A C 1
ATOM 2662 O O . GLY A 1 346 ? 8.367 -13.115 -8.075 1.00 92.00 346 GLY A O 1
ATOM 2663 N N . LEU A 1 347 ? 10.212 -11.863 -8.331 1.00 89.25 347 LEU A N 1
ATOM 2664 C CA . LEU A 1 347 ? 10.968 -12.854 -9.111 1.00 89.25 347 LEU A CA 1
ATOM 2665 C C . LEU A 1 347 ? 10.954 -14.255 -8.473 1.00 89.25 347 LEU A C 1
ATOM 2667 O O . LEU A 1 347 ? 10.646 -15.236 -9.145 1.00 89.25 347 LEU A O 1
ATOM 2671 N N . VAL A 1 348 ? 11.235 -14.330 -7.168 1.00 90.69 348 VAL A N 1
ATOM 2672 C CA . VAL A 1 348 ? 11.270 -15.600 -6.430 1.00 90.69 348 VAL A CA 1
ATOM 2673 C C . VAL A 1 348 ? 9.856 -16.164 -6.251 1.00 90.69 348 VAL A C 1
ATOM 2675 O O . VAL A 1 348 ? 9.615 -17.314 -6.597 1.00 90.69 348 VAL A O 1
ATOM 2678 N N . ARG A 1 349 ? 8.889 -15.347 -5.804 1.00 92.81 349 ARG A N 1
ATOM 2679 C CA . ARG A 1 349 ? 7.482 -15.763 -5.609 1.00 92.81 349 ARG A CA 1
ATOM 2680 C C . ARG A 1 349 ? 6.861 -16.329 -6.885 1.00 92.81 349 ARG A C 1
ATOM 2682 O O . ARG A 1 349 ? 6.187 -17.353 -6.836 1.00 92.81 349 ARG A O 1
ATOM 2689 N N . ARG A 1 350 ? 7.157 -15.711 -8.031 1.00 89.75 350 ARG A N 1
ATOM 2690 C CA . ARG A 1 350 ? 6.667 -16.135 -9.343 1.00 89.75 350 ARG A CA 1
ATOM 2691 C C . ARG A 1 350 ? 7.093 -17.558 -9.690 1.00 89.75 350 ARG A C 1
ATOM 2693 O O . ARG A 1 350 ? 6.303 -18.285 -10.283 1.00 89.75 350 ARG A O 1
ATOM 2700 N N . ARG A 1 351 ? 8.311 -17.973 -9.319 1.00 91.75 351 ARG A N 1
ATOM 2701 C CA . ARG A 1 351 ? 8.803 -19.341 -9.565 1.00 91.75 351 ARG A CA 1
ATOM 2702 C C . ARG A 1 351 ? 7.990 -20.400 -8.814 1.00 91.75 351 ARG A C 1
ATOM 2704 O O . ARG A 1 351 ? 7.923 -21.536 -9.281 1.00 91.75 351 ARG A O 1
ATOM 2711 N N . PHE A 1 352 ? 7.384 -20.017 -7.696 1.00 93.19 352 PHE A N 1
ATOM 2712 C CA . PHE A 1 352 ? 6.544 -20.864 -6.852 1.00 93.19 352 PHE A CA 1
ATOM 2713 C C . PHE A 1 352 ? 5.039 -20.598 -7.037 1.00 93.19 352 PHE A C 1
ATOM 2715 O O . PHE A 1 352 ? 4.236 -21.174 -6.318 1.00 93.19 352 PHE A O 1
ATOM 2722 N N . GLY A 1 353 ? 4.646 -19.736 -7.984 1.00 92.81 353 GLY A N 1
ATOM 2723 C CA . GLY A 1 353 ? 3.236 -19.457 -8.275 1.00 92.81 353 GLY A CA 1
ATOM 2724 C C . GLY A 1 353 ? 2.516 -18.575 -7.248 1.00 92.81 353 GLY A C 1
ATOM 2725 O O . GLY A 1 353 ? 1.291 -18.582 -7.218 1.00 92.81 353 GLY A O 1
ATOM 2726 N N . TRP A 1 354 ? 3.247 -17.809 -6.431 1.00 95.88 354 TRP A N 1
ATOM 2727 C CA . TRP A 1 354 ? 2.659 -16.931 -5.413 1.00 95.88 354 TRP A CA 1
ATOM 2728 C C . TRP A 1 354 ? 2.476 -15.494 -5.904 1.00 95.88 354 TRP A C 1
ATOM 2730 O O . TRP A 1 354 ? 3.379 -14.888 -6.500 1.00 95.88 354 TRP A O 1
ATOM 2740 N N . PHE A 1 355 ? 1.322 -14.920 -5.581 1.00 95.81 355 PHE A N 1
ATOM 2741 C CA . PHE A 1 355 ? 0.879 -13.601 -6.012 1.00 95.81 355 PHE A CA 1
ATOM 2742 C C . PHE A 1 355 ? 0.251 -12.816 -4.852 1.00 95.81 355 PHE A C 1
ATOM 2744 O O . PHE A 1 355 ? -0.240 -13.373 -3.873 1.00 95.81 355 PHE A O 1
ATOM 2751 N N . TRP A 1 356 ? 0.290 -11.494 -4.974 1.00 95.31 356 TRP A N 1
ATOM 2752 C CA . TRP A 1 356 ? -0.334 -10.529 -4.077 1.00 95.31 356 TRP A CA 1
ATOM 2753 C C . TRP A 1 356 ? -1.487 -9.860 -4.822 1.00 95.31 356 TRP A C 1
ATOM 2755 O O . TRP A 1 356 ? -1.242 -9.188 -5.823 1.00 95.31 356 TRP A O 1
ATOM 2765 N N . LEU A 1 357 ? -2.720 -10.039 -4.355 1.00 95.50 357 LEU A N 1
ATOM 2766 C CA . LEU A 1 357 ? -3.920 -9.412 -4.904 1.00 95.50 357 LEU A CA 1
ATOM 2767 C C . LEU A 1 357 ? -4.370 -8.252 -4.014 1.00 95.50 357 LEU A C 1
ATOM 2769 O O . LEU A 1 357 ? -4.585 -8.399 -2.807 1.00 95.50 357 LEU A O 1
ATOM 2773 N N . SER A 1 358 ? -4.587 -7.101 -4.639 1.00 93.25 358 SER A N 1
ATOM 2774 C CA . SER A 1 358 ? -5.215 -5.940 -4.014 1.00 93.25 358 SER A CA 1
ATOM 2775 C C . SER A 1 358 ? -6.218 -5.292 -4.958 1.00 93.25 358 SER A C 1
ATOM 2777 O O . SER A 1 358 ? -6.077 -5.356 -6.179 1.00 93.25 358 SER A O 1
ATOM 2779 N N . PHE A 1 359 ? -7.219 -4.647 -4.381 1.00 91.31 359 PHE A N 1
ATOM 2780 C CA . PHE A 1 359 ? -8.210 -3.858 -5.086 1.00 91.31 359 PHE A CA 1
ATOM 2781 C C . PHE A 1 359 ? -7.933 -2.381 -4.892 1.00 91.31 359 PHE A C 1
ATOM 2783 O O . PHE A 1 359 ? -7.605 -1.934 -3.797 1.00 91.31 359 PHE A O 1
ATOM 2790 N N . GLN A 1 360 ? -8.099 -1.612 -5.957 1.00 87.94 360 GLN A N 1
ATOM 2791 C CA . GLN A 1 360 ? -8.178 -0.168 -5.866 1.00 87.94 360 GLN A CA 1
ATOM 2792 C C . GLN A 1 360 ? -9.644 0.233 -5.815 1.00 87.94 360 GLN A C 1
ATOM 2794 O O . GLN A 1 360 ? -10.419 -0.096 -6.716 1.00 87.94 360 GLN A O 1
ATOM 2799 N N . THR A 1 361 ? -10.013 0.926 -4.746 1.00 83.69 361 THR A N 1
ATOM 2800 C CA . THR A 1 361 ? -11.394 1.328 -4.465 1.00 83.69 361 THR A CA 1
ATOM 2801 C C . THR A 1 361 ? -11.571 2.830 -4.649 1.00 83.69 361 THR A C 1
ATOM 2803 O O . THR A 1 361 ? -10.603 3.591 -4.679 1.00 83.69 361 THR A O 1
ATOM 2806 N N . LEU A 1 362 ? -12.818 3.263 -4.833 1.00 73.69 362 LEU A N 1
ATOM 2807 C CA . LEU A 1 362 ? -13.168 4.677 -4.931 1.00 73.69 362 LEU A CA 1
ATOM 2808 C C . LEU A 1 362 ? -13.147 5.314 -3.534 1.00 73.69 362 LEU A C 1
ATOM 2810 O O . LEU A 1 362 ? -14.158 5.290 -2.849 1.00 73.69 362 LEU A O 1
ATOM 2814 N N . GLY A 1 363 ? -12.000 5.834 -3.106 1.00 61.47 363 GLY A N 1
ATOM 2815 C CA . GLY A 1 363 ? -11.775 6.333 -1.743 1.00 61.47 363 GLY A CA 1
ATOM 2816 C C . GLY A 1 363 ? -10.332 6.074 -1.314 1.00 61.47 363 GLY A C 1
ATOM 2817 O O . GLY A 1 363 ? -9.592 5.378 -2.012 1.00 61.47 363 GLY A O 1
ATOM 2818 N N . GLU A 1 364 ? -9.897 6.650 -0.201 1.00 56.56 364 GLU A N 1
ATOM 2819 C CA . GLU A 1 364 ? -8.567 6.402 0.356 1.00 56.56 364 GLU A CA 1
ATOM 2820 C C . GLU A 1 364 ? -8.730 5.395 1.500 1.00 56.56 364 GLU A C 1
ATOM 2822 O O . GLU A 1 364 ? -9.150 5.769 2.579 1.00 56.56 364 GLU A O 1
ATOM 2827 N N . GLY A 1 365 ? -8.431 4.113 1.267 1.00 51.94 365 GLY A N 1
ATOM 2828 C CA . GLY A 1 365 ? -8.527 3.114 2.340 1.00 51.94 365 GLY A CA 1
ATOM 2829 C C . GLY A 1 365 ? -7.572 3.416 3.501 1.00 51.94 365 GLY A C 1
ATOM 2830 O O . GLY A 1 365 ? -6.586 4.123 3.292 1.00 51.94 365 GLY A O 1
ATOM 2831 N N . ALA A 1 366 ? -7.800 2.790 4.662 1.00 45.59 366 ALA A N 1
ATOM 2832 C CA . ALA A 1 366 ? -7.142 2.979 5.971 1.00 45.59 366 ALA A CA 1
ATOM 2833 C C . ALA A 1 366 ? -5.644 3.388 6.038 1.00 45.59 366 ALA A C 1
ATOM 2835 O O . ALA A 1 366 ? -5.238 3.992 7.037 1.00 45.59 366 ALA A O 1
ATOM 2836 N N . ASP A 1 367 ? -4.836 3.057 5.023 1.00 50.00 367 ASP A N 1
ATOM 2837 C CA . ASP A 1 367 ? -3.404 3.374 4.884 1.00 50.00 367 ASP A CA 1
ATOM 2838 C C . ASP A 1 367 ? -3.115 4.616 4.006 1.00 50.00 367 ASP A C 1
ATOM 2840 O O . ASP A 1 367 ? -1.968 4.863 3.626 1.00 50.00 367 ASP A O 1
ATOM 2844 N N . GLY A 1 368 ? -4.131 5.381 3.607 1.00 53.34 368 GLY A N 1
ATOM 2845 C CA . GLY A 1 368 ? -3.952 6.591 2.805 1.00 53.34 368 GLY A CA 1
ATOM 2846 C C . GLY A 1 368 ? -3.704 6.342 1.302 1.00 53.34 368 GLY A C 1
ATOM 2847 O O . GLY A 1 368 ? -3.235 7.211 0.568 1.00 53.34 368 GLY A O 1
ATOM 2848 N N . SER A 1 369 ? -3.937 5.117 0.811 1.00 56.53 369 SER A N 1
ATOM 2849 C CA . SER A 1 369 ? -3.512 4.719 -0.544 1.00 56.53 369 SER A CA 1
ATOM 2850 C C . SER A 1 369 ? -4.631 4.280 -1.488 1.00 56.53 369 SER A C 1
ATOM 2852 O O . SER A 1 369 ? -4.349 4.040 -2.666 1.00 56.53 369 SER A O 1
ATOM 2854 N N . GLY A 1 370 ? -5.871 4.124 -1.006 1.00 66.19 370 GLY A N 1
ATOM 2855 C CA . GLY A 1 370 ? -6.992 3.589 -1.803 1.00 66.19 370 GLY A CA 1
ATOM 2856 C C . GLY A 1 370 ? -6.860 2.110 -2.193 1.00 66.19 370 GLY A C 1
ATOM 2857 O O . GLY A 1 370 ? -7.742 1.567 -2.861 1.00 66.19 370 GLY A O 1
ATOM 2858 N N . HIS A 1 371 ? -5.761 1.454 -1.793 1.00 79.19 371 HIS A N 1
ATOM 2859 C CA . HIS A 1 371 ? -5.496 0.044 -2.058 1.00 79.19 371 HIS A CA 1
ATOM 2860 C C . HIS A 1 371 ? -5.938 -0.797 -0.866 1.00 79.19 371 HIS A C 1
ATOM 2862 O O . HIS A 1 371 ? -5.421 -0.651 0.240 1.00 79.19 371 HIS A O 1
ATOM 2868 N N . GLN A 1 372 ? -6.843 -1.728 -1.122 1.00 86.31 372 GLN A N 1
ATOM 2869 C CA . GLN A 1 372 ? -7.324 -2.692 -0.153 1.00 86.31 372 GLN A CA 1
ATOM 2870 C C . GLN A 1 372 ? -6.781 -4.075 -0.512 1.00 86.31 372 GLN A C 1
ATOM 2872 O O . GLN A 1 372 ? -7.024 -4.598 -1.598 1.00 86.31 372 GLN A O 1
ATOM 2877 N N . VAL A 1 373 ? -5.982 -4.665 0.374 1.00 91.31 373 VAL A N 1
ATOM 2878 C CA . VAL A 1 373 ? -5.356 -5.974 0.132 1.00 91.31 373 VAL A CA 1
ATOM 2879 C C . VAL A 1 373 ? -6.405 -7.071 0.249 1.00 91.31 373 VAL A C 1
ATOM 2881 O O . VAL A 1 373 ? -6.924 -7.271 1.338 1.00 91.31 373 VAL A O 1
ATOM 2884 N N . ALA A 1 374 ? -6.680 -7.801 -0.829 1.00 93.56 374 ALA A N 1
ATOM 2885 C CA . ALA A 1 374 ? -7.674 -8.874 -0.830 1.00 93.56 374 ALA A CA 1
ATOM 2886 C C . ALA A 1 374 ? -7.054 -10.235 -0.498 1.00 93.56 374 ALA A C 1
ATOM 2888 O O . ALA A 1 374 ? -7.610 -10.979 0.300 1.00 93.56 374 ALA A O 1
ATOM 2889 N N . ALA A 1 375 ? -5.876 -10.539 -1.052 1.00 95.69 375 ALA A N 1
ATOM 2890 C CA . ALA A 1 375 ? -5.162 -11.779 -0.762 1.00 95.69 375 ALA A CA 1
ATOM 2891 C C . ALA A 1 375 ? -3.643 -11.559 -0.861 1.00 95.69 375 ALA A C 1
ATOM 2893 O O . ALA A 1 375 ? -3.106 -11.437 -1.964 1.00 95.69 375 ALA A O 1
ATOM 2894 N N . PRO A 1 376 ? -2.915 -11.452 0.264 1.00 94.75 376 PRO A N 1
ATOM 2895 C CA . PRO A 1 376 ? -1.524 -11.015 0.224 1.00 94.75 376 PRO A CA 1
ATOM 2896 C C . PRO A 1 376 ? -0.530 -12.088 -0.250 1.00 94.75 376 PRO A C 1
ATOM 2898 O O . PRO A 1 376 ? 0.591 -11.762 -0.649 1.00 94.75 376 PRO A O 1
ATOM 2901 N N . PHE A 1 377 ? -0.911 -13.360 -0.198 1.00 96.25 377 PHE A N 1
ATOM 2902 C CA . PHE A 1 377 ? -0.046 -14.465 -0.594 1.00 96.25 377 PHE A CA 1
ATOM 2903 C C . PHE A 1 377 ? -0.898 -15.640 -1.076 1.00 96.25 377 PHE A C 1
ATOM 2905 O O . PHE A 1 377 ? -1.160 -16.581 -0.329 1.00 96.25 377 PHE A O 1
ATOM 2912 N N . ALA A 1 378 ? -1.387 -15.521 -2.307 1.00 96.50 378 ALA A N 1
ATOM 2913 C CA . ALA A 1 378 ? -2.336 -16.441 -2.924 1.00 96.50 378 ALA A CA 1
ATOM 2914 C C . ALA A 1 378 ? -1.776 -17.060 -4.206 1.00 96.50 378 ALA A C 1
ATOM 2916 O O . ALA A 1 378 ? -0.907 -16.482 -4.869 1.00 96.50 378 ALA A O 1
ATOM 2917 N N . GLN A 1 379 ? -2.284 -18.236 -4.549 1.00 95.62 379 GLN A N 1
ATOM 2918 C CA . GLN A 1 379 ? -2.063 -18.873 -5.841 1.00 95.62 379 GLN A CA 1
ATOM 2919 C C . GLN A 1 379 ? -3.029 -18.323 -6.892 1.00 95.62 379 GLN A C 1
ATOM 2921 O O . GLN A 1 379 ? -3.952 -17.566 -6.590 1.00 95.62 379 GLN A O 1
ATOM 2926 N N . ARG A 1 380 ? -2.794 -18.677 -8.157 1.00 92.81 380 ARG A N 1
ATOM 2927 C CA . ARG A 1 380 ? -3.583 -18.163 -9.280 1.00 92.81 380 ARG A CA 1
ATOM 2928 C C . ARG A 1 380 ? -5.060 -18.550 -9.179 1.00 92.81 380 ARG A C 1
ATOM 2930 O O . ARG A 1 380 ? -5.900 -17.669 -9.298 1.00 92.81 380 ARG A O 1
ATOM 2937 N N . ASP A 1 381 ? -5.339 -19.812 -8.877 1.00 93.38 381 ASP A N 1
ATOM 2938 C CA . ASP A 1 381 ? -6.707 -20.336 -8.811 1.00 93.38 381 ASP A CA 1
ATOM 2939 C C . ASP A 1 381 ? -7.496 -19.689 -7.659 1.00 93.38 381 ASP A C 1
ATOM 2941 O O . ASP A 1 381 ? -8.665 -19.353 -7.803 1.00 93.38 381 ASP A O 1
ATOM 2945 N N . GLU A 1 382 ? -6.828 -19.407 -6.535 1.00 95.19 382 GLU A N 1
ATOM 2946 C CA . GLU A 1 382 ? -7.414 -18.665 -5.410 1.00 95.19 382 GLU A CA 1
ATOM 2947 C C . GLU A 1 382 ? -7.737 -17.211 -5.789 1.00 95.19 382 GLU A C 1
ATOM 2949 O O . GLU A 1 382 ? -8.740 -16.659 -5.343 1.00 95.19 382 GLU A O 1
ATOM 2954 N N . ILE A 1 383 ? -6.897 -16.574 -6.614 1.00 95.38 383 ILE A N 1
ATOM 2955 C CA . ILE A 1 383 ? -7.176 -15.231 -7.137 1.00 95.38 383 ILE A CA 1
ATOM 2956 C C . ILE A 1 383 ? -8.364 -15.270 -8.092 1.00 95.38 383 ILE A C 1
ATOM 2958 O O . ILE A 1 383 ? -9.220 -14.396 -7.989 1.00 95.38 383 ILE A O 1
ATOM 2962 N N . ASP A 1 384 ? -8.425 -16.254 -8.987 1.00 93.19 384 ASP A N 1
ATOM 2963 C CA . ASP A 1 384 ? -9.541 -16.407 -9.920 1.00 93.19 384 ASP A CA 1
ATOM 2964 C C . ASP A 1 384 ? -10.869 -16.559 -9.155 1.00 93.19 384 ASP A C 1
ATOM 2966 O O . ASP A 1 384 ? -11.789 -15.789 -9.414 1.00 93.19 384 ASP A O 1
ATOM 2970 N N . LEU A 1 385 ? -10.919 -17.376 -8.091 1.00 92.69 385 LEU A N 1
ATOM 2971 C CA . LEU A 1 385 ? -12.096 -17.488 -7.211 1.00 92.69 385 LEU A CA 1
ATOM 2972 C C . LEU A 1 385 ? -12.546 -16.145 -6.607 1.00 92.69 385 LEU A C 1
ATOM 2974 O O . LEU A 1 385 ? -13.740 -15.858 -6.533 1.00 92.69 385 LEU A O 1
ATOM 2978 N N . ILE A 1 386 ? -11.605 -15.305 -6.163 1.00 94.31 386 ILE A N 1
ATOM 2979 C CA . ILE A 1 386 ? -11.927 -13.982 -5.599 1.00 94.31 386 ILE A CA 1
ATOM 2980 C C . ILE A 1 386 ? -12.413 -13.020 -6.692 1.00 94.31 386 ILE A C 1
ATOM 2982 O O . ILE A 1 386 ? -13.282 -12.183 -6.442 1.00 94.31 386 ILE A O 1
ATOM 2986 N N . LEU A 1 387 ? -11.825 -13.079 -7.889 1.00 93.25 387 LEU A N 1
ATOM 2987 C CA . LEU A 1 387 ? -12.208 -12.207 -8.997 1.00 93.25 387 LEU A CA 1
ATOM 2988 C C . LEU A 1 387 ? -13.573 -12.599 -9.576 1.00 93.25 387 LEU A C 1
ATOM 2990 O O . LEU A 1 387 ? -14.369 -11.703 -9.860 1.00 93.25 387 LEU A O 1
ATOM 2994 N N . ASP A 1 388 ? -13.892 -13.888 -9.656 1.00 90.44 388 ASP A N 1
ATOM 2995 C CA . ASP A 1 388 ? -15.178 -14.389 -10.156 1.00 90.44 388 ASP A CA 1
ATOM 2996 C C . ASP A 1 388 ? -16.363 -13.864 -9.326 1.00 90.44 388 ASP A C 1
ATOM 2998 O O . ASP A 1 388 ? -17.386 -13.460 -9.878 1.00 90.44 388 ASP A O 1
ATOM 3002 N N . GLU A 1 389 ? -16.186 -13.713 -8.010 1.00 89.12 389 GLU A N 1
ATOM 3003 C CA . GLU A 1 389 ? -17.172 -13.123 -7.088 1.00 89.12 389 GLU A CA 1
ATOM 3004 C C . GLU A 1 389 ? -17.543 -11.665 -7.392 1.00 89.12 389 GLU A C 1
ATOM 3006 O O . GLU A 1 389 ? -18.571 -11.164 -6.925 1.00 89.12 389 GLU A O 1
ATOM 3011 N N . THR A 1 390 ? -16.701 -10.953 -8.142 1.00 84.75 390 THR A N 1
ATOM 3012 C CA . THR A 1 390 ? -16.975 -9.575 -8.572 1.00 84.75 390 THR A CA 1
ATOM 3013 C C . THR A 1 390 ? -17.666 -9.496 -9.930 1.00 84.75 390 THR A C 1
ATOM 3015 O O . THR A 1 390 ? -18.154 -8.419 -10.281 1.00 84.75 390 THR A O 1
ATOM 3018 N N . VAL A 1 391 ? -17.660 -10.584 -10.717 1.00 74.88 391 VAL A N 1
ATOM 3019 C CA . VAL A 1 391 ? -18.160 -10.717 -12.106 1.00 74.88 391 VAL A CA 1
ATOM 3020 C C . VAL A 1 391 ? -17.475 -9.796 -13.140 1.00 74.88 391 VAL A C 1
ATOM 3022 O O . VAL A 1 391 ? -17.454 -10.080 -14.335 1.00 74.88 391 VAL A O 1
ATOM 3025 N N . ARG A 1 392 ? -16.873 -8.682 -12.710 1.00 84.06 392 ARG A N 1
ATOM 3026 C CA . ARG A 1 392 ? -16.279 -7.642 -13.568 1.00 84.06 392 ARG A CA 1
ATOM 3027 C C . ARG A 1 392 ? -14.794 -7.840 -13.841 1.00 84.06 392 ARG A C 1
ATOM 3029 O O . ARG A 1 392 ? -14.243 -7.120 -14.672 1.00 84.06 392 ARG A O 1
ATOM 3036 N N . PHE A 1 393 ? -14.141 -8.753 -13.134 1.00 89.94 393 PHE A N 1
ATOM 3037 C CA . PHE A 1 393 ? -12.703 -8.971 -13.203 1.00 89.94 393 PHE A CA 1
ATOM 3038 C C . PHE A 1 393 ? -12.417 -10.444 -13.493 1.00 89.94 393 PHE A C 1
ATOM 3040 O O . PHE A 1 393 ? -13.104 -11.319 -12.992 1.00 89.94 393 PHE A O 1
ATOM 3047 N N . ARG A 1 394 ? -11.381 -10.705 -14.291 1.00 92.06 394 ARG A N 1
ATOM 3048 C CA . ARG A 1 394 ? -10.819 -12.043 -14.531 1.00 92.06 394 ARG A CA 1
ATOM 3049 C C . ARG A 1 394 ? -9.333 -11.910 -14.816 1.00 92.06 394 ARG A C 1
ATOM 3051 O O . ARG A 1 394 ? -8.907 -10.852 -15.290 1.00 92.06 394 ARG A O 1
ATOM 3058 N N . LEU A 1 395 ? -8.537 -12.944 -14.561 1.00 90.00 395 LEU A N 1
ATOM 3059 C CA . LEU A 1 395 ? -7.144 -12.949 -15.003 1.00 90.00 395 LEU A CA 1
ATOM 3060 C C . LEU A 1 395 ? -7.046 -13.119 -16.531 1.00 90.00 395 LEU A C 1
ATOM 3062 O O . LEU A 1 395 ? -7.925 -13.713 -17.156 1.00 90.00 395 LEU A O 1
ATOM 3066 N N . PRO A 1 396 ? -5.972 -12.611 -17.167 1.00 86.94 396 PRO A N 1
ATOM 3067 C CA . PRO A 1 396 ? -5.800 -12.753 -18.606 1.00 86.94 396 PRO A CA 1
ATOM 3068 C C . PRO A 1 396 ? -5.591 -14.234 -18.975 1.00 86.94 396 PRO A C 1
ATOM 3070 O O . PRO A 1 396 ? -4.731 -14.890 -18.368 1.00 86.94 396 PRO A O 1
ATOM 3073 N N . PRO A 1 397 ? -6.307 -14.773 -19.979 1.00 76.56 397 PRO A N 1
ATOM 3074 C CA . PRO A 1 397 ? -6.058 -16.124 -20.465 1.00 76.56 397 PRO A CA 1
ATOM 3075 C C . PRO A 1 397 ? -4.683 -16.197 -21.164 1.00 76.56 397 PRO A C 1
ATOM 3077 O O . PRO A 1 397 ? -4.318 -15.281 -21.918 1.00 76.56 397 PRO A O 1
ATOM 3080 N N . PRO A 1 398 ? -3.869 -17.244 -20.931 1.00 72.19 398 PRO A N 1
ATOM 3081 C CA . PRO A 1 398 ? -2.614 -17.433 -21.661 1.00 72.19 398 PRO A CA 1
ATOM 3082 C C . PRO A 1 398 ? -2.893 -17.788 -23.140 1.00 72.19 398 PRO A C 1
ATOM 3084 O O . PRO A 1 398 ? -3.722 -18.667 -23.356 1.00 72.19 398 PRO A O 1
ATOM 3087 N N . PRO A 1 399 ? -2.219 -17.205 -24.162 1.00 61.81 399 PRO A N 1
ATOM 3088 C CA . PRO A 1 399 ? -1.236 -16.122 -24.164 1.00 61.81 399 PRO A CA 1
ATOM 3089 C C . PRO A 1 399 ? -1.780 -14.848 -24.854 1.00 61.81 399 PRO A C 1
ATOM 3091 O O . PRO A 1 399 ? -1.373 -14.502 -25.958 1.00 61.81 399 PRO A O 1
ATOM 3094 N N . THR A 1 400 ? -2.680 -14.103 -24.212 1.00 81.19 400 THR A N 1
ATOM 3095 C CA . THR A 1 400 ? -3.294 -12.898 -24.825 1.00 81.19 400 THR A CA 1
ATOM 3096 C C . THR A 1 400 ? -2.440 -11.622 -24.759 1.00 81.19 400 THR A C 1
ATOM 3098 O O . THR A 1 400 ? -2.708 -10.652 -25.465 1.00 81.19 400 THR A O 1
ATOM 3101 N N . LEU A 1 401 ? -1.392 -11.595 -23.928 1.00 87.69 401 LEU A N 1
ATOM 3102 C CA . LEU A 1 401 ? -0.614 -10.383 -23.644 1.00 87.69 401 LEU A CA 1
ATOM 3103 C C . LEU A 1 401 ? 0.441 -10.068 -24.722 1.00 87.69 401 LEU A C 1
ATOM 3105 O O . LEU A 1 401 ? 1.455 -10.762 -24.836 1.00 87.69 401 LEU A O 1
ATOM 3109 N N . GLN A 1 402 ? 0.260 -8.949 -25.422 1.00 91.12 402 GLN A N 1
ATOM 3110 C CA . GLN A 1 402 ? 1.172 -8.417 -26.437 1.00 91.12 402 GLN A CA 1
ATOM 3111 C C . GLN A 1 402 ? 2.309 -7.602 -25.811 1.00 91.12 402 GLN A C 1
ATOM 3113 O O . GLN A 1 402 ? 2.113 -6.888 -24.829 1.00 91.12 402 GLN A O 1
ATOM 3118 N N . MET A 1 403 ? 3.514 -7.683 -26.378 1.00 92.88 403 MET A N 1
ATOM 3119 C CA . MET A 1 403 ? 4.659 -6.873 -25.941 1.00 92.88 403 MET A CA 1
ATOM 3120 C C . MET A 1 403 ? 4.591 -5.454 -26.514 1.00 92.88 403 MET A C 1
ATOM 3122 O O . MET A 1 403 ? 4.109 -5.245 -27.624 1.00 92.88 403 MET A O 1
ATOM 3126 N N . VAL A 1 404 ? 5.160 -4.482 -25.799 1.00 92.94 404 VAL A N 1
ATOM 3127 C CA . VAL A 1 404 ? 5.321 -3.109 -26.312 1.00 92.94 404 VAL A CA 1
ATOM 3128 C C . VAL A 1 404 ? 6.325 -3.025 -27.479 1.00 92.94 404 VAL A C 1
ATOM 3130 O O . VAL A 1 404 ? 7.052 -3.981 -27.791 1.00 92.94 404 VAL A O 1
ATOM 3133 N N . SER A 1 405 ? 6.391 -1.860 -28.138 1.00 92.75 405 SER A N 1
ATOM 3134 C CA . SER A 1 405 ? 7.256 -1.639 -29.307 1.00 92.75 405 SER A CA 1
ATOM 3135 C C . SER A 1 405 ? 8.725 -1.950 -29.012 1.00 92.75 405 SER A C 1
ATOM 3137 O O . SER A 1 405 ? 9.219 -1.694 -27.916 1.00 92.75 405 SER A O 1
ATOM 3139 N N . GLN A 1 406 ? 9.472 -2.420 -30.016 1.00 91.31 406 GLN A N 1
ATOM 3140 C CA . GLN A 1 406 ? 10.936 -2.561 -29.928 1.00 91.31 406 GLN A CA 1
ATOM 3141 C C . GLN A 1 406 ? 11.630 -1.233 -29.588 1.00 91.31 406 GLN A C 1
ATOM 3143 O O . GLN A 1 406 ? 12.645 -1.203 -28.895 1.00 91.31 406 GLN A O 1
ATOM 3148 N N . ARG A 1 407 ? 11.028 -0.107 -29.988 1.00 92.94 407 ARG A N 1
ATOM 3149 C CA . ARG A 1 407 ? 11.541 1.244 -29.720 1.00 92.94 407 ARG A CA 1
ATOM 3150 C C . ARG A 1 407 ? 11.531 1.609 -28.228 1.00 92.94 407 ARG A C 1
ATOM 3152 O O . ARG A 1 407 ? 12.217 2.552 -27.835 1.00 92.94 407 ARG A O 1
ATOM 3159 N N . HIS A 1 408 ? 10.828 0.834 -27.396 1.00 91.19 408 HIS A N 1
ATOM 3160 C CA . HIS A 1 408 ? 10.940 0.895 -25.939 1.00 91.19 408 HIS A CA 1
ATOM 3161 C C . HIS A 1 408 ? 12.385 0.667 -25.476 1.00 91.19 408 HIS A C 1
ATOM 3163 O O . HIS A 1 408 ? 12.883 1.423 -24.646 1.00 91.19 408 HIS A O 1
ATOM 3169 N N . VAL A 1 409 ? 13.079 -0.324 -26.055 1.00 92.38 409 VAL A N 1
ATOM 3170 C CA . VAL A 1 409 ? 14.469 -0.657 -25.696 1.00 92.38 409 VAL A CA 1
ATOM 3171 C C . VAL A 1 409 ? 15.390 0.505 -26.033 1.00 92.38 409 VAL A C 1
ATOM 3173 O O . VAL A 1 409 ? 16.144 0.942 -25.174 1.00 92.38 409 VAL A O 1
ATOM 3176 N N . VAL A 1 410 ? 15.268 1.074 -27.237 1.00 93.06 410 VAL A N 1
ATOM 3177 C CA . VAL A 1 410 ? 16.072 2.229 -27.674 1.00 93.06 410 VAL A CA 1
ATOM 3178 C C . VAL A 1 410 ? 15.863 3.424 -26.744 1.00 93.06 410 VAL A C 1
ATOM 3180 O O . VAL A 1 410 ? 16.822 4.045 -26.290 1.00 93.06 410 VAL A O 1
ATOM 3183 N N . ARG A 1 411 ? 14.609 3.733 -26.395 1.00 93.31 411 ARG A N 1
ATOM 3184 C CA . ARG A 1 411 ? 14.306 4.836 -25.478 1.00 93.31 411 ARG A CA 1
ATOM 3185 C C . ARG A 1 411 ? 14.857 4.583 -24.075 1.00 93.31 411 ARG A C 1
ATOM 3187 O O . ARG A 1 411 ? 15.408 5.497 -23.460 1.00 93.31 411 ARG A O 1
ATOM 3194 N N . ALA A 1 412 ? 14.679 3.368 -23.558 1.00 91.88 412 ALA A N 1
ATOM 3195 C CA . ALA A 1 412 ? 15.189 2.967 -22.254 1.00 91.88 412 ALA A CA 1
ATOM 3196 C C . ALA A 1 412 ? 16.721 3.035 -22.219 1.00 91.88 412 ALA A C 1
ATOM 3198 O O . ALA A 1 412 ? 17.263 3.574 -21.259 1.00 91.88 412 ALA A O 1
ATOM 3199 N N . LEU A 1 413 ? 17.388 2.597 -23.289 1.00 92.56 413 LEU A N 1
ATOM 3200 C CA . LEU A 1 413 ? 18.834 2.665 -23.467 1.00 92.56 413 LEU A CA 1
ATOM 3201 C C . LEU A 1 413 ? 19.329 4.113 -23.424 1.00 92.56 413 LEU A C 1
ATOM 3203 O O . LEU A 1 413 ? 20.159 4.438 -22.586 1.00 92.56 413 LEU A O 1
ATOM 3207 N N . ILE A 1 414 ? 18.756 5.007 -24.238 1.00 92.56 414 ILE A N 1
ATOM 3208 C CA . ILE A 1 414 ? 19.132 6.431 -24.251 1.00 92.56 414 ILE A CA 1
ATOM 3209 C C . ILE A 1 414 ? 18.939 7.051 -22.863 1.00 92.56 414 ILE A C 1
ATOM 3211 O O . ILE A 1 414 ? 19.840 7.695 -22.338 1.00 92.56 414 ILE A O 1
ATOM 3215 N N . ARG A 1 415 ? 17.781 6.833 -22.229 1.00 91.69 415 ARG A N 1
ATOM 3216 C CA . ARG A 1 415 ? 17.468 7.441 -20.927 1.00 91.69 415 ARG A CA 1
ATOM 3217 C C . ARG A 1 415 ? 18.340 6.908 -19.787 1.00 91.69 415 ARG A C 1
ATOM 3219 O O . ARG A 1 415 ? 18.588 7.648 -18.841 1.00 91.69 415 ARG A O 1
ATOM 3226 N N . LYS A 1 416 ? 18.750 5.639 -19.843 1.00 90.62 416 LYS A N 1
ATOM 3227 C CA . LYS A 1 416 ? 19.521 4.989 -18.775 1.00 90.62 416 LYS A CA 1
ATOM 3228 C C . LYS A 1 416 ? 21.029 5.055 -18.977 1.00 90.62 416 LYS A C 1
ATOM 3230 O O . LYS A 1 416 ? 21.731 5.069 -17.979 1.00 90.62 416 LYS A O 1
ATOM 3235 N N . LEU A 1 417 ? 21.519 5.087 -20.218 1.00 91.00 417 LEU A N 1
ATOM 3236 C CA . LEU A 1 417 ? 22.950 5.194 -20.513 1.00 91.00 417 LEU A CA 1
ATOM 3237 C C . LEU A 1 417 ? 23.426 6.642 -20.562 1.00 91.00 417 LEU A C 1
ATOM 3239 O O . LEU A 1 417 ? 24.496 6.931 -20.048 1.00 91.00 417 LEU A O 1
ATOM 3243 N N . LEU A 1 418 ? 22.649 7.565 -21.141 1.00 91.69 418 LEU A N 1
ATOM 3244 C CA . LEU A 1 418 ? 23.152 8.915 -21.404 1.00 91.69 418 LEU A CA 1
ATOM 3245 C C . LEU A 1 418 ? 23.587 9.656 -20.120 1.00 91.69 418 LEU A C 1
ATOM 3247 O O . LEU A 1 418 ? 24.714 10.147 -20.104 1.00 91.69 418 LEU A O 1
ATOM 3251 N N . PRO A 1 419 ? 22.791 9.700 -19.027 1.00 91.88 419 PRO A N 1
ATOM 3252 C CA . PRO A 1 419 ? 23.229 10.363 -17.798 1.00 91.88 419 PRO A CA 1
ATOM 3253 C C . PRO A 1 419 ? 24.504 9.766 -17.171 1.00 91.88 419 PRO A C 1
ATOM 3255 O O . PRO A 1 419 ? 25.439 10.536 -16.951 1.00 91.88 419 PRO A O 1
ATOM 3258 N N . PRO A 1 420 ? 24.618 8.444 -16.904 1.00 90.38 420 PRO A N 1
ATOM 3259 C CA . PRO A 1 420 ? 25.836 7.900 -16.308 1.00 90.38 420 PRO A CA 1
ATOM 3260 C C . PRO A 1 420 ? 27.036 7.991 -17.247 1.00 90.38 420 PRO A C 1
ATOM 3262 O O . PRO A 1 420 ? 28.128 8.263 -16.768 1.00 90.38 420 PRO A O 1
ATOM 3265 N N . THR A 1 421 ? 26.868 7.841 -18.566 1.00 92.62 421 THR A N 1
ATOM 3266 C CA . THR A 1 421 ? 27.978 8.034 -19.511 1.00 92.62 421 THR A CA 1
ATOM 3267 C C . THR A 1 421 ? 28.513 9.464 -19.448 1.00 92.62 421 THR A C 1
ATOM 3269 O O . THR A 1 421 ? 29.725 9.638 -19.377 1.00 92.62 421 THR A O 1
ATOM 3272 N N . ILE A 1 422 ? 27.646 10.485 -19.398 1.00 95.19 422 ILE A N 1
ATOM 3273 C CA . ILE A 1 422 ? 28.082 11.883 -19.232 1.00 95.19 422 ILE A CA 1
ATOM 3274 C C . ILE A 1 422 ? 28.837 12.057 -17.910 1.00 95.19 422 ILE A C 1
ATOM 3276 O O . ILE A 1 422 ? 29.928 12.620 -17.907 1.00 95.19 422 ILE A O 1
ATOM 3280 N N . VAL A 1 423 ? 28.299 11.539 -16.800 1.00 94.50 423 VAL A N 1
ATOM 3281 C CA . VAL A 1 423 ? 28.951 11.623 -15.480 1.00 94.50 423 VAL A CA 1
ATOM 3282 C C . VAL A 1 423 ? 30.325 10.950 -15.493 1.00 94.50 423 VAL A C 1
ATOM 3284 O O . VAL A 1 423 ? 31.287 11.535 -15.006 1.00 94.50 423 VAL A O 1
ATOM 3287 N N . ILE A 1 424 ? 30.438 9.758 -16.085 1.00 94.06 424 ILE A N 1
ATOM 3288 C CA . ILE A 1 424 ? 31.697 9.011 -16.183 1.00 94.06 424 ILE A CA 1
ATOM 3289 C C . ILE A 1 424 ? 32.722 9.770 -17.030 1.00 94.06 424 ILE A C 1
ATOM 3291 O O . ILE A 1 424 ? 33.873 9.887 -16.623 1.00 94.06 424 ILE A O 1
ATOM 3295 N N . VAL A 1 425 ? 32.318 10.316 -18.180 1.00 95.38 425 VAL A N 1
ATOM 3296 C CA . VAL A 1 425 ? 33.215 11.076 -19.068 1.00 95.38 425 VAL A CA 1
ATOM 3297 C C . VAL A 1 425 ? 33.695 12.366 -18.399 1.00 95.38 425 VAL A C 1
ATOM 3299 O O . VAL A 1 425 ? 34.880 12.682 -18.465 1.00 95.38 425 VAL A O 1
ATOM 3302 N N . VAL A 1 426 ? 32.810 13.087 -17.704 1.00 96.19 426 VAL A N 1
ATOM 3303 C CA . VAL A 1 426 ? 33.177 14.294 -16.944 1.00 96.19 426 VAL A CA 1
ATOM 3304 C C . VAL A 1 426 ? 34.108 13.948 -15.779 1.00 96.19 426 VAL A C 1
ATOM 3306 O O . VAL A 1 426 ? 35.109 14.630 -15.572 1.00 96.19 426 VAL A O 1
ATOM 3309 N N . ALA A 1 427 ? 33.832 12.867 -15.045 1.00 94.31 427 ALA A N 1
ATOM 3310 C CA . ALA A 1 427 ? 34.705 12.394 -13.972 1.00 94.31 427 ALA A CA 1
ATOM 3311 C C . ALA A 1 427 ? 36.082 11.966 -14.504 1.00 94.31 427 ALA A C 1
ATOM 3313 O O . ALA A 1 427 ? 37.098 12.264 -13.880 1.00 94.31 427 ALA A O 1
ATOM 3314 N N . ALA A 1 428 ? 36.131 11.342 -15.685 1.00 95.81 428 ALA A N 1
ATOM 3315 C CA . ALA A 1 428 ? 37.367 10.901 -16.326 1.00 95.81 428 ALA A CA 1
ATOM 3316 C C . ALA A 1 428 ? 38.319 12.051 -16.692 1.00 95.81 428 ALA A C 1
ATOM 3318 O O . ALA A 1 428 ? 39.519 11.810 -16.828 1.00 95.81 428 ALA A O 1
ATOM 3319 N N . PHE A 1 429 ? 37.815 13.288 -16.806 1.00 96.38 429 PHE A N 1
ATOM 3320 C CA . PHE A 1 429 ? 38.649 14.477 -16.995 1.00 96.38 429 PHE A CA 1
ATOM 3321 C C . PHE A 1 429 ? 39.594 14.713 -15.804 1.00 96.38 429 PHE A C 1
ATOM 3323 O O . PHE A 1 429 ? 40.756 15.051 -16.005 1.00 96.38 429 PHE A O 1
ATOM 3330 N N . TRP A 1 430 ? 39.116 14.474 -14.578 1.00 94.00 430 TRP A N 1
ATOM 3331 C CA . TRP A 1 430 ? 39.880 14.659 -13.335 1.00 94.00 430 TRP A CA 1
ATOM 3332 C C . TRP A 1 430 ? 40.459 13.344 -12.793 1.00 94.00 430 TRP A C 1
ATOM 3334 O O . TRP A 1 430 ? 41.479 13.343 -12.111 1.00 94.00 430 TRP A O 1
ATOM 3344 N N . TRP A 1 431 ? 39.823 12.212 -13.105 1.00 94.94 431 TRP A N 1
ATOM 3345 C CA . TRP A 1 431 ? 40.191 10.888 -12.614 1.00 94.94 431 TRP A CA 1
ATOM 3346 C C . TRP A 1 431 ? 39.997 9.834 -13.710 1.00 94.94 431 TRP A C 1
ATOM 3348 O O . TRP A 1 431 ? 38.968 9.164 -13.788 1.00 94.94 431 TRP A O 1
ATOM 3358 N N . ARG A 1 432 ? 41.010 9.673 -14.573 1.00 94.56 432 ARG A N 1
ATOM 3359 C CA . ARG A 1 432 ? 40.996 8.747 -15.727 1.00 94.56 432 ARG A CA 1
ATOM 3360 C C . ARG A 1 432 ? 40.504 7.316 -15.427 1.00 94.56 432 ARG A C 1
ATOM 3362 O O . ARG A 1 432 ? 39.791 6.778 -16.276 1.00 94.56 432 ARG A O 1
ATOM 3369 N N . PRO A 1 433 ? 40.788 6.698 -14.259 1.00 96.06 433 PRO A N 1
ATOM 3370 C CA . PRO A 1 433 ? 40.216 5.398 -13.897 1.00 96.06 433 PRO A CA 1
ATOM 3371 C C . PRO A 1 433 ? 38.680 5.334 -13.908 1.00 96.06 433 PRO A C 1
ATOM 3373 O O . PRO A 1 433 ? 38.125 4.245 -14.029 1.00 96.06 433 PRO A O 1
ATOM 3376 N N . ALA A 1 434 ? 37.963 6.462 -13.866 1.00 91.06 434 ALA A N 1
ATOM 3377 C CA . ALA A 1 434 ? 36.506 6.480 -13.997 1.00 91.06 434 ALA A CA 1
ATOM 3378 C C . ALA A 1 434 ? 36.002 5.800 -15.290 1.00 91.06 434 ALA A C 1
ATOM 3380 O O . ALA A 1 434 ? 34.891 5.271 -15.311 1.00 91.06 434 ALA A O 1
ATOM 3381 N N . LEU A 1 435 ? 36.814 5.733 -16.353 1.00 92.38 435 LEU A N 1
ATOM 3382 C CA . LEU A 1 435 ? 36.456 5.038 -17.595 1.00 92.38 435 LEU A CA 1
ATOM 3383 C C . LEU A 1 435 ? 36.163 3.539 -17.397 1.00 92.38 435 LEU A C 1
ATOM 3385 O O . LEU A 1 435 ? 35.383 2.984 -18.171 1.00 92.38 435 LEU A O 1
ATOM 3389 N N . PHE A 1 436 ? 36.689 2.893 -16.347 1.00 92.81 436 PHE A N 1
ATOM 3390 C CA . PHE A 1 436 ? 36.361 1.495 -16.027 1.00 92.81 436 PHE A CA 1
ATOM 3391 C C . PHE A 1 436 ? 34.858 1.278 -15.800 1.00 92.81 436 PHE A C 1
ATOM 3393 O O . PHE A 1 436 ? 34.330 0.215 -16.126 1.00 92.81 436 PHE A O 1
ATOM 3400 N N . PHE A 1 437 ? 34.128 2.295 -15.330 1.00 90.62 437 PHE A N 1
ATOM 3401 C CA . PHE A 1 437 ? 32.681 2.198 -15.137 1.00 90.62 437 PHE A CA 1
ATOM 3402 C C . PHE A 1 437 ? 31.895 2.085 -16.457 1.00 90.62 437 PHE A C 1
ATOM 3404 O O . PHE A 1 437 ? 30.744 1.642 -16.441 1.00 90.62 437 PHE A O 1
ATOM 3411 N N . LEU A 1 438 ? 32.501 2.397 -17.614 1.00 90.75 438 LEU A N 1
ATOM 3412 C CA . LEU A 1 438 ? 31.881 2.163 -18.926 1.00 90.75 438 LEU A CA 1
ATOM 3413 C C . LEU A 1 438 ? 31.660 0.667 -19.207 1.00 90.75 438 LEU A C 1
ATOM 3415 O O . LEU A 1 438 ? 30.731 0.315 -19.935 1.00 90.75 438 LEU A O 1
ATOM 3419 N N . ALA A 1 439 ? 32.436 -0.223 -18.577 1.00 90.81 439 ALA A N 1
ATOM 3420 C CA . ALA A 1 439 ? 32.243 -1.669 -18.685 1.00 90.81 439 ALA A CA 1
ATOM 3421 C C . ALA A 1 439 ? 30.880 -2.140 -18.134 1.00 90.81 439 ALA A C 1
ATOM 3423 O O . ALA A 1 439 ? 30.412 -3.216 -18.495 1.00 90.81 439 ALA A O 1
ATOM 3424 N N . GLY A 1 440 ? 30.203 -1.333 -17.304 1.00 87.56 440 GLY A N 1
ATOM 3425 C CA . GLY A 1 440 ? 28.852 -1.616 -16.805 1.00 87.56 440 GLY A CA 1
ATOM 3426 C C . GLY A 1 440 ? 27.718 -1.278 -17.785 1.00 87.56 440 GLY A C 1
ATOM 3427 O O . GLY A 1 440 ? 26.582 -1.714 -17.584 1.00 87.56 440 GLY A O 1
ATOM 3428 N N . LEU A 1 441 ? 27.983 -0.529 -18.864 1.00 86.69 441 LEU A N 1
ATOM 3429 C CA . LEU A 1 441 ? 26.948 -0.095 -19.816 1.00 86.69 441 LEU A C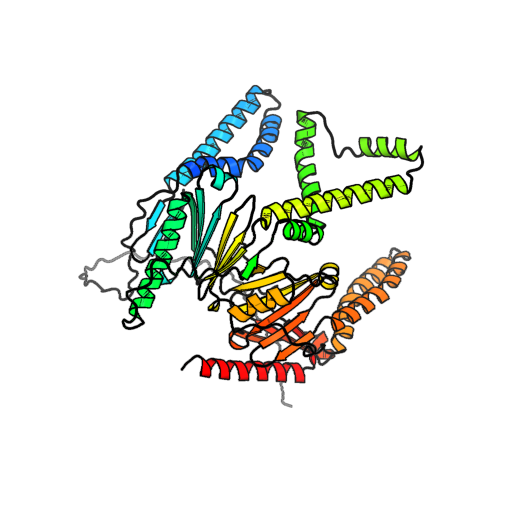A 1
ATOM 3430 C C . LEU A 1 441 ? 26.229 -1.254 -20.545 1.00 86.69 441 LEU A C 1
ATOM 3432 O O . LEU A 1 441 ? 25.005 -1.168 -20.697 1.00 86.69 441 LEU A O 1
ATOM 3436 N N . PRO A 1 442 ? 26.892 -2.363 -20.945 1.00 88.44 442 PRO A N 1
ATOM 3437 C CA . PRO A 1 442 ? 26.208 -3.522 -21.526 1.00 88.44 442 PRO A CA 1
ATOM 3438 C C . PRO A 1 442 ? 25.135 -4.115 -20.603 1.00 88.44 442 PRO A C 1
ATOM 3440 O O . PRO A 1 442 ? 24.060 -4.491 -21.071 1.00 88.44 442 PRO A O 1
ATOM 3443 N N . VAL A 1 443 ? 25.375 -4.125 -19.285 1.00 89.38 443 VAL A N 1
ATOM 3444 C CA . VAL A 1 443 ? 24.401 -4.604 -18.287 1.00 89.38 443 VAL A CA 1
ATOM 3445 C C . VAL A 1 443 ? 23.146 -3.732 -18.306 1.00 89.38 443 VAL A C 1
ATOM 3447 O O . VAL A 1 443 ? 22.028 -4.244 -18.287 1.00 89.38 443 VAL A O 1
ATOM 3450 N N . VAL A 1 444 ? 23.302 -2.412 -18.421 1.00 86.06 444 VAL A N 1
ATOM 3451 C CA . VAL A 1 444 ? 22.169 -1.480 -18.528 1.00 86.06 444 VAL A CA 1
ATOM 3452 C C . VAL A 1 444 ? 21.370 -1.717 -19.816 1.00 86.06 444 VAL A C 1
ATOM 3454 O O . VAL A 1 444 ? 20.135 -1.679 -19.788 1.00 86.06 444 VAL A O 1
ATOM 3457 N N . GLY A 1 445 ? 22.051 -2.011 -20.928 1.00 85.50 445 GLY A N 1
ATOM 3458 C CA . GLY A 1 445 ? 21.406 -2.393 -22.186 1.00 85.50 445 GLY A CA 1
ATOM 3459 C C . GLY A 1 445 ? 20.608 -3.693 -22.075 1.00 85.50 445 GLY A C 1
ATOM 3460 O O . GLY A 1 445 ? 19.447 -3.744 -22.490 1.00 85.50 445 GLY A O 1
ATOM 3461 N N . LEU A 1 446 ? 21.176 -4.712 -21.426 1.00 90.12 446 LEU A N 1
ATOM 3462 C CA . LEU A 1 446 ? 20.487 -5.970 -21.140 1.00 90.12 446 LEU A CA 1
ATOM 3463 C C . LEU A 1 446 ? 19.240 -5.742 -20.273 1.00 90.12 446 LEU A C 1
ATOM 3465 O O . LEU A 1 446 ? 18.164 -6.245 -20.594 1.00 90.12 446 LEU A O 1
ATOM 3469 N N . VAL A 1 447 ? 19.343 -4.924 -19.221 1.00 90.12 447 VAL A N 1
ATOM 3470 C CA . VAL A 1 447 ? 18.198 -4.561 -18.370 1.00 90.12 447 VAL A CA 1
ATOM 3471 C C . VAL A 1 447 ? 17.087 -3.893 -19.190 1.00 90.12 447 VAL A C 1
ATOM 3473 O O . VAL A 1 447 ? 15.918 -4.225 -19.000 1.00 90.12 447 VAL A O 1
ATOM 3476 N N . ALA A 1 448 ? 17.416 -2.998 -20.127 1.00 88.94 448 ALA A N 1
ATOM 3477 C CA . ALA A 1 448 ? 16.431 -2.360 -21.008 1.00 88.94 448 ALA A CA 1
ATOM 3478 C C . ALA A 1 448 ? 15.724 -3.364 -21.942 1.00 88.94 448 ALA A C 1
ATOM 3480 O O . ALA A 1 448 ? 14.514 -3.262 -22.169 1.00 88.94 448 ALA A O 1
ATOM 3481 N N . ALA A 1 449 ? 16.451 -4.358 -22.460 1.00 89.75 449 ALA A N 1
ATOM 3482 C CA . ALA A 1 449 ? 15.875 -5.428 -23.274 1.00 89.75 449 ALA A CA 1
ATOM 3483 C C . ALA A 1 449 ? 14.944 -6.337 -22.452 1.00 89.75 449 ALA A C 1
ATOM 3485 O O . ALA A 1 449 ? 13.842 -6.677 -22.896 1.00 89.75 449 ALA A O 1
ATOM 3486 N N . ILE A 1 450 ? 15.355 -6.683 -21.227 1.00 91.81 450 ILE A N 1
ATOM 3487 C CA . ILE A 1 450 ? 14.541 -7.463 -20.291 1.00 91.81 450 ILE A CA 1
ATOM 3488 C C . ILE A 1 450 ? 13.272 -6.685 -19.926 1.00 91.81 450 ILE A C 1
ATOM 3490 O O . ILE A 1 450 ? 12.186 -7.252 -19.987 1.00 91.81 450 ILE A O 1
ATOM 3494 N N . GLU A 1 451 ? 13.356 -5.387 -19.627 1.00 91.19 451 GLU A N 1
ATOM 3495 C CA . GLU A 1 451 ? 12.183 -4.558 -19.311 1.00 91.19 451 GLU A CA 1
ATOM 3496 C C . GLU A 1 451 ? 11.089 -4.642 -20.374 1.00 91.19 451 GLU A C 1
ATOM 3498 O O . GLU A 1 451 ? 9.923 -4.861 -20.033 1.00 91.19 451 GLU A O 1
ATOM 3503 N N . ARG A 1 452 ? 11.458 -4.575 -21.659 1.00 93.25 452 ARG A N 1
ATOM 3504 C CA . ARG A 1 452 ? 10.497 -4.728 -22.756 1.00 93.25 452 ARG A CA 1
ATOM 3505 C C . ARG A 1 452 ? 9.777 -6.078 -22.709 1.00 93.25 452 ARG A C 1
ATOM 3507 O O . ARG A 1 452 ? 8.568 -6.129 -22.916 1.00 93.25 452 ARG A O 1
ATOM 3514 N N . ARG A 1 453 ? 10.487 -7.177 -22.430 1.00 90.94 453 ARG A N 1
ATOM 3515 C CA . ARG A 1 453 ? 9.902 -8.534 -22.398 1.00 90.94 453 ARG A CA 1
ATOM 3516 C C . ARG A 1 453 ? 8.820 -8.686 -21.322 1.00 90.94 453 ARG A C 1
ATOM 3518 O O . ARG A 1 453 ? 7.928 -9.532 -21.469 1.00 90.94 453 ARG A O 1
ATOM 3525 N N . PHE A 1 454 ? 8.908 -7.888 -20.260 1.00 90.50 454 PHE A N 1
ATOM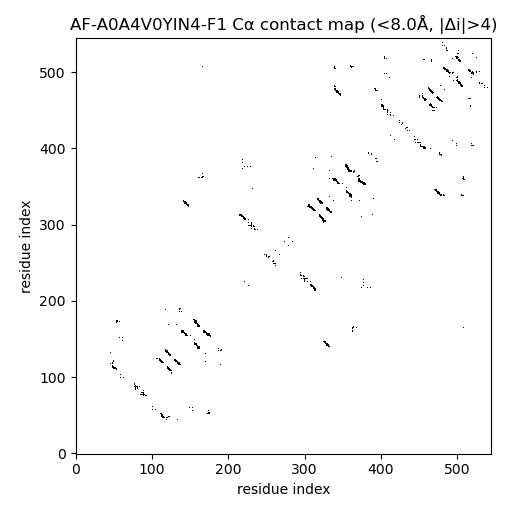 3526 C CA . PHE A 1 454 ? 7.977 -7.888 -19.133 1.00 90.50 454 PHE A CA 1
ATOM 3527 C C . PHE A 1 454 ? 6.920 -6.777 -19.212 1.00 90.50 454 PHE A C 1
ATOM 3529 O O . PHE A 1 454 ? 5.934 -6.849 -18.478 1.00 90.50 454 PHE A O 1
ATOM 3536 N N . HIS A 1 455 ? 7.070 -5.790 -20.105 1.00 94.06 455 HIS A N 1
ATOM 3537 C CA . HIS A 1 455 ? 6.029 -4.798 -20.379 1.00 94.06 455 HIS A CA 1
ATOM 3538 C C . HIS A 1 455 ? 5.078 -5.314 -21.459 1.00 94.06 455 HIS A C 1
ATOM 3540 O O . HIS A 1 455 ? 5.398 -5.322 -22.651 1.00 94.06 455 HIS A O 1
ATOM 3546 N N . ARG A 1 456 ? 3.900 -5.765 -21.027 1.00 94.06 456 ARG A N 1
ATOM 3547 C CA . ARG A 1 456 ? 2.881 -6.344 -21.902 1.00 94.06 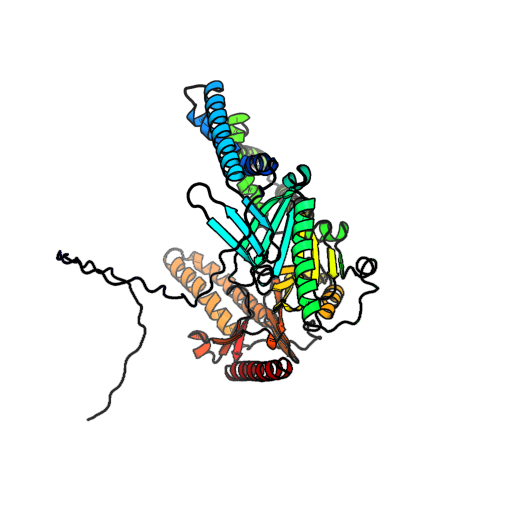456 ARG A CA 1
ATOM 3548 C C . ARG A 1 456 ? 1.509 -5.735 -21.660 1.00 94.06 456 ARG A C 1
ATOM 3550 O O . ARG A 1 456 ? 1.255 -5.197 -20.586 1.00 94.06 456 ARG A O 1
ATOM 3557 N N . TYR A 1 457 ? 0.625 -5.834 -22.639 1.00 94.88 457 TYR A N 1
ATOM 3558 C CA . TYR A 1 457 ? -0.748 -5.360 -22.532 1.00 94.88 457 TYR A CA 1
ATOM 3559 C C . TYR A 1 457 ? -1.697 -6.215 -23.374 1.00 94.88 457 TYR A C 1
ATOM 3561 O O . TYR A 1 457 ? -1.268 -6.876 -24.316 1.00 94.88 457 TYR A O 1
ATOM 3569 N N . ALA A 1 458 ? -2.981 -6.202 -23.037 1.00 94.56 458 ALA A N 1
ATOM 3570 C CA . ALA A 1 458 ? -4.047 -6.746 -23.875 1.00 94.56 458 ALA A CA 1
ATOM 3571 C C . ALA A 1 458 ? -5.353 -6.017 -23.575 1.00 94.56 458 ALA A C 1
ATOM 3573 O O . ALA A 1 458 ? -5.604 -5.666 -22.426 1.00 94.56 458 ALA A O 1
ATOM 3574 N N . LEU A 1 459 ? -6.177 -5.811 -24.596 1.00 93.06 459 LEU A N 1
ATOM 3575 C CA . LEU A 1 459 ? -7.554 -5.359 -24.440 1.00 93.06 459 LEU A CA 1
ATOM 3576 C C . LEU A 1 459 ? -8.461 -6.511 -24.881 1.00 93.06 459 LEU A C 1
ATOM 3578 O O . LEU A 1 459 ? -8.545 -6.797 -26.073 1.00 93.06 459 LEU A O 1
ATOM 3582 N N . ASP A 1 460 ? -9.095 -7.182 -23.926 1.00 91.06 460 ASP A N 1
ATOM 3583 C CA . ASP A 1 460 ? -9.898 -8.386 -24.153 1.00 91.06 460 ASP A CA 1
ATOM 3584 C C . ASP A 1 460 ? -11.302 -8.199 -23.556 1.00 91.06 460 ASP A C 1
ATOM 3586 O O . ASP A 1 460 ? -11.475 -8.054 -22.342 1.00 91.06 460 ASP A O 1
ATOM 3590 N N . GLY A 1 461 ? -12.314 -8.147 -24.425 1.00 88.62 461 GLY A N 1
ATOM 3591 C CA . GLY A 1 461 ? -13.672 -7.740 -24.057 1.00 88.62 461 GLY A CA 1
ATOM 3592 C C . GLY A 1 461 ? -13.706 -6.357 -23.392 1.00 88.62 461 GLY A C 1
ATOM 3593 O O . GLY A 1 461 ? -13.085 -5.405 -23.862 1.00 88.62 461 GLY A O 1
ATOM 3594 N N . ASP A 1 462 ? -14.400 -6.236 -22.264 1.00 90.69 462 ASP A N 1
ATOM 3595 C CA . ASP A 1 462 ? -14.492 -4.982 -21.503 1.00 90.69 462 ASP A CA 1
ATOM 3596 C C . ASP A 1 462 ? -13.338 -4.807 -20.481 1.00 90.69 462 ASP A C 1
ATOM 3598 O O . ASP A 1 462 ? -13.432 -3.968 -19.581 1.00 90.69 462 ASP A O 1
ATOM 3602 N N . LEU A 1 463 ? -12.235 -5.564 -20.613 1.00 92.94 463 LEU A N 1
ATOM 3603 C CA . LEU A 1 463 ? -11.079 -5.534 -19.708 1.00 92.94 463 LEU A CA 1
ATOM 3604 C C . LEU A 1 463 ? -9.771 -5.165 -20.414 1.00 92.94 463 LEU A C 1
ATOM 3606 O O . LEU A 1 463 ? -9.399 -5.728 -21.443 1.00 92.94 463 LEU A O 1
ATOM 3610 N N . LEU A 1 464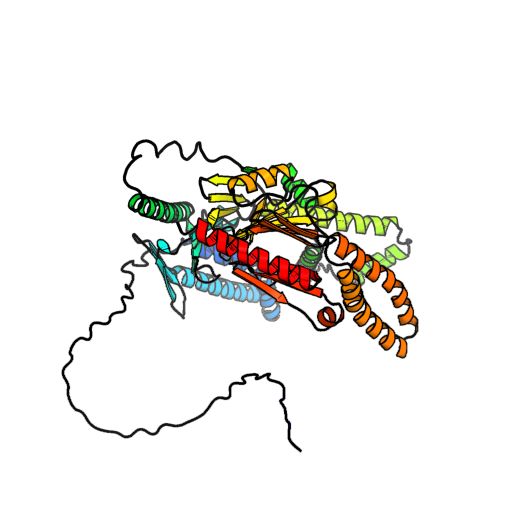 ? -9.024 -4.255 -19.796 1.00 94.19 464 LEU A N 1
ATOM 3611 C CA . LEU A 1 464 ? -7.654 -3.927 -20.160 1.00 94.19 464 LEU A CA 1
ATOM 3612 C C . LEU A 1 464 ? -6.679 -4.530 -19.150 1.00 94.19 464 LEU A C 1
ATOM 3614 O O . LEU A 1 464 ? -6.727 -4.244 -17.953 1.00 94.19 464 LEU A O 1
ATOM 3618 N N . PHE A 1 465 ? -5.730 -5.293 -19.671 1.00 95.12 465 PHE A N 1
ATOM 3619 C CA . PHE A 1 465 ? -4.616 -5.865 -18.940 1.00 95.12 465 PHE A CA 1
ATOM 3620 C C . PHE A 1 465 ? -3.344 -5.079 -19.223 1.00 95.12 465 PHE A C 1
ATOM 3622 O O . PHE A 1 465 ? -2.985 -4.868 -20.382 1.00 95.12 465 PHE A O 1
ATOM 3629 N N . VAL A 1 466 ? -2.618 -4.690 -18.176 1.00 94.56 466 VAL A N 1
ATOM 3630 C CA . VAL A 1 466 ? -1.292 -4.069 -18.306 1.00 94.56 466 VAL A CA 1
ATOM 3631 C C . VAL A 1 466 ? -0.328 -4.758 -17.351 1.00 94.56 466 VAL A C 1
ATOM 3633 O O . VAL A 1 466 ? -0.477 -4.658 -16.140 1.00 94.56 466 VAL A O 1
ATOM 3636 N N . ALA A 1 467 ? 0.678 -5.446 -17.881 1.00 93.38 467 ALA A N 1
ATOM 3637 C CA . ALA A 1 467 ? 1.750 -6.064 -17.112 1.00 93.38 467 ALA A CA 1
ATOM 3638 C C . ALA A 1 467 ? 3.037 -5.239 -17.242 1.00 93.38 467 ALA A C 1
ATOM 3640 O O . ALA A 1 467 ? 3.425 -4.877 -18.352 1.00 93.38 467 ALA A O 1
ATOM 3641 N N . ARG A 1 468 ? 3.719 -4.940 -16.130 1.00 91.50 468 ARG A N 1
ATOM 3642 C CA . ARG A 1 468 ? 5.000 -4.211 -16.133 1.00 91.50 468 ARG A CA 1
ATOM 3643 C C . ARG A 1 468 ? 5.916 -4.610 -14.979 1.00 91.50 468 ARG A C 1
ATOM 3645 O O . ARG A 1 468 ? 5.443 -5.015 -13.922 1.00 91.50 468 ARG A O 1
ATOM 3652 N N . GLY A 1 469 ? 7.215 -4.377 -15.153 1.00 90.62 469 GLY A N 1
ATOM 3653 C CA . GLY A 1 469 ? 8.238 -4.573 -14.120 1.00 90.62 469 GLY A CA 1
ATOM 3654 C C . GLY A 1 469 ? 8.953 -5.923 -14.214 1.00 90.62 469 GLY A C 1
ATOM 3655 O O . GLY A 1 469 ? 8.356 -6.931 -14.580 1.00 90.62 469 GLY A O 1
ATOM 3656 N N . VAL A 1 470 ? 10.255 -5.911 -13.908 1.00 89.06 470 VAL A N 1
ATOM 3657 C CA . VAL A 1 470 ? 11.157 -7.068 -14.065 1.00 89.06 470 VAL A CA 1
ATOM 3658 C C . VAL A 1 470 ? 11.288 -7.851 -12.759 1.00 89.06 470 VAL A C 1
ATOM 3660 O O . VAL A 1 470 ? 10.859 -8.995 -12.682 1.00 89.06 470 VAL A O 1
ATOM 3663 N N . LEU A 1 471 ? 11.843 -7.223 -11.715 1.00 89.62 471 LEU A N 1
ATOM 3664 C CA . LEU A 1 471 ? 12.039 -7.865 -10.405 1.00 89.62 471 LEU A CA 1
ATOM 3665 C C . LEU A 1 471 ? 10.723 -8.061 -9.645 1.00 89.62 471 LEU A C 1
ATOM 3667 O O . LEU A 1 471 ? 10.550 -9.038 -8.920 1.00 89.62 471 LEU A O 1
ATOM 3671 N N . LYS A 1 472 ? 9.807 -7.106 -9.816 1.00 90.62 472 LYS A N 1
ATOM 3672 C CA . LYS A 1 472 ? 8.436 -7.138 -9.313 1.00 90.62 472 LYS A CA 1
ATOM 3673 C C . LYS A 1 472 ? 7.516 -6.925 -10.499 1.00 90.62 472 LYS A C 1
ATOM 3675 O O . LYS A 1 472 ? 7.450 -5.818 -11.037 1.00 90.62 472 LYS A O 1
ATOM 3680 N N . GLN A 1 473 ? 6.870 -7.996 -10.931 1.00 91.88 473 GLN A N 1
ATOM 3681 C CA . GLN A 1 473 ? 5.910 -7.963 -12.016 1.00 91.88 473 GLN A CA 1
ATOM 3682 C C . GLN A 1 473 ? 4.556 -7.538 -11.457 1.00 91.88 473 GLN A C 1
ATOM 3684 O O . GLN A 1 473 ? 4.057 -8.116 -10.496 1.00 91.88 473 GLN A O 1
ATOM 3689 N N . ARG A 1 474 ? 3.977 -6.513 -12.069 1.00 92.94 474 ARG A N 1
ATOM 3690 C CA . ARG A 1 474 ? 2.715 -5.890 -11.678 1.00 92.94 474 ARG A CA 1
ATOM 3691 C C . ARG A 1 474 ? 1.739 -6.032 -12.827 1.00 92.94 474 ARG A C 1
ATOM 3693 O O . ARG A 1 474 ? 2.046 -5.561 -13.92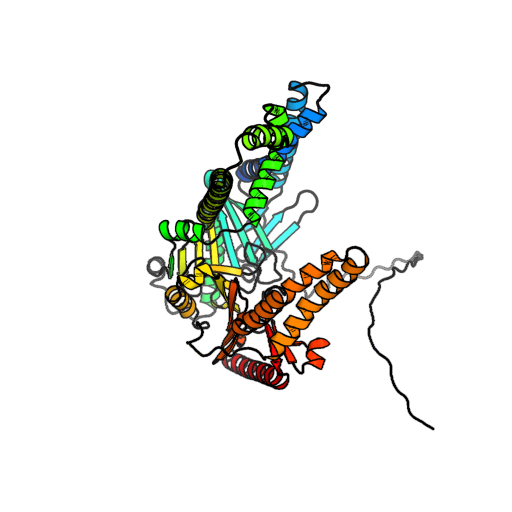0 1.00 92.94 474 ARG A O 1
ATOM 3700 N N . LEU A 1 475 ? 0.606 -6.665 -12.583 1.00 94.00 475 LEU A N 1
ATOM 3701 C CA . LEU A 1 475 ? -0.489 -6.849 -13.519 1.00 94.00 475 LEU A CA 1
ATOM 3702 C C . LEU A 1 475 ? -1.687 -6.028 -13.041 1.00 94.00 475 LEU A C 1
ATOM 3704 O O . LEU A 1 475 ? -2.234 -6.258 -11.968 1.00 94.00 475 LEU A O 1
ATOM 3708 N N . PHE A 1 476 ? -2.081 -5.070 -13.864 1.00 93.75 476 PHE A N 1
ATOM 3709 C CA . PHE A 1 476 ? -3.276 -4.262 -13.693 1.00 93.75 476 PHE A CA 1
ATOM 3710 C C . PHE A 1 476 ? -4.404 -4.881 -14.517 1.00 93.75 476 PHE A C 1
ATOM 3712 O O . PHE A 1 476 ? -4.213 -5.108 -15.714 1.00 93.75 476 PHE A O 1
ATOM 3719 N N . VAL A 1 477 ? -5.553 -5.125 -13.892 1.00 94.12 477 VAL A N 1
ATOM 3720 C CA . VAL A 1 477 ? -6.795 -5.567 -14.536 1.00 94.12 477 VAL A CA 1
ATOM 3721 C C . VAL A 1 477 ? -7.819 -4.446 -14.390 1.00 94.12 477 VAL A C 1
ATOM 3723 O O . VAL A 1 477 ? -8.330 -4.200 -13.296 1.00 94.12 477 VAL A O 1
ATOM 3726 N N . VAL A 1 478 ? -8.072 -3.727 -15.484 1.00 93.25 478 VAL A N 1
ATOM 3727 C CA . VAL A 1 478 ? -8.884 -2.503 -15.497 1.00 93.25 478 VAL A CA 1
ATOM 3728 C C . VAL A 1 478 ? -10.130 -2.708 -16.362 1.00 93.25 478 VAL A C 1
ATOM 3730 O O . VAL A 1 478 ? -10.000 -2.820 -17.582 1.00 93.25 478 VAL A O 1
ATOM 3733 N N . PRO A 1 479 ? -11.342 -2.686 -15.792 1.00 93.44 479 PRO A N 1
ATOM 3734 C CA . PRO A 1 479 ? -12.568 -2.611 -16.567 1.00 93.44 479 PRO A CA 1
ATOM 3735 C C . PRO A 1 479 ? -12.648 -1.289 -17.328 1.00 93.44 479 PRO A C 1
ATOM 3737 O O . PRO A 1 479 ? -12.446 -0.216 -16.757 1.00 93.44 479 PRO A O 1
ATOM 3740 N N . VAL A 1 480 ? -13.015 -1.342 -18.606 1.00 92.75 480 VAL A N 1
ATOM 3741 C CA . VAL A 1 480 ? -13.155 -0.155 -19.464 1.00 92.75 480 VAL A CA 1
ATOM 3742 C C . VAL A 1 480 ? -14.167 0.844 -18.889 1.00 92.75 480 VAL A C 1
ATOM 3744 O O . VAL A 1 480 ? -13.954 2.055 -18.951 1.00 92.75 480 VAL A O 1
ATOM 3747 N N . ALA A 1 481 ? -15.230 0.353 -18.246 1.00 89.75 481 ALA A N 1
ATOM 3748 C CA . ALA A 1 481 ? -16.232 1.189 -17.581 1.00 89.75 481 ALA A CA 1
ATOM 3749 C C . ALA A 1 481 ? -15.670 2.016 -16.403 1.00 89.75 481 ALA A C 1
ATOM 3751 O O . ALA A 1 481 ? -16.195 3.089 -16.107 1.00 89.75 481 ALA A O 1
ATOM 3752 N N . SER A 1 482 ? -14.598 1.541 -15.761 1.00 88.44 482 SER A N 1
ATOM 3753 C CA . SER A 1 482 ? -13.961 2.178 -14.599 1.00 88.44 482 SER A CA 1
ATOM 3754 C C . SER A 1 482 ? -12.881 3.203 -14.971 1.00 88.44 482 SER A C 1
ATOM 3756 O O . SER A 1 482 ? -12.447 3.991 -14.128 1.00 88.44 482 SER A O 1
ATOM 3758 N N . MET A 1 483 ? -12.457 3.243 -16.238 1.00 90.81 483 MET A N 1
ATOM 3759 C CA . MET A 1 483 ? -11.512 4.245 -16.740 1.00 90.81 483 MET A CA 1
ATOM 3760 C C . MET A 1 483 ? -12.185 5.612 -16.778 1.00 90.81 483 MET A C 1
ATOM 3762 O O . MET A 1 483 ? -13.280 5.726 -17.308 1.00 90.81 483 MET A O 1
ATOM 3766 N N . GLN A 1 484 ? -11.555 6.654 -16.240 1.00 88.38 484 GLN A N 1
ATOM 3767 C CA . GLN A 1 484 ? -12.056 8.031 -16.245 1.00 88.38 484 GLN A CA 1
ATOM 3768 C C . GLN A 1 484 ? -11.500 8.852 -17.402 1.00 88.38 484 GLN A C 1
ATOM 3770 O O . GLN A 1 484 ? -12.269 9.535 -18.081 1.00 88.38 484 GLN A O 1
ATOM 3775 N N . THR A 1 485 ? -10.200 8.736 -17.650 1.00 89.31 485 THR A N 1
ATOM 3776 C CA . THR A 1 485 ? -9.505 9.458 -18.715 1.00 89.31 485 THR A CA 1
ATOM 3777 C C . THR A 1 485 ? -8.506 8.524 -19.374 1.00 89.31 485 THR A C 1
ATOM 3779 O O . THR A 1 485 ? -7.829 7.743 -18.705 1.00 89.31 485 THR A O 1
ATOM 3782 N N . VAL A 1 486 ? -8.416 8.612 -20.699 1.00 92.69 486 VAL A N 1
ATOM 3783 C CA . VAL A 1 486 ? -7.373 7.957 -21.486 1.00 92.69 486 VAL A CA 1
ATOM 3784 C C . VAL A 1 486 ? -6.586 9.060 -22.169 1.00 92.69 486 VAL A C 1
ATOM 3786 O O . VAL A 1 486 ? -7.132 9.786 -22.999 1.00 92.69 486 VAL A O 1
ATOM 3789 N N . SER A 1 487 ? -5.319 9.218 -21.800 1.00 92.88 487 SER A N 1
ATOM 3790 C CA . SER A 1 487 ? -4.455 10.252 -22.363 1.00 92.88 487 SER A CA 1
ATOM 3791 C C . SER A 1 487 ? -3.294 9.638 -23.134 1.00 92.88 487 SER A C 1
ATOM 3793 O O . SER A 1 487 ? -2.718 8.619 -22.748 1.00 92.88 487 SER A O 1
ATOM 3795 N N . ILE A 1 488 ? -2.949 10.265 -24.258 1.00 95.75 488 ILE A N 1
ATOM 3796 C CA . ILE A 1 488 ? -1.781 9.898 -25.056 1.00 95.75 488 ILE A CA 1
ATOM 3797 C C . ILE A 1 488 ? -0.699 10.934 -24.782 1.00 95.75 488 ILE A C 1
ATOM 3799 O O . ILE A 1 488 ? -0.817 12.096 -25.167 1.00 95.75 488 ILE A O 1
ATOM 3803 N N . VAL A 1 489 ? 0.374 10.504 -24.126 1.00 94.31 489 VAL A N 1
ATOM 3804 C CA . VAL A 1 489 ? 1.497 11.364 -23.755 1.00 94.31 489 VAL A CA 1
ATOM 3805 C C . VAL A 1 489 ? 2.692 11.056 -24.643 1.00 94.31 489 VAL A C 1
ATOM 3807 O O . VAL A 1 489 ? 3.054 9.896 -24.859 1.00 94.31 489 VAL A O 1
ATOM 3810 N N . ARG A 1 490 ? 3.327 12.113 -25.160 1.00 95.44 490 ARG A N 1
ATOM 3811 C CA . ARG A 1 490 ? 4.475 11.993 -26.058 1.00 95.44 490 ARG A CA 1
ATOM 3812 C C . ARG A 1 490 ? 5.574 12.996 -25.720 1.00 95.44 490 ARG A C 1
ATOM 3814 O O . ARG A 1 490 ? 5.533 14.161 -26.116 1.00 95.44 490 ARG A O 1
ATOM 3821 N N . GLY A 1 491 ? 6.598 12.521 -25.014 1.00 94.00 491 GLY A N 1
ATOM 3822 C CA . GLY A 1 491 ? 7.803 13.303 -24.729 1.00 94.00 491 GLY A CA 1
ATOM 3823 C C . GLY A 1 491 ? 8.634 13.610 -25.984 1.00 94.00 491 GLY A C 1
ATOM 3824 O O . GLY A 1 491 ? 8.385 13.073 -27.063 1.00 94.00 491 GLY A O 1
ATOM 3825 N N . TRP A 1 492 ? 9.663 14.452 -25.847 1.00 95.06 492 TRP A N 1
ATOM 3826 C CA . TRP A 1 492 ? 10.560 14.817 -26.958 1.00 95.06 492 TRP A CA 1
ATOM 3827 C C . TRP A 1 492 ? 11.223 13.593 -27.617 1.00 95.06 492 TRP A C 1
ATOM 3829 O O . TRP A 1 492 ? 11.159 13.427 -28.834 1.00 95.06 492 TRP A O 1
ATOM 3839 N N . LEU A 1 493 ? 11.764 12.669 -26.817 1.00 94.12 493 LEU A N 1
ATOM 3840 C CA . LEU A 1 493 ? 12.414 11.464 -27.341 1.00 94.12 493 LEU A CA 1
ATOM 3841 C C . LEU A 1 493 ? 11.412 10.505 -28.010 1.00 94.12 493 LEU A C 1
ATOM 3843 O O . LEU A 1 493 ? 11.686 9.934 -29.059 1.00 94.12 493 LEU A O 1
ATOM 3847 N N . GLN A 1 494 ? 10.206 10.383 -27.452 1.00 95.75 494 GLN A N 1
ATOM 3848 C CA . GLN A 1 494 ? 9.120 9.595 -28.047 1.00 95.75 494 GLN A CA 1
ATOM 3849 C C . GLN A 1 494 ? 8.631 10.199 -29.377 1.00 95.75 494 GLN A C 1
ATOM 3851 O O . GLN A 1 494 ? 8.250 9.470 -30.298 1.00 95.75 494 GLN A O 1
ATOM 3856 N N . ARG A 1 495 ? 8.697 11.534 -29.517 1.00 95.25 495 ARG A N 1
ATOM 3857 C CA . ARG A 1 495 ? 8.454 12.229 -30.787 1.00 95.25 495 ARG A CA 1
ATOM 3858 C C . ARG A 1 495 ? 9.439 11.807 -31.870 1.00 95.25 495 ARG A C 1
ATOM 3860 O O . ARG A 1 495 ? 9.003 11.419 -32.949 1.00 95.25 495 ARG A O 1
ATOM 3867 N N . ARG A 1 496 ? 10.731 11.772 -31.552 1.00 95.50 496 ARG A N 1
ATOM 3868 C CA . ARG A 1 496 ? 11.770 11.305 -32.482 1.00 95.50 496 ARG A CA 1
ATOM 3869 C C . ARG A 1 496 ? 11.659 9.814 -32.807 1.00 95.50 496 ARG A C 1
ATOM 3871 O O . ARG A 1 496 ? 11.835 9.434 -33.953 1.00 95.50 496 ARG A O 1
ATOM 3878 N N . LEU A 1 497 ? 11.291 8.985 -31.832 1.00 94.56 497 LEU A N 1
ATOM 3879 C CA . LEU A 1 497 ? 11.170 7.533 -32.005 1.00 94.56 497 LEU A CA 1
ATOM 3880 C C . LEU A 1 497 ? 9.813 7.075 -32.577 1.00 94.56 497 LEU A C 1
ATOM 3882 O O . LEU A 1 497 ? 9.565 5.877 -32.676 1.00 94.56 497 LEU A O 1
ATOM 3886 N N . GLY A 1 498 ? 8.884 7.970 -32.927 1.00 95.25 498 GLY A N 1
ATOM 3887 C CA . GLY A 1 498 ? 7.588 7.538 -33.481 1.00 95.25 498 GLY A CA 1
ATOM 3888 C C . GLY A 1 498 ? 6.697 6.740 -32.508 1.00 95.25 498 GLY A C 1
ATOM 3889 O O . GLY A 1 498 ? 5.840 5.988 -32.962 1.00 95.25 498 GLY A O 1
ATOM 3890 N N . VAL A 1 499 ? 6.914 6.859 -31.193 1.00 96.56 499 VAL A N 1
ATOM 3891 C CA . VAL A 1 499 ? 6.136 6.154 -30.154 1.00 96.56 499 VAL A CA 1
ATOM 3892 C C . VAL A 1 499 ? 5.374 7.125 -29.259 1.00 96.56 499 VAL A C 1
ATOM 3894 O O . VAL A 1 499 ? 5.653 8.324 -29.275 1.00 96.56 499 VAL A O 1
ATOM 3897 N N . ALA A 1 500 ? 4.426 6.616 -28.478 1.00 96.69 500 ALA A N 1
ATOM 3898 C CA . ALA A 1 500 ? 3.683 7.339 -27.453 1.00 96.69 500 ALA A CA 1
ATOM 3899 C C . ALA A 1 500 ? 3.364 6.425 -26.257 1.00 96.69 500 ALA A C 1
ATOM 3901 O O . ALA A 1 500 ? 3.433 5.200 -26.357 1.00 96.69 500 ALA A O 1
ATOM 3902 N N . SER A 1 501 ? 3.025 7.023 -25.118 1.00 95.81 501 SER A N 1
ATOM 3903 C CA . SER A 1 501 ? 2.506 6.305 -23.952 1.00 95.81 501 SER A CA 1
ATOM 3904 C C . SER A 1 501 ? 1.004 6.530 -23.828 1.00 95.81 501 SER A C 1
ATOM 3906 O O . SER A 1 501 ? 0.551 7.664 -23.963 1.00 95.81 501 SER A O 1
ATOM 3908 N N . VAL A 1 502 ? 0.253 5.478 -23.516 1.00 95.62 502 VAL A N 1
ATOM 3909 C CA . VAL A 1 502 ? -1.165 5.561 -23.151 1.00 95.62 502 VAL A CA 1
ATOM 3910 C C . VAL A 1 502 ? -1.258 5.501 -21.630 1.00 95.62 502 VAL A C 1
ATOM 3912 O O . VAL A 1 502 ? -0.814 4.525 -21.017 1.00 95.62 502 VAL A O 1
ATOM 3915 N N . MET A 1 503 ? -1.783 6.557 -21.016 1.00 93.00 503 MET A N 1
ATOM 3916 C CA . MET A 1 503 ? -2.024 6.628 -19.577 1.00 93.00 503 MET A CA 1
ATOM 3917 C C . MET A 1 503 ? -3.518 6.496 -19.313 1.00 93.00 503 MET A C 1
ATOM 3919 O O . MET A 1 503 ? -4.327 7.171 -19.953 1.00 93.00 503 MET A O 1
ATOM 3923 N N . ILE A 1 504 ? -3.862 5.592 -18.400 1.00 91.69 504 ILE A N 1
ATOM 3924 C CA . ILE A 1 504 ? -5.235 5.334 -17.984 1.00 91.69 504 ILE A CA 1
ATOM 3925 C C . ILE A 1 504 ? -5.377 5.810 -16.546 1.00 91.69 504 ILE A C 1
ATOM 3927 O O . ILE A 1 504 ? -4.687 5.310 -15.657 1.00 91.69 504 ILE A O 1
ATOM 3931 N N . ASP A 1 505 ? -6.299 6.739 -16.332 1.00 88.19 505 ASP A N 1
ATOM 3932 C CA . ASP A 1 505 ? -6.663 7.208 -15.002 1.00 88.19 505 ASP A CA 1
ATOM 3933 C C . ASP A 1 505 ? -7.995 6.581 -14.595 1.00 88.19 505 ASP A C 1
ATOM 3935 O O . ASP A 1 505 ? -8.952 6.575 -15.373 1.00 88.19 505 ASP A O 1
ATOM 3939 N N . THR A 1 506 ? -8.058 6.041 -13.382 1.00 85.38 506 THR A N 1
ATOM 3940 C CA . THR A 1 506 ? -9.274 5.499 -12.763 1.00 85.38 506 THR A CA 1
ATOM 3941 C C . THR A 1 506 ? -9.628 6.314 -11.524 1.00 85.38 506 THR A C 1
ATOM 3943 O O . THR A 1 506 ? -8.771 6.956 -10.914 1.00 85.38 506 THR A O 1
ATOM 3946 N N . ALA A 1 507 ? -10.898 6.280 -11.125 1.00 75.50 507 ALA A N 1
ATOM 3947 C CA . ALA A 1 507 ? -11.329 6.934 -9.894 1.00 75.50 507 ALA A CA 1
ATOM 3948 C C . ALA A 1 507 ? -10.572 6.361 -8.681 1.00 75.50 507 ALA A C 1
ATOM 3950 O O . ALA A 1 507 ? -10.365 5.150 -8.605 1.00 75.50 507 ALA A O 1
ATOM 3951 N N . GLY A 1 508 ? -10.155 7.214 -7.742 1.00 64.88 508 GLY A N 1
ATOM 3952 C CA . GLY A 1 508 ? -9.402 6.778 -6.556 1.00 64.88 508 GLY A CA 1
ATOM 3953 C C . GLY A 1 508 ? -7.946 6.373 -6.833 1.00 64.88 508 GLY A C 1
ATOM 3954 O O . GLY A 1 508 ? -7.256 5.908 -5.925 1.00 64.88 508 GLY A O 1
ATOM 3955 N N . ALA A 1 509 ? -7.441 6.546 -8.064 1.00 62.47 509 ALA A N 1
ATOM 3956 C CA . ALA A 1 509 ? -6.050 6.243 -8.372 1.00 62.47 509 ALA A CA 1
ATOM 3957 C C . ALA A 1 509 ? -5.076 7.349 -7.969 1.00 62.47 509 ALA A C 1
ATOM 3959 O O . ALA A 1 509 ? -5.147 8.479 -8.446 1.00 62.47 509 ALA A O 1
ATOM 3960 N N . SER A 1 510 ? -4.092 6.991 -7.138 1.00 59.97 510 SER A N 1
ATOM 3961 C CA . SER A 1 510 ? -2.903 7.822 -6.951 1.00 59.97 510 SER A CA 1
ATOM 3962 C C . SER A 1 510 ? -2.105 7.872 -8.257 1.00 59.97 510 SER A C 1
ATOM 3964 O O . SER A 1 510 ? -1.733 6.825 -8.796 1.00 59.97 510 SER A O 1
ATOM 3966 N N . LEU A 1 511 ? -1.772 9.086 -8.714 1.00 50.22 511 LEU A N 1
ATOM 3967 C CA . LEU A 1 511 ? -1.028 9.381 -9.953 1.00 50.22 511 LEU A CA 1
ATOM 3968 C C . LEU A 1 511 ? 0.269 8.563 -10.123 1.00 50.22 511 LEU A C 1
ATOM 3970 O O . LEU A 1 511 ? 0.758 8.372 -11.234 1.00 50.22 511 LEU A O 1
ATOM 3974 N N . THR A 1 512 ? 0.849 8.069 -9.026 1.00 52.69 512 THR A N 1
ATOM 3975 C CA . THR A 1 512 ? 2.100 7.292 -9.034 1.00 52.69 512 THR A CA 1
ATOM 3976 C C . THR A 1 512 ? 1.911 5.804 -9.350 1.00 52.69 512 THR A C 1
ATOM 3978 O O . THR A 1 512 ? 2.869 5.132 -9.747 1.00 52.69 512 THR A O 1
ATOM 3981 N N . LYS A 1 513 ? 0.691 5.268 -9.215 1.00 63.00 513 LYS A N 1
ATOM 3982 C CA . LYS A 1 513 ? 0.377 3.843 -9.415 1.00 63.00 513 LYS A CA 1
ATOM 3983 C C . LYS A 1 513 ? -0.663 3.581 -10.508 1.00 63.00 513 LYS A C 1
ATOM 3985 O O . LYS A 1 513 ? -1.097 2.443 -10.638 1.00 63.00 513 LYS A O 1
ATOM 3990 N N . SER A 1 514 ? -0.992 4.566 -11.340 1.00 74.88 514 SER A N 1
ATOM 3991 C CA . SER A 1 514 ? -1.911 4.364 -12.463 1.00 74.88 514 SER A CA 1
ATOM 3992 C C . SER A 1 514 ? -1.368 3.362 -13.506 1.00 74.88 514 SER A C 1
ATOM 3994 O O . SER A 1 514 ? -0.148 3.314 -13.763 1.00 74.88 514 SER A O 1
ATOM 3996 N N . PRO A 1 515 ? -2.251 2.556 -14.126 1.00 86.25 515 PRO A N 1
ATOM 3997 C CA . PRO A 1 515 ? -1.897 1.687 -15.241 1.00 86.25 515 PRO A CA 1
ATOM 3998 C C . PRO A 1 515 ? -1.449 2.522 -16.447 1.00 86.25 515 PRO A C 1
ATOM 4000 O O . PRO A 1 515 ? -2.141 3.427 -16.910 1.00 86.25 515 PRO A O 1
ATOM 4003 N N . SER A 1 516 ? -0.261 2.220 -16.972 1.00 90.88 516 SER A N 1
ATOM 4004 C CA . SER A 1 516 ? 0.289 2.918 -18.135 1.00 90.88 516 SER A CA 1
ATOM 4005 C C . SER A 1 516 ? 0.989 1.965 -19.094 1.00 90.88 516 SER A C 1
ATOM 4007 O O . SER A 1 516 ? 1.799 1.116 -18.700 1.00 90.88 516 SER A O 1
ATOM 4009 N N . ILE A 1 517 ? 0.680 2.127 -20.378 1.00 94.31 517 ILE A N 1
ATOM 4010 C CA . ILE A 1 517 ? 1.289 1.377 -21.472 1.00 94.31 517 ILE A CA 1
ATOM 4011 C C . ILE A 1 517 ? 2.292 2.305 -22.140 1.00 94.31 517 ILE A C 1
ATOM 4013 O O . ILE A 1 517 ? 1.942 3.370 -22.643 1.00 94.31 517 ILE A O 1
ATOM 4017 N N . ILE A 1 518 ? 3.566 1.937 -22.079 1.00 93.31 518 ILE A N 1
ATOM 4018 C CA . ILE A 1 518 ? 4.667 2.844 -22.382 1.00 93.31 518 ILE A CA 1
ATOM 4019 C C . ILE A 1 518 ? 5.329 2.417 -23.692 1.00 93.31 518 ILE A C 1
ATOM 4021 O O . ILE A 1 518 ? 5.752 1.273 -23.827 1.00 93.31 518 ILE A O 1
ATOM 4025 N N . ASP A 1 519 ? 5.501 3.374 -24.604 1.00 94.62 519 ASP A N 1
ATOM 4026 C CA . ASP A 1 519 ? 6.174 3.201 -25.899 1.00 94.62 519 ASP A CA 1
ATOM 4027 C C . ASP A 1 519 ? 5.449 2.253 -26.868 1.00 94.62 519 ASP A C 1
ATOM 4029 O O . ASP A 1 519 ? 6.023 1.305 -27.406 1.00 94.62 519 ASP A O 1
ATOM 4033 N N . LEU A 1 520 ? 4.178 2.547 -27.135 1.00 95.38 520 LEU A N 1
ATOM 4034 C CA . LEU A 1 520 ? 3.451 1.998 -28.279 1.00 95.38 520 LEU A CA 1
ATOM 4035 C C . LEU A 1 520 ? 3.757 2.802 -29.548 1.00 95.38 520 LEU A C 1
ATOM 4037 O O . LEU A 1 520 ? 3.982 4.012 -29.448 1.00 95.38 520 LEU A O 1
ATOM 4041 N N . PRO A 1 521 ? 3.733 2.190 -30.748 1.00 96.44 521 PRO A N 1
ATOM 4042 C CA . PRO A 1 521 ? 3.683 2.955 -31.992 1.00 96.44 521 PRO A CA 1
ATOM 4043 C C . PRO A 1 521 ? 2.508 3.939 -31.952 1.00 96.44 521 PRO A C 1
ATOM 4045 O O . PRO A 1 521 ? 1.451 3.618 -31.410 1.00 96.44 521 PRO A O 1
ATOM 4048 N N . LEU A 1 522 ? 2.691 5.147 -32.491 1.00 95.44 522 LEU A N 1
ATOM 4049 C CA . LEU A 1 522 ? 1.691 6.215 -32.367 1.00 95.44 522 LEU A CA 1
ATOM 4050 C C . LEU A 1 522 ? 0.307 5.807 -32.899 1.00 95.44 522 LEU A C 1
ATOM 4052 O O . LEU A 1 522 ? -0.703 6.134 -32.282 1.00 95.44 522 LEU A O 1
ATOM 4056 N N . GLU A 1 523 ? 0.266 5.092 -34.019 1.00 95.56 523 GLU A N 1
ATOM 4057 C CA . GLU A 1 523 ? -0.975 4.593 -34.620 1.00 95.56 523 GLU A CA 1
ATOM 4058 C C . GLU A 1 523 ? -1.664 3.579 -33.707 1.00 95.56 523 GLU A C 1
ATOM 4060 O O . GLU A 1 523 ? -2.830 3.759 -33.369 1.00 95.56 523 GLU A O 1
ATOM 4065 N N . THR A 1 524 ? -0.922 2.596 -33.190 1.00 95.25 524 THR A N 1
ATOM 4066 C CA . THR A 1 524 ? -1.436 1.617 -32.221 1.00 95.25 524 THR A CA 1
ATOM 4067 C C . THR A 1 524 ? -1.944 2.287 -30.946 1.00 95.25 524 THR A C 1
ATOM 4069 O O . THR A 1 524 ? -2.986 1.906 -30.427 1.00 95.25 524 THR A O 1
ATOM 4072 N N . ALA A 1 525 ? -1.242 3.307 -30.440 1.00 95.56 525 ALA A N 1
ATOM 4073 C CA . ALA A 1 525 ? -1.674 4.061 -29.264 1.00 95.56 525 ALA A CA 1
ATOM 4074 C C . ALA A 1 525 ? -3.004 4.793 -29.509 1.00 95.56 525 ALA A C 1
ATOM 4076 O O . ALA A 1 525 ? -3.874 4.790 -28.641 1.00 95.56 525 ALA A O 1
ATOM 4077 N N . ARG A 1 526 ? -3.168 5.400 -30.693 1.00 96.31 526 ARG A N 1
ATOM 4078 C CA . ARG A 1 526 ? -4.408 6.078 -31.102 1.00 96.31 526 ARG A CA 1
ATOM 4079 C C . ARG A 1 526 ? -5.555 5.095 -31.290 1.00 96.31 526 ARG A C 1
ATOM 4081 O O . ARG A 1 526 ? -6.627 5.343 -30.754 1.00 96.31 526 ARG A O 1
ATOM 4088 N N . MET A 1 527 ? -5.317 3.984 -31.986 1.00 95.69 527 MET A N 1
ATOM 4089 C CA . MET A 1 527 ? -6.300 2.913 -32.159 1.00 95.69 527 MET A CA 1
ATOM 4090 C C . MET A 1 527 ? -6.753 2.358 -30.812 1.00 95.69 527 MET A C 1
ATOM 4092 O O . MET A 1 527 ? -7.946 2.276 -30.557 1.00 95.69 527 MET A O 1
ATOM 4096 N N . LEU A 1 528 ? -5.811 2.039 -29.920 1.00 95.00 528 LEU A N 1
ATOM 4097 C CA . LEU A 1 528 ? -6.126 1.516 -28.595 1.00 95.00 528 LEU A CA 1
ATOM 4098 C C . LEU A 1 528 ? -6.944 2.520 -27.772 1.00 95.00 528 LEU A C 1
ATOM 4100 O O . LEU A 1 528 ? -7.923 2.138 -27.140 1.00 95.00 528 LEU A O 1
ATOM 4104 N N . ALA A 1 529 ? -6.573 3.803 -27.788 1.00 95.06 529 ALA A N 1
ATOM 4105 C CA . ALA A 1 529 ? -7.324 4.838 -27.081 1.00 95.06 529 ALA A CA 1
ATOM 4106 C C . ALA A 1 529 ? -8.736 5.036 -27.660 1.00 95.06 529 ALA A C 1
ATOM 4108 O O . ALA A 1 529 ? -9.688 5.176 -26.893 1.00 95.06 529 ALA A O 1
ATOM 4109 N N . ALA A 1 530 ? -8.876 5.018 -28.989 1.00 95.00 530 ALA A N 1
ATOM 4110 C CA . ALA A 1 530 ? -10.166 5.113 -29.667 1.00 95.00 530 ALA A CA 1
ATOM 4111 C C . ALA A 1 530 ? -11.062 3.907 -29.349 1.00 95.00 530 ALA A C 1
ATOM 4113 O O . ALA A 1 530 ? -12.228 4.088 -29.010 1.00 95.00 530 ALA A O 1
ATOM 4114 N N . GLU A 1 531 ? -10.502 2.697 -29.363 1.00 95.06 531 GLU A N 1
ATOM 4115 C CA . GLU A 1 531 ? -11.210 1.460 -29.027 1.00 95.06 531 GLU A CA 1
ATOM 4116 C C . GLU A 1 531 ? -11.695 1.465 -27.571 1.00 95.06 531 GLU A C 1
ATOM 4118 O O . GLU A 1 531 ? -12.855 1.164 -27.289 1.00 95.06 531 GLU A O 1
ATOM 4123 N N . ILE A 1 532 ? -10.838 1.879 -26.631 1.00 94.50 532 ILE A N 1
ATOM 4124 C CA . ILE A 1 532 ? -11.220 2.033 -25.222 1.00 94.50 532 ILE A CA 1
ATOM 4125 C C . ILE A 1 532 ? -12.346 3.067 -25.079 1.00 94.50 532 ILE A C 1
ATOM 4127 O O . ILE A 1 532 ? -13.311 2.829 -24.350 1.00 94.50 532 ILE A O 1
ATOM 4131 N N . ALA A 1 533 ? -12.255 4.205 -25.774 1.00 92.50 533 ALA A N 1
ATOM 4132 C CA . ALA A 1 533 ? -13.291 5.235 -25.741 1.00 92.50 533 ALA A CA 1
ATOM 4133 C C . ALA A 1 533 ? -14.629 4.719 -26.299 1.00 92.50 533 ALA A C 1
ATOM 4135 O O . ALA A 1 533 ? -15.671 4.931 -25.676 1.00 92.50 533 ALA A O 1
ATOM 4136 N N . ALA A 1 534 ? -14.602 3.989 -27.417 1.00 92.88 534 ALA A N 1
ATOM 4137 C CA . ALA A 1 534 ? -15.782 3.386 -28.029 1.00 92.88 534 ALA A CA 1
ATOM 4138 C C . ALA A 1 534 ? -16.446 2.355 -27.101 1.00 92.88 534 ALA A C 1
ATOM 4140 O O . ALA A 1 534 ? -17.645 2.453 -26.821 1.00 92.88 534 ALA A O 1
ATOM 4141 N N . ARG A 1 535 ? -15.667 1.421 -26.536 1.00 93.38 535 ARG A N 1
ATOM 4142 C CA . ARG A 1 535 ? -16.168 0.416 -25.580 1.00 93.38 535 ARG A CA 1
ATOM 4143 C C . ARG A 1 535 ? -16.733 1.056 -24.320 1.00 93.38 535 ARG A C 1
ATOM 4145 O O . ARG A 1 535 ? -17.775 0.631 -23.827 1.00 93.38 535 ARG A O 1
ATOM 4152 N N . ARG A 1 536 ? -16.112 2.130 -23.826 1.00 91.12 536 ARG A N 1
ATOM 4153 C CA . ARG A 1 536 ? -16.623 2.870 -22.668 1.00 91.12 536 ARG A CA 1
ATOM 4154 C C . ARG A 1 536 ? -17.968 3.533 -22.949 1.00 91.12 536 ARG A C 1
ATOM 4156 O O . ARG A 1 536 ? -18.849 3.491 -22.091 1.00 91.12 536 ARG A O 1
ATOM 4163 N N . LEU A 1 537 ? -18.138 4.139 -24.124 1.00 88.94 537 LEU A N 1
ATOM 4164 C CA . LEU A 1 537 ? -19.423 4.709 -24.536 1.00 88.94 537 LEU A CA 1
ATOM 4165 C C . LEU A 1 537 ? -20.500 3.620 -24.632 1.00 88.94 537 LEU A C 1
ATOM 4167 O O . LEU A 1 537 ? -21.604 3.815 -24.128 1.00 88.94 537 LEU A O 1
ATOM 4171 N N . ALA A 1 538 ? -20.167 2.455 -25.194 1.00 88.50 538 ALA A N 1
ATOM 4172 C CA . ALA A 1 538 ? -21.074 1.310 -25.249 1.00 88.50 538 ALA A CA 1
ATOM 4173 C C . ALA A 1 538 ? -21.440 0.780 -23.849 1.00 88.50 538 ALA A C 1
ATOM 4175 O O . ALA A 1 538 ? -22.606 0.494 -23.586 1.00 88.50 538 ALA A O 1
ATOM 4176 N N . ALA A 1 539 ? -20.475 0.693 -22.930 1.00 85.19 539 ALA A N 1
ATOM 4177 C CA . ALA A 1 539 ? -20.712 0.284 -21.547 1.00 85.19 539 ALA A CA 1
ATOM 4178 C C . ALA A 1 539 ? -21.611 1.279 -20.792 1.00 85.19 539 ALA A C 1
ATOM 4180 O O . ALA A 1 539 ? -22.501 0.864 -20.056 1.00 85.19 539 ALA A O 1
ATOM 4181 N N . ARG A 1 540 ? -21.436 2.592 -21.014 1.00 83.06 540 ARG A N 1
ATOM 4182 C CA . ARG A 1 540 ? -22.320 3.625 -20.445 1.00 83.06 540 ARG A CA 1
ATOM 4183 C C . ARG A 1 540 ? -23.757 3.512 -20.947 1.00 83.06 540 ARG A C 1
ATOM 4185 O O . ARG A 1 540 ? -24.668 3.721 -20.162 1.00 83.06 540 ARG A O 1
ATOM 4192 N N . ARG A 1 541 ? -23.958 3.169 -22.224 1.00 84.38 541 ARG A N 1
ATOM 4193 C CA . ARG A 1 541 ? -25.301 2.938 -22.781 1.00 84.38 541 ARG A CA 1
ATOM 4194 C C . ARG A 1 541 ? -25.962 1.689 -22.192 1.00 84.38 541 ARG A C 1
ATOM 4196 O O . ARG A 1 541 ? -27.150 1.725 -21.924 1.00 84.38 541 ARG A O 1
ATOM 4203 N N . ARG A 1 542 ? -25.192 0.618 -21.951 1.00 79.69 542 ARG A N 1
ATOM 4204 C CA . ARG A 1 542 ? -25.682 -0.620 -21.314 1.00 79.69 542 ARG A CA 1
ATOM 4205 C C . ARG A 1 542 ? -26.039 -0.446 -19.832 1.00 79.69 542 ARG A C 1
ATOM 4207 O O . ARG A 1 542 ? -26.936 -1.122 -19.360 1.00 79.69 542 ARG A O 1
ATOM 4214 N N . GLY A 1 543 ? -25.328 0.418 -19.104 1.00 63.00 543 GLY A N 1
ATOM 4215 C CA . GLY A 1 543 ? -25.549 0.655 -17.669 1.00 63.00 543 GLY A CA 1
ATOM 4216 C C . GLY A 1 543 ? -26.461 1.838 -17.327 1.00 63.00 543 GLY A C 1
ATOM 4217 O O . GLY A 1 543 ? -26.584 2.163 -16.152 1.00 63.00 543 GLY A O 1
ATOM 4218 N N . GLY A 1 544 ? -27.020 2.522 -18.330 1.00 44.62 544 GLY A N 1
ATOM 4219 C CA . GLY A 1 544 ? -27.962 3.637 -18.169 1.00 44.62 544 GLY A CA 1
ATOM 4220 C C . GLY A 1 544 ? -29.392 3.306 -18.609 1.00 44.62 544 GLY A C 1
ATOM 4221 O O . GLY A 1 544 ? -30.153 4.239 -18.849 1.00 44.62 544 GLY A O 1
ATOM 4222 N N . ALA A 1 545 ? -29.709 2.017 -18.768 1.00 32.31 545 ALA A N 1
ATOM 4223 C CA . ALA A 1 545 ? -31.043 1.487 -19.040 1.00 32.31 545 ALA A CA 1
ATOM 4224 C C . ALA A 1 545 ? -31.585 0.784 -17.794 1.00 32.31 545 ALA A C 1
ATOM 4226 O O . ALA A 1 545 ? -30.764 0.114 -17.120 1.00 32.31 545 ALA A O 1
#

Foldseek 3Di:
DDDDDDDDDDDDDDDDDDDDDDDDDDDDDDDDDDDDDDDPDDPPPPPWDLPAFFDPCQLVLVLVVCVVVLVLVLVVLQVVCVVPPPVNSVVSSVVVSVVSSVVSVLQRVQWTWTDDLFWIWTWGDNPDIDIAIGGLVFFDWKKWKQFQSCVVVQWIKIFTFGLPDFDRSDIRGTHGPVVSVVVVVSSVVSVVVVVCVVDPDDDPPDPDPCQVVQFDWLDWQDLVNLLVVLQVQQDVVVVVVVVVVVVSCQVVCCVPPVDHPPPPVVVVVVVVVVVVVPCDPVVVVVVVVVSSVVSSVVSSVVSCQWAPGWIWTDRDQWIWTWGGDRMIMIIIGGLVQFFKKKKKDFPVLVVVQWIWIWTQGQHQPPVSASIGTRDGTDHQVSVQSVQVSSVQWHDDDPPQWDFADPVQLVVQLCVQVVVLVVVLVVVCVVPVVSVVCVVCSVVSSVVSVQQRVQFIWHDDQQWIWTWGDRRMIMIMIGGLLQWDDWDWAADPVNVVSQFIKIWTDGRNHDPVPTGIRGTHRPVVSVVVRVVSVVSNVVVCVVVVD

Mean predicted aligned error: 12.75 Å

Radius of gyration: 30.76 Å; Cα contacts (8 Å, |Δi|>4): 792; chains: 1; bounding box: 88×82×91 Å

Nearest PDB structures (foldseek):
  7lc1-assembly2_D  TM=5.949E-01  e=9.231E-02  Homo sapiens
  4dx9-assembly17_g  TM=6.129E-01  e=9.726E-02  Homo sapiens
  4dx9-assembly5_I  TM=6.198E-01  e=5.173E-01  Homo sapiens
  6vbv-assembly1_5  TM=3.070E-01  e=4.932E-02  Bos taurus
  2jpi-assembly1_A  TM=5.097E-01  e=7.820E+00  Pseudomonas aeruginosa